Protein 5NCJ (pdb70)

Nearest PDB structures (foldseek):
  5ncj-assembly2_B  TM=1.003E+00  e=1.972E-57  Streptomyces muensis
  8h81-assembly1_A  TM=9.529E-01  e=1.192E-31  uncultured bacterium esnapd13
  8h7y-assembly1_A  TM=9.415E-01  e=2.841E-31  uncultured bacterium esnapd13
  7e01-assembly1_A-2  TM=9.425E-01  e=1.516E-30  uncultured bacterium esnapd13
  8h7t-assembly2_B  TM=9.388E-01  e=1.340E-30  uncultured bacterium esnapd13

B-factor: mean 29.8, std 13.66, range [10.94, 117.19]

Organism: Streptomyces muensis (NCBI:txid1077944)

Solvent-accessible surface area: 21055 Å² total

InterPro domains:
  IPR008775 Phytanoyl-CoA dioxygenase-like [PF05721] (11-221)

Sequence (523 aa):
MQLTADQVEEKYKSDGYVLLEGAFSPEEVHVMRQALKKDQEVQGPHRILEEDGRTVRALYASHTRQSVFDQLSRSSDRLLGPATQLLECDLYIHQFKINTTKRAFGGDSWAWHQDFIVWRDTDGLPAPRAVNVGVFLSDVTEFNGPVVFLSGSHQRGTVERKARETSRSDQHVDPDDYSSMTPAELSQMVEEKHPMVVSPKAASGSVMLFHPEIIHGSAPNISPFARDLLIITYNDVANAPKPAGEPRPEYVIGRDTTPLVSRSGPLHQLTADQVEEKYKSSDGYVLLEGAFSSPEEVHVMRQALKKDQEVQGPHRILEEDGRTVRALLYASHTRQSVFDQLSRSDRLLGPATQQLLECDLYIHQFKINTKRAFGGDSWAWHQDFIVWRDTDGLPAPRAVNVGVFLSDVTEEFNGPVVFLSGSHQRGTVERKARETSRSDQHVDPDDYSMTPAELSQMVEKHPMVSSSPKKAASGSVMLFHPEIIHGSAPNISPFARDLLIITYNDVANAPKPAGEPRPEYVIGRDTTPLVSRRSGPLH

Structure (mmCIF, N/CA/C/O backbone):
data_5NCJ
#
_entry.id   5NCJ
#
_cell.length_a   148.740
_cell.length_b   56.061
_cell.length_c   73.802
_cell.angle_alpha   90.00
_cell.angle_beta   112.46
_cell.angle_gamma   90.00
#
_symmetry.space_group_name_H-M   'C 1 2 1'
#
loop_
_entity.id
_entity.type
_entity.pdbx_description
1 polymer 'Leucine hydroxylase'
2 non-polymer 'MANGANESE (II) ION'
3 non-polymer 'SUCCINIC ACID'
4 non-polymer (2S,4R)-5-hydroxyleucine
5 water water
#
loop_
_atom_site.group_PDB
_atom_site.id
_atom_site.type_symbol
_atom_site.label_atom_id
_atom_site.label_alt_id
_atom_site.label_comp_id
_atom_site.label_asym_id
_atom_site.label_entity_id
_atom_site.label_seq_id
_atom_site.pdbx_PDB_ins_code
_atom_site.Cartn_x
_atom_site.Cartn_y
_atom_site.Cartn_z
_atom_site.occupancy
_atom_site.B_iso_or_equiv
_atom_site.auth_seq_id
_atom_site.auth_comp_id
_atom_site.auth_asym_id
_atom_site.auth_atom_id
_atom_site.pdbx_PDB_model_num
ATOM 1 N N . MET A 1 4 ? 184.102 -12.639 94.559 1.00 77.99 1 MET A N 1
ATOM 2 C CA . MET A 1 4 ? 183.353 -13.724 95.255 1.00 74.55 1 MET A CA 1
ATOM 3 C C . MET A 1 4 ? 182.100 -13.166 95.917 1.00 67.47 1 MET A C 1
ATOM 4 O O . MET A 1 4 ? 182.169 -12.577 96.992 1.00 66.40 1 MET A O 1
ATOM 18 N N . GLN A 1 5 ? 180.953 -13.364 95.268 1.00 61.09 2 GLN A N 1
ATOM 19 C CA . GLN A 1 5 ? 179.688 -12.822 95.748 1.00 54.88 2 GLN A CA 1
ATOM 20 C C . GLN A 1 5 ? 178.869 -13.821 96.556 1.00 48.92 2 GLN A C 1
ATOM 21 O O . GLN A 1 5 ? 178.099 -13.405 97.429 1.00 56.05 2 GLN A O 1
ATOM 35 N N . LEU A 1 6 ? 179.008 -15.122 96.299 1.00 34.40 3 LEU A N 1
ATOM 36 C CA . LEU A 1 6 ? 178.225 -16.108 97.038 1.00 27.67 3 LEU A CA 1
ATOM 37 C C . LEU A 1 6 ? 178.673 -16.141 98.499 1.00 28.44 3 LEU A C 1
ATOM 38 O O . LEU A 1 6 ? 179.872 -16.150 98.798 1.00 30.84 3 LEU A O 1
ATOM 54 N N . THR A 1 7 ? 177.703 -16.140 99.409 1.00 27.63 4 THR A N 1
ATOM 55 C CA . THR A 1 7 ? 177.984 -16.279 100.827 1.00 26.49 4 THR A CA 1
ATOM 56 C C . THR A 1 7 ? 178.317 -17.729 101.146 1.00 25.18 4 THR A C 1
ATOM 57 O O . THR A 1 7 ? 178.082 -18.641 100.349 1.00 24.06 4 THR A O 1
ATOM 68 N N . ALA A 1 8 ? 178.889 -17.948 102.333 1.00 25.54 5 ALA A N 1
ATOM 69 C CA . ALA A 1 8 ? 179.076 -19.318 102.792 1.00 25.36 5 ALA A CA 1
ATOM 70 C C . ALA A 1 8 ? 177.764 -20.080 102.751 1.00 24.79 5 ALA A C 1
ATOM 71 O O . ALA A 1 8 ? 177.730 -21.245 102.350 1.00 24.70 5 ALA A O 1
ATOM 78 N N . ASP A 1 9 ? 176.670 -19.439 103.166 1.00 24.68 6 ASP A N 1
ATOM 79 C CA . ASP A 1 9 ? 175.383 -20.126 103.174 1.00 26.79 6 ASP A CA 1
ATOM 80 C C . ASP A 1 9 ? 174.955 -20.508 101.766 1.00 23.58 6 ASP A C 1
ATOM 81 O O . ASP A 1 9 ? 174.425 -21.599 101.544 1.00 25.00 6 ASP A O 1
ATOM 90 N N . GLN A 1 10 ? 175.196 -19.628 100.795 1.00 23.54 7 GLN A N 1
ATOM 91 C CA . GLN A 1 10 ? 174.811 -19.927 99.423 1.00 23.72 7 GLN A CA 1
ATOM 92 C C . GLN A 1 10 ? 175.641 -21.064 98.851 1.00 21.70 7 GLN A C 1
ATOM 93 O O . GLN A 1 10 ? 175.111 -21.929 98.149 1.00 21.68 7 GLN A O 1
ATOM 107 N N . VAL A 1 11 ? 176.949 -21.085 99.141 1.00 22.26 8 VAL A N 1
ATOM 108 C CA . VAL A 1 11 ? 177.782 -22.181 98.664 1.00 21.96 8 VAL A CA 1
ATOM 109 C C . VAL A 1 11 ? 177.380 -23.494 99.336 1.00 22.76 8 VAL A C 1
ATOM 110 O O . VAL A 1 11 ? 177.322 -24.544 98.690 1.00 22.03 8 VAL A O 1
ATOM 123 N N A GLU A 1 12 ? 177.101 -23.460 100.642 0.58 23.50 9 GLU A N 1
ATOM 124 N N B GLU A 1 12 ? 177.067 -23.455 100.631 0.42 23.45 9 GLU A N 1
ATOM 125 C CA A GLU A 1 12 ? 176.626 -24.665 101.316 0.58 25.72 9 GLU A CA 1
ATOM 126 C CA B GLU A 1 12 ? 176.647 -24.675 101.312 0.42 25.27 9 GLU A CA 1
ATOM 127 C C A GLU A 1 12 ? 175.348 -25.189 100.683 0.58 25.06 9 GLU A C 1
ATOM 128 C C B GLU A 1 12 ? 175.320 -25.196 100.767 0.42 25.45 9 GLU A C 1
ATOM 129 O O A GLU A 1 12 ? 175.188 -26.400 100.494 0.58 26.50 9 GLU A O 1
ATOM 130 O O B GLU A 1 12 ? 175.112 -26.412 100.686 0.42 26.39 9 GLU A O 1
ATOM 153 N N . LYS A 1 13 ? 174.405 -24.295 100.387 1.00 25.83 10 LYS A N 1
ATOM 154 C CA . LYS A 1 13 ? 173.170 -24.724 99.738 1.00 27.38 10 LYS A CA 1
ATOM 155 C C . LYS A 1 13 ? 173.465 -25.422 98.420 1.00 24.59 10 LYS A C 1
ATOM 156 O O . LYS A 1 13 ? 172.885 -26.468 98.107 1.00 25.37 10 LYS A O 1
ATOM 176 N N . TYR A 1 14 ? 174.355 -24.850 97.612 1.00 21.57 11 TYR A N 1
ATOM 177 C CA . TYR A 1 14 ? 174.707 -25.511 96.366 1.00 22.25 11 TYR A CA 1
ATOM 178 C C . TYR A 1 14 ? 175.297 -26.892 96.633 1.00 23.23 11 TYR A C 1
ATOM 179 O O . TYR A 1 14 ? 174.930 -27.867 95.972 1.00 22.52 11 TYR A O 1
ATOM 197 N N . LYS A 1 15 ? 176.218 -26.997 97.601 1.00 24.08 12 LYS A N 1
ATOM 198 C CA . LYS A 1 15 ? 176.855 -28.291 97.860 1.00 25.02 12 LYS A CA 1
ATOM 199 C C . LYS A 1 15 ? 175.868 -29.312 98.425 1.00 24.89 12 LYS A C 1
ATOM 200 O O . LYS A 1 15 ? 175.875 -30.475 98.010 1.00 27.44 12 LYS A O 1
ATOM 219 N N . SER A 1 16 ? 174.994 -28.902 99.342 1.00 25.48 13 SER A N 1
ATOM 220 C CA . SER A 1 16 ? 174.122 -29.885 99.983 1.00 30.00 13 SER A CA 1
ATOM 221 C C . SER A 1 16 ? 172.872 -30.169 99.156 1.00 27.52 13 SER A C 1
ATOM 222 O O . SER A 1 16 ? 172.457 -31.329 99.054 1.00 26.62 13 SER A O 1
ATOM 230 N N . ASP A 1 17 ? 172.265 -29.133 98.550 1.00 24.02 14 ASP A N 1
ATOM 231 C CA . ASP A 1 17 ? 170.978 -29.255 97.872 1.00 21.37 14 ASP A CA 1
ATOM 232 C C . ASP A 1 17 ? 171.091 -29.359 96.357 1.00 19.46 14 ASP A C 1
ATOM 233 O O . ASP A 1 17 ? 170.131 -29.791 95.702 1.00 19.26 14 ASP A O 1
ATOM 242 N N . GLY A 1 18 ? 172.234 -28.969 95.792 1.00 20.50 15 GLY A N 1
ATOM 243 C CA . GLY A 1 18 ? 172.472 -29.102 94.377 1.00 20.13 15 GLY A CA 1
ATOM 244 C C . GLY A 1 18 ? 172.068 -27.923 93.534 1.00 20.27 15 GLY A C 1
ATOM 245 O O . GLY A 1 18 ? 172.213 -27.992 92.313 1.00 19.81 15 GLY A O 1
ATOM 249 N N . TYR A 1 19 ? 171.563 -26.848 94.132 1.00 18.97 16 TYR A N 1
ATOM 250 C CA . TYR A 1 19 ? 171.136 -25.675 93.384 1.00 18.63 16 TYR A CA 1
ATOM 251 C C . TYR A 1 19 ? 171.119 -24.486 94.337 1.00 19.33 16 TYR A C 1
ATOM 252 O O . TYR A 1 19 ? 171.086 -24.652 95.565 1.00 20.28 16 TYR A O 1
ATOM 270 N N . VAL A 1 20 ? 171.136 -23.282 93.764 1.00 19.10 17 VAL A N 1
ATOM 271 C CA . VAL A 1 20 ? 170.993 -22.056 94.548 1.00 19.62 17 VAL A CA 1
ATOM 272 C C . VAL A 1 20 ? 170.429 -20.959 93.650 1.00 20.24 17 VAL A C 1
ATOM 273 O O . VAL A 1 20 ? 170.803 -20.829 92.481 1.00 21.38 17 VAL A O 1
ATOM 286 N N . LEU A 1 21 ? 169.527 -20.163 94.215 1.00 19.88 18 LEU A N 1
ATOM 287 C CA . LEU A 1 21 ? 168.848 -19.080 93.523 1.00 18.75 18 LEU A CA 1
ATOM 288 C C . LEU A 1 21 ? 169.403 -17.733 93.978 1.00 20.91 18 LEU A C 1
ATOM 289 O O . LEU A 1 21 ? 169.472 -17.456 95.189 1.00 23.58 18 LEU A O 1
ATOM 305 N N . LEU A 1 22 ? 169.808 -16.909 93.002 1.00 20.41 19 LEU A N 1
ATOM 306 C CA . LEU A 1 22 ? 170.243 -15.515 93.188 1.00 21.65 19 LEU A CA 1
ATOM 307 C C . LEU A 1 22 ? 169.194 -14.581 92.573 1.00 22.83 19 LEU A C 1
ATOM 308 O O . LEU A 1 22 ? 169.166 -14.360 91.354 1.00 22.65 19 LEU A O 1
ATOM 324 N N . GLU A 1 23 ? 168.323 -14.021 93.401 1.00 24.09 20 GLU A N 1
ATOM 325 C CA . GLU A 1 23 ? 167.252 -13.187 92.867 1.00 25.91 20 GLU A CA 1
ATOM 326 C C . GLU A 1 23 ? 167.770 -11.817 92.449 1.00 28.18 20 GLU A C 1
ATOM 327 O O . GLU A 1 23 ? 168.657 -11.246 93.085 1.00 31.38 20 GLU A O 1
ATOM 339 N N . GLY A 1 24 ? 167.210 -11.306 91.360 1.00 26.93 21 GLY A N 1
ATOM 340 C CA . GLY A 1 24 ? 167.443 -9.933 90.953 1.00 26.70 21 GLY A CA 1
ATOM 341 C C . GLY A 1 24 ? 168.849 -9.631 90.498 1.00 27.21 21 GLY A C 1
ATOM 342 O O . GLY A 1 24 ? 169.310 -8.505 90.670 1.00 30.11 21 GLY A O 1
ATOM 346 N N . ALA A 1 25 ? 169.541 -10.598 89.892 1.00 25.14 22 ALA A N 1
ATOM 347 C CA . ALA A 1 25 ? 170.910 -10.335 89.446 1.00 25.88 22 ALA A CA 1
ATOM 348 C C . ALA A 1 25 ? 170.959 -9.341 88.288 1.00 25.26 22 ALA A C 1
ATOM 349 O O . ALA A 1 25 ? 171.891 -8.530 88.222 1.00 26.76 22 ALA A O 1
ATOM 356 N N . PHE A 1 26 ? 169.958 -9.359 87.400 1.00 23.15 23 PHE A N 1
ATOM 357 C CA . PHE A 1 26 ? 169.878 -8.454 86.255 1.00 23.76 23 PHE A CA 1
ATOM 358 C C . PHE A 1 26 ? 168.644 -7.568 86.366 1.00 26.68 23 PHE A C 1
ATOM 359 O O . PHE A 1 26 ? 167.588 -8.002 86.849 1.00 28.46 23 PHE A O 1
ATOM 376 N N . SER A 1 27 ? 168.804 -6.317 85.935 1.00 26.14 24 SER A N 1
ATOM 377 C CA . SER A 1 27 ? 167.770 -5.302 86.076 1.00 25.76 24 SER A CA 1
ATOM 378 C C . SER A 1 27 ? 166.642 -5.514 85.067 1.00 26.22 24 SER A C 1
ATOM 379 O O . SER A 1 27 ? 166.794 -6.257 84.096 1.00 25.07 24 SER A O 1
ATOM 387 N N . PRO A 1 28 ? 165.491 -4.875 85.284 1.00 30.36 25 PRO A N 1
ATOM 388 C CA . PRO A 1 28 ? 164.428 -4.936 84.266 1.00 29.82 25 PRO A CA 1
ATOM 389 C C . PRO A 1 28 ? 164.883 -4.471 82.896 1.00 28.28 25 PRO A C 1
ATOM 390 O O . PRO A 1 28 ? 164.483 -5.059 81.880 1.00 31.16 25 PRO A O 1
ATOM 401 N N . GLU A 1 29 ? 165.713 -3.427 82.832 1.00 27.34 26 GLU A N 1
ATOM 402 C CA . GLU A 1 29 ? 166.199 -2.942 81.544 1.00 30.22 26 GLU A CA 1
ATOM 403 C C . GLU A 1 29 ? 167.082 -3.983 80.867 1.00 29.72 26 GLU A C 1
ATOM 404 O O . GLU A 1 29 ? 166.971 -4.208 79.656 1.00 31.74 26 GLU A O 1
ATOM 416 N N . GLU A 1 30 ? 167.959 -4.629 81.631 1.00 27.07 27 GLU A N 1
ATOM 417 C CA . GLU A 1 30 ? 168.801 -5.679 81.074 1.00 26.05 27 GLU A CA 1
ATOM 418 C C . GLU A 1 30 ? 167.969 -6.856 80.580 1.00 25.83 27 GLU A C 1
ATOM 419 O O . GLU A 1 30 ? 168.267 -7.434 79.529 1.00 26.18 27 GLU A O 1
ATOM 431 N N . VAL A 1 31 ? 166.942 -7.249 81.340 1.00 24.68 28 VAL A N 1
ATOM 432 C CA . VAL A 1 31 ? 166.039 -8.309 80.887 1.00 23.04 28 VAL A CA 1
ATOM 433 C C . VAL A 1 31 ? 165.401 -7.932 79.557 1.00 23.81 28 VAL A C 1
ATOM 434 O O . VAL A 1 31 ? 165.310 -8.758 78.641 1.00 24.07 28 VAL A O 1
ATOM 447 N N . HIS A 1 32 ? 164.950 -6.683 79.429 1.00 24.32 29 HIS A N 1
ATOM 448 C CA . HIS A 1 32 ? 164.335 -6.241 78.181 1.00 25.79 29 HIS A CA 1
ATOM 449 C C . HIS A 1 32 ? 165.292 -6.409 77.009 1.00 26.75 29 HIS A C 1
ATOM 450 O O . HIS A 1 32 ? 164.899 -6.882 75.934 1.00 26.17 29 HIS A O 1
ATOM 464 N N . VAL A 1 33 ? 166.555 -5.998 77.184 1.00 26.88 30 VAL A N 1
ATOM 465 C CA . VAL A 1 33 ? 167.529 -6.148 76.103 1.00 26.21 30 VAL A CA 1
ATOM 466 C C . VAL A 1 33 ? 167.675 -7.617 75.717 1.00 25.66 30 VAL A C 1
ATOM 467 O O . VAL A 1 33 ? 167.749 -7.958 74.528 1.00 26.25 30 VAL A O 1
ATOM 480 N N . MET A 1 34 ? 167.765 -8.498 76.708 1.00 23.59 31 MET A N 1
ATOM 481 C CA . MET A 1 34 ? 167.903 -9.920 76.415 1.00 22.07 31 MET A CA 1
ATOM 482 C C . MET A 1 34 ? 166.668 -10.460 75.713 1.00 22.74 31 MET A C 1
ATOM 483 O O . MET A 1 34 ? 166.784 -11.257 74.773 1.00 23.53 31 MET A O 1
ATOM 497 N N . ARG A 1 35 ? 165.473 -10.030 76.134 1.00 23.32 32 ARG A N 1
ATOM 498 C CA . ARG A 1 35 ? 164.258 -10.514 75.478 1.00 23.51 32 ARG A CA 1
ATOM 499 C C . ARG A 1 35 ? 164.182 -10.047 74.029 1.00 25.21 32 ARG A C 1
ATOM 500 O O . ARG A 1 35 ? 163.697 -10.781 73.158 1.00 25.57 32 ARG A O 1
ATOM 521 N N . GLN A 1 36 ? 164.622 -8.823 73.750 1.00 26.41 33 GLN A N 1
ATOM 522 C CA . GLN A 1 36 ? 164.654 -8.363 72.367 1.00 28.16 33 GLN A CA 1
ATOM 523 C C . GLN A 1 36 ? 165.608 -9.214 71.543 1.00 27.73 33 GLN A C 1
ATOM 524 O O . GLN A 1 36 ? 165.308 -9.567 70.395 1.00 28.63 33 GLN A O 1
ATOM 538 N N . ALA A 1 37 ? 166.763 -9.554 72.117 1.00 26.42 34 ALA A N 1
ATOM 539 C CA . ALA A 1 37 ? 167.729 -10.388 71.413 1.00 26.14 34 ALA A CA 1
ATOM 540 C C . ALA A 1 37 ? 167.211 -11.801 71.226 1.00 25.05 34 ALA A C 1
ATOM 541 O O . ALA A 1 37 ? 167.513 -12.448 70.216 1.00 25.13 34 ALA A O 1
ATOM 548 N N . LEU A 1 38 ? 166.436 -12.292 72.185 1.00 23.91 35 LEU A N 1
A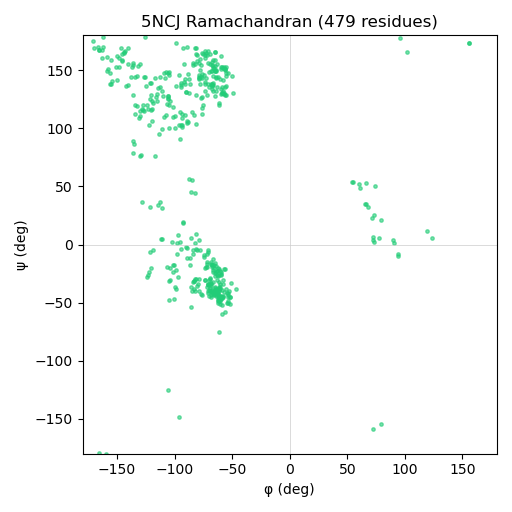TOM 549 C CA . LEU A 1 38 ? 165.817 -13.596 72.029 1.00 23.17 35 LEU A CA 1
ATOM 550 C C . LEU A 1 38 ? 164.803 -13.585 70.894 1.00 24.91 35 LEU A C 1
ATOM 551 O O . LEU A 1 38 ? 164.744 -14.528 70.093 1.00 24.59 35 LEU A O 1
ATOM 567 N N . LYS A 1 39 ? 163.985 -12.529 70.812 1.00 26.04 36 LYS A N 1
ATOM 568 C CA . LYS A 1 39 ? 162.985 -12.461 69.758 1.00 28.19 36 LYS A CA 1
ATOM 569 C C . LYS A 1 39 ? 163.654 -12.466 68.393 1.00 28.64 36 LYS A C 1
ATOM 570 O O . LYS A 1 39 ? 163.163 -13.096 67.447 1.00 29.39 36 LYS A O 1
ATOM 574 N N . LYS A 1 40 ? 164.796 -11.790 68.282 1.00 28.79 37 LYS A N 1
ATOM 575 C CA . LYS A 1 40 ? 165.526 -11.785 67.019 1.00 29.74 37 LYS A CA 1
ATOM 576 C C . LYS A 1 40 ? 166.160 -13.144 66.753 1.00 28.36 37 LYS A C 1
ATOM 577 O O . LYS A 1 40 ? 166.122 -13.645 65.619 1.00 29.05 37 LYS A O 1
ATOM 596 N N . ASP A 1 41 ? 166.737 -13.765 67.788 1.00 26.47 38 ASP A N 1
ATOM 597 C CA . ASP A 1 41 ? 167.446 -15.018 67.576 1.00 26.06 38 ASP A CA 1
ATOM 598 C C . ASP A 1 41 ? 166.489 -16.158 67.229 1.00 26.16 38 ASP A C 1
ATOM 599 O O . ASP A 1 41 ? 166.866 -17.070 66.479 1.00 25.34 38 ASP A O 1
ATOM 608 N N . GLN A 1 42 ? 165.247 -16.107 67.727 1.00 25.92 39 GLN A N 1
ATOM 609 C CA . GLN A 1 42 ? 164.273 -17.170 67.465 1.00 30.26 39 GLN A CA 1
ATOM 610 C C . GLN A 1 42 ? 163.946 -17.322 65.987 1.00 32.06 39 GLN A C 1
ATOM 611 O O . GLN A 1 42 ? 163.416 -18.367 65.584 1.00 35.28 39 GLN A O 1
ATOM 625 N N . GLU A 1 43 ? 164.204 -16.295 65.184 1.00 30.70 40 GLU A N 1
ATOM 626 C CA . GLU A 1 43 ? 163.888 -16.314 63.761 1.00 34.23 40 GLU A CA 1
ATOM 627 C C . GLU A 1 43 ? 165.012 -16.879 62.906 1.00 30.33 40 GLU A C 1
ATOM 628 O O . GLU A 1 43 ? 164.800 -17.117 61.704 1.00 32.09 40 GLU A O 1
ATOM 640 N N . VAL A 1 44 ? 166.203 -17.066 63.477 1.00 28.85 41 VAL A N 1
ATOM 641 C CA . VAL A 1 44 ? 167.354 -17.531 62.708 1.00 29.10 41 VAL A CA 1
ATOM 642 C C . VAL A 1 44 ? 167.161 -18.996 62.344 1.00 29.42 41 VAL A C 1
ATOM 643 O O . VAL A 1 44 ? 166.895 -19.838 63.214 1.00 29.61 41 VAL A O 1
ATOM 656 N N . GLN A 1 45 ? 167.312 -19.307 61.062 1.00 30.63 42 GLN A N 1
ATOM 657 C CA . GLN A 1 45 ? 167.207 -20.674 60.579 1.00 31.17 42 GLN A CA 1
ATOM 658 C C . GLN A 1 45 ? 168.491 -21.441 60.871 1.00 30.42 42 GLN A C 1
ATOM 659 O O . GLN A 1 45 ? 169.597 -20.897 60.769 1.00 30.29 42 GLN A O 1
ATOM 673 N N . GLY A 1 46 ? 168.343 -22.715 61.224 1.00 30.20 43 GLY A N 1
ATOM 674 C CA . GLY A 1 46 ? 169.476 -23.587 61.379 1.00 29.77 43 GLY A CA 1
ATOM 675 C C . GLY A 1 46 ? 169.206 -24.755 62.306 1.00 29.11 43 GLY A C 1
ATOM 676 O O . GLY A 1 46 ? 168.175 -24.829 62.978 1.00 28.80 43 GLY A O 1
ATOM 680 N N . PRO A 1 47 ? 170.168 -25.676 62.383 1.00 28.92 44 PRO A N 1
ATOM 681 C CA . PRO A 1 47 ? 169.970 -26.902 63.175 1.00 28.48 44 PRO A CA 1
ATOM 682 C C . PRO A 1 47 ? 169.990 -26.671 64.659 1.00 27.46 44 PRO A C 1
ATOM 683 O O . PRO A 1 47 ? 169.587 -27.569 65.407 1.00 26.74 44 PRO A O 1
ATOM 694 N N . HIS A 1 48 ? 170.467 -25.513 65.094 1.00 26.54 45 HIS A N 1
ATOM 695 C CA . HIS A 1 48 ? 170.472 -25.109 66.490 1.00 25.18 45 HIS A CA 1
ATOM 696 C C . HIS A 1 48 ? 169.086 -24.766 67.011 1.00 25.01 45 HIS A C 1
ATOM 697 O O . HIS A 1 48 ? 168.953 -24.494 68.210 1.00 24.09 45 HIS A O 1
ATOM 711 N N . ARG A 1 49 ? 168.073 -24.708 66.146 1.00 25.98 46 ARG A N 1
ATOM 712 C CA . ARG A 1 49 ? 166.728 -24.247 66.496 1.00 26.06 46 ARG A CA 1
ATOM 713 C C . ARG A 1 49 ? 165.813 -25.464 66.525 1.00 26.57 46 ARG A C 1
ATOM 714 O O . ARG A 1 49 ? 165.545 -26.071 65.487 1.00 28.03 46 ARG A O 1
ATOM 735 N N . ILE A 1 50 ? 165.346 -25.829 67.716 1.00 26.51 47 ILE A N 1
ATOM 736 C CA . ILE A 1 50 ? 164.536 -27.030 67.921 1.00 27.20 47 ILE A CA 1
ATOM 737 C C . ILE A 1 50 ? 163.087 -26.612 68.147 1.00 26.67 47 ILE A C 1
ATOM 738 O O . ILE A 1 50 ? 162.809 -25.766 69.011 1.00 25.91 47 ILE A O 1
ATOM 754 N N . LEU A 1 51 ? 162.173 -27.207 67.381 1.00 27.97 48 LEU A N 1
ATOM 755 C CA . LEU A 1 51 ? 160.746 -26.918 67.477 1.00 31.48 48 LEU A CA 1
ATOM 756 C C . LEU A 1 51 ? 160.077 -27.877 68.452 1.00 35.75 48 LEU A C 1
ATOM 757 O O . LEU A 1 51 ? 160.559 -28.983 68.701 1.00 31.21 48 LEU A O 1
ATOM 773 N N . GLU A 1 52 ? 158.955 -27.433 69.010 1.00 33.59 49 GLU A N 1
ATOM 774 C CA . GLU A 1 52 ? 158.106 -28.350 69.746 1.00 33.29 49 GLU A CA 1
ATOM 775 C C . GLU A 1 52 ? 157.661 -29.469 68.811 1.00 36.46 49 GLU A C 1
ATOM 776 O O . GLU A 1 52 ? 157.734 -29.358 67.582 1.00 37.40 49 GLU A O 1
ATOM 788 N N . GLU A 1 53 ? 157.196 -30.568 69.403 1.00 37.47 50 GLU A N 1
ATOM 789 C CA . GLU A 1 53 ? 156.717 -31.673 68.584 1.00 41.00 50 GLU A CA 1
ATOM 790 C C . GLU A 1 53 ? 155.540 -31.250 67.714 1.00 40.33 50 GLU A C 1
ATOM 791 O O . GLU A 1 53 ? 155.384 -31.754 66.595 1.00 42.32 50 GLU A O 1
ATOM 803 N N . ASP A 1 54 ? 154.704 -30.327 68.198 1.00 39.41 51 ASP A N 1
ATOM 804 C CA . ASP A 1 54 ? 153.570 -29.868 67.404 1.00 45.50 51 ASP A CA 1
ATOM 805 C C . ASP A 1 54 ? 153.961 -28.809 66.383 1.00 49.92 51 ASP A C 1
ATOM 806 O O . ASP A 1 54 ? 153.108 -28.391 65.591 1.00 51.89 51 ASP A O 1
ATOM 815 N N . GLY A 1 55 ? 155.220 -28.373 66.381 1.00 48.28 52 GLY A N 1
ATOM 816 C CA . GLY A 1 55 ? 155.723 -27.480 65.360 1.00 50.45 52 GLY A CA 1
ATOM 817 C C . GLY A 1 55 ? 155.214 -26.061 65.442 1.00 52.78 52 GLY A C 1
ATOM 818 O O . GLY A 1 55 ? 155.553 -25.252 64.571 1.00 46.19 52 GLY A O 1
ATOM 822 N N . ARG A 1 56 ? 154.433 -25.722 66.470 1.00 58.22 53 ARG A N 1
ATOM 823 C CA . ARG A 1 56 ? 153.825 -24.398 66.539 1.00 59.99 53 ARG A CA 1
ATOM 824 C C . ARG A 1 56 ? 154.775 -23.338 67.086 1.00 49.55 53 ARG A C 1
ATOM 825 O O . ARG A 1 56 ? 154.650 -22.166 66.717 1.00 48.23 53 ARG A O 1
ATOM 846 N N . THR A 1 57 ? 155.719 -23.707 67.954 1.00 38.36 54 THR A N 1
ATOM 847 C CA . THR A 1 57 ? 156.670 -22.744 68.476 1.00 33.03 54 THR A CA 1
ATOM 848 C C . THR A 1 57 ? 158.039 -23.392 68.626 1.00 28.78 54 THR A C 1
ATOM 849 O O . THR A 1 57 ? 158.200 -24.616 68.547 1.00 31.16 54 THR A O 1
ATOM 860 N N . VAL A 1 58 ? 159.026 -22.529 68.816 1.00 27.82 55 VAL A N 1
ATOM 861 C CA . VAL A 1 58 ? 160.358 -22.968 69.196 1.00 26.70 55 VAL A CA 1
ATOM 862 C C . VAL A 1 58 ? 160.321 -23.549 70.602 1.00 27.87 55 VAL A C 1
ATOM 863 O O . VAL A 1 58 ? 159.703 -22.984 71.514 1.00 29.38 55 VAL A O 1
ATOM 876 N N . ARG A 1 59 ? 161.015 -24.676 70.781 1.00 25.34 56 ARG A N 1
ATOM 877 C CA . ARG A 1 59 ? 161.219 -25.321 72.071 1.00 24.32 56 ARG A CA 1
ATOM 878 C C . ARG A 1 59 ? 162.586 -25.013 72.663 1.00 23.55 56 ARG A C 1
ATOM 879 O O . ARG A 1 59 ? 162.711 -24.860 73.879 1.00 22.31 56 ARG A O 1
ATOM 900 N N . ALA A 1 60 ? 163.625 -24.909 71.835 1.00 23.26 57 ALA A N 1
ATOM 901 C CA . ALA A 1 60 ? 164.960 -24.653 72.341 1.00 22.37 57 ALA A CA 1
ATOM 902 C C . ALA A 1 60 ? 165.794 -24.011 71.253 1.00 22.74 57 ALA A C 1
ATOM 903 O O . ALA A 1 60 ? 165.614 -24.294 70.063 1.00 23.66 57 ALA A O 1
ATOM 910 N N . LEU A 1 61 ? 166.701 -23.153 71.685 1.00 22.10 58 LEU A N 1
ATOM 911 C CA . LEU A 1 61 ? 167.704 -22.530 70.831 1.00 22.37 58 LEU A CA 1
ATOM 912 C C . LEU A 1 61 ? 169.081 -22.797 71.408 1.00 21.74 58 LEU A C 1
ATOM 913 O O . LEU A 1 61 ? 169.285 -22.648 72.613 1.00 21.37 58 LEU A O 1
ATOM 929 N N . TYR A 1 62 ? 170.031 -23.151 70.555 1.00 22.16 59 TYR A N 1
ATOM 930 C CA . TYR A 1 62 ? 171.414 -23.356 70.954 1.00 21.79 59 TYR A CA 1
ATOM 931 C C . TYR A 1 62 ? 172.323 -22.253 70.440 1.00 22.02 59 TYR A C 1
ATOM 932 O O . TYR A 1 62 ? 172.154 -21.748 69.316 1.00 22.72 59 TYR A O 1
ATOM 950 N N . ALA A 1 63 ? 173.305 -21.902 71.272 1.00 21.64 60 ALA A N 1
ATOM 951 C CA . ALA A 1 63 ? 174.442 -21.065 70.883 1.00 22.43 60 ALA A CA 1
ATOM 952 C C . ALA A 1 63 ? 174.027 -19.647 70.515 1.00 22.30 60 ALA A C 1
ATOM 953 O O . ALA A 1 63 ? 174.660 -19.001 69.687 1.00 22.70 60 ALA A O 1
ATOM 960 N N . SER A 1 64 ? 173.013 -19.108 71.184 1.00 22.89 61 SER A N 1
ATOM 961 C CA . SER A 1 64 ? 172.619 -17.725 70.925 1.00 22.04 61 SER A CA 1
ATOM 962 C C . SER A 1 64 ? 173.733 -16.728 71.198 1.00 22.80 61 SER A C 1
ATOM 963 O O . SER A 1 64 ? 173.686 -15.613 70.672 1.00 22.64 61 SER A O 1
ATOM 971 N N . HIS A 1 65 ? 174.697 -17.074 72.051 1.00 21.74 62 HIS A N 1
ATOM 972 C CA . HIS A 1 65 ? 175.816 -16.168 72.306 1.00 22.74 62 HIS A CA 1
ATOM 973 C C . HIS A 1 65 ? 176.732 -15.988 71.107 1.00 24.22 62 HIS A C 1
ATOM 974 O O . HIS A 1 65 ? 177.508 -15.028 71.088 1.00 24.33 62 HIS A O 1
ATOM 988 N N . THR A 1 66 ? 176.680 -16.885 70.120 1.00 23.09 63 THR A N 1
ATOM 989 C CA . THR A 1 66 ? 177.469 -16.707 68.905 1.00 24.58 63 THR A CA 1
ATOM 990 C C . THR A 1 66 ? 176.783 -15.815 67.887 1.00 26.05 63 THR A C 1
ATOM 991 O O . THR A 1 66 ? 177.386 -15.518 66.855 1.00 28.57 63 THR A O 1
ATOM 1002 N N . ARG A 1 67 ? 175.547 -15.393 68.143 1.00 24.35 64 ARG A N 1
ATOM 1003 C CA . ARG A 1 67 ? 174.771 -14.622 67.187 1.00 25.36 64 ARG A CA 1
ATOM 1004 C C . ARG A 1 67 ? 174.275 -13.285 67.719 1.00 25.05 64 ARG A C 1
ATOM 1005 O O . ARG A 1 67 ? 174.096 -12.362 66.916 1.00 27.78 64 ARG A O 1
ATOM 1026 N N . GLN A 1 68 ? 174.060 -13.145 69.029 1.00 24.28 65 GLN A N 1
ATOM 1027 C CA . GLN A 1 68 ? 173.589 -11.900 69.623 1.00 25.59 65 GLN A CA 1
ATOM 1028 C C . GLN A 1 68 ? 174.614 -11.398 70.630 1.00 26.25 65 GLN A C 1
ATOM 1029 O O . GLN A 1 68 ? 174.924 -12.089 71.608 1.00 24.04 65 GLN A O 1
ATOM 1043 N N . SER A 1 69 ? 175.078 -10.168 70.422 1.00 27.76 66 SER A N 1
ATOM 1044 C CA . SER A 1 69 ? 176.107 -9.594 71.281 1.00 27.79 66 SER A CA 1
ATOM 1045 C C . SER A 1 69 ? 175.743 -9.654 72.758 1.00 25.74 66 SER A C 1
ATOM 1046 O O . SER A 1 69 ? 176.586 -9.991 73.597 1.00 25.22 66 SER A O 1
ATOM 1054 N N . VAL A 1 70 ? 174.492 -9.340 73.106 1.00 24.24 67 VAL A N 1
ATOM 1055 C CA . VAL A 1 70 ? 174.134 -9.290 74.521 1.00 23.93 67 VAL A CA 1
ATOM 1056 C C . VAL A 1 70 ? 174.270 -10.652 75.168 1.00 24.75 67 VAL A C 1
ATOM 1057 O O . VAL A 1 70 ? 174.534 -10.741 76.368 1.00 25.03 67 VAL A O 1
ATOM 1070 N N . PHE A 1 71 ? 174.064 -11.734 74.417 1.00 23.91 68 PHE A N 1
ATOM 1071 C CA . PHE A 1 71 ? 174.212 -13.040 75.045 1.00 23.09 68 PHE A CA 1
ATOM 1072 C C . PHE A 1 71 ? 175.678 -13.426 75.182 1.00 23.72 68 PHE A C 1
ATOM 1073 O O . PHE A 1 71 ? 176.029 -14.140 76.137 1.00 23.44 68 PHE A O 1
ATOM 1090 N N . ASP A 1 72 ? 176.537 -12.954 74.267 1.00 24.49 69 ASP A N 1
ATOM 1091 C CA . ASP A 1 72 ? 177.981 -13.039 74.491 1.00 24.80 69 ASP A CA 1
ATOM 1092 C C . ASP A 1 72 ?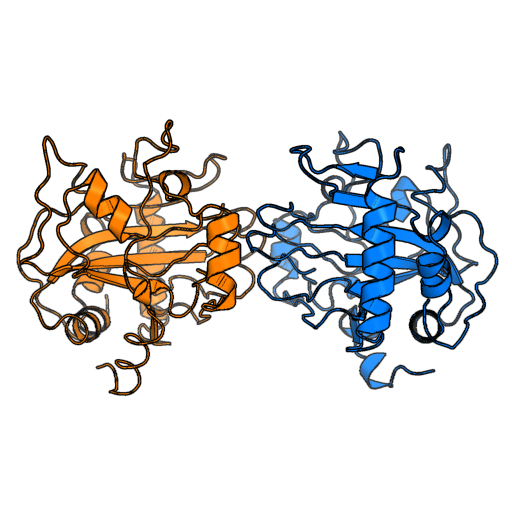 178.378 -12.262 75.749 1.00 24.83 69 ASP A C 1
ATOM 1093 O O . ASP A 1 72 ? 179.036 -12.808 76.648 1.00 25.66 69 ASP A O 1
ATOM 1102 N N . GLN A 1 73 ? 177.951 -10.998 75.855 1.00 25.62 70 GLN A N 1
ATOM 1103 C CA . GLN A 1 73 ? 178.190 -10.224 77.074 1.00 26.75 70 GLN A CA 1
ATOM 1104 C C . GLN A 1 73 ? 177.719 -10.966 78.316 1.00 26.73 70 GLN A C 1
ATOM 1105 O O . GLN A 1 73 ? 178.432 -11.041 79.324 1.00 25.59 70 GLN A O 1
ATOM 1119 N N . LEU A 1 74 ? 176.472 -11.444 78.295 1.00 24.97 71 LEU A N 1
ATOM 1120 C CA . LEU A 1 74 ? 175.931 -12.160 79.444 1.00 24.07 71 LEU A CA 1
ATOM 1121 C C . LEU A 1 74 ? 176.856 -13.287 79.874 1.00 23.60 71 LEU A C 1
ATOM 1122 O O . LEU A 1 74 ? 177.107 -13.483 81.067 1.00 23.35 71 LEU A O 1
ATOM 1138 N N . SER A 1 75 ? 177.354 -14.060 78.907 1.00 23.74 72 SER A N 1
ATOM 1139 C CA . SER A 1 75 ? 178.120 -15.253 79.223 1.00 24.58 72 SER A CA 1
ATOM 1140 C C . SER A 1 75 ? 179.449 -14.925 79.879 1.00 24.90 72 SER A C 1
ATOM 1141 O O . SER A 1 75 ? 180.034 -15.798 80.530 1.00 25.69 72 SER A O 1
ATOM 1149 N N . ARG A 1 76 ? 179.931 -13.693 79.726 1.00 24.29 73 ARG A N 1
ATOM 1150 C CA . ARG A 1 76 ? 181.173 -13.245 80.338 1.00 26.20 73 ARG A CA 1
ATOM 1151 C C . ARG A 1 76 ? 180.944 -12.357 81.555 1.00 27.50 73 ARG A C 1
ATOM 1152 O O . ARG A 1 76 ? 181.913 -11.881 82.144 1.00 29.12 73 ARG A O 1
ATOM 1173 N N A SER A 1 77 ? 179.696 -12.107 81.935 0.31 26.42 74 SER A N 1
ATOM 1174 N N B SER A 1 77 ? 179.692 -12.128 81.945 0.69 26.26 74 SER A N 1
ATOM 1175 C CA A SER A 1 77 ? 179.424 -11.195 83.036 0.31 27.20 74 SER A CA 1
ATOM 1176 C CA B SER A 1 77 ? 179.404 -11.231 83.057 0.69 27.31 74 SER A CA 1
ATOM 1177 C C A SER A 1 77 ? 179.905 -11.789 84.354 0.31 25.91 74 SER A C 1
ATOM 1178 C C B SER A 1 77 ? 179.920 -11.807 84.366 0.69 26.60 74 SER A C 1
ATOM 1179 O O A SER A 1 77 ? 179.707 -12.976 84.629 0.31 24.04 74 SER A O 1
ATOM 1180 O O B SER A 1 77 ? 179.752 -12.998 84.650 0.69 23.67 74 SER A O 1
ATOM 1195 N N . ASP A 1 78 ? 180.543 -10.952 85.177 1.00 27.68 75 ASP A N 1
ATOM 1196 C CA . ASP A 1 78 ? 180.989 -11.416 86.482 1.00 32.29 75 ASP A CA 1
ATOM 1197 C C . ASP A 1 78 ? 179.817 -11.834 87.357 1.00 29.97 75 ASP A C 1
ATOM 1198 O O . ASP A 1 78 ? 180.017 -12.574 88.320 1.00 29.43 75 ASP A O 1
ATOM 1208 N N . ARG A 1 79 ? 178.591 -11.431 87.024 1.00 28.19 76 ARG A N 1
ATOM 1209 C CA . ARG A 1 79 ? 177.444 -11.873 87.804 1.00 28.00 76 ARG A CA 1
ATOM 1210 C C . ARG A 1 79 ? 177.122 -13.340 87.569 1.00 26.15 76 ARG A C 1
ATOM 1211 O O . ARG A 1 79 ? 176.448 -13.946 88.407 1.00 26.64 76 ARG A O 1
ATOM 1232 N N . LEU A 1 80 ? 177.592 -13.921 86.463 1.00 23.90 77 LEU A N 1
ATOM 1233 C CA . LEU A 1 80 ? 177.524 -15.366 86.259 1.00 24.07 77 LEU A CA 1
ATOM 1234 C C . LEU A 1 80 ? 178.857 -16.047 86.546 1.00 25.33 77 LEU A C 1
ATOM 1235 O O . LEU A 1 80 ? 178.894 -17.050 87.262 1.00 26.06 77 LEU A O 1
ATOM 1251 N N . LEU A 1 81 ? 179.961 -15.503 86.021 1.00 24.63 78 LEU A N 1
ATOM 1252 C CA . LEU A 1 81 ? 181.248 -16.185 86.141 1.00 26.76 78 LEU A CA 1
ATOM 1253 C C . LEU A 1 81 ? 181.821 -16.104 87.546 1.00 29.36 78 LEU A C 1
ATOM 1254 O O . LEU A 1 81 ? 182.583 -16.990 87.945 1.00 31.98 78 LEU A O 1
ATOM 1270 N N . GLY A 1 82 ? 181.529 -15.036 88.281 1.00 29.08 79 GLY A N 1
ATOM 1271 C CA . GLY A 1 82 ? 181.947 -14.934 89.662 1.00 28.73 79 GLY A CA 1
ATOM 1272 C C . GLY A 1 82 ? 181.442 -16.120 90.455 1.00 28.49 79 GLY A C 1
ATOM 1273 O O . GLY A 1 82 ? 182.213 -16.876 91.054 1.00 29.56 79 GLY A O 1
ATOM 1277 N N . PRO A 1 83 ? 180.123 -16.309 90.464 1.00 27.62 80 PRO A N 1
ATOM 1278 C CA . PRO A 1 83 ? 179.572 -17.449 91.215 1.00 26.03 80 PRO A CA 1
ATOM 1279 C C . PRO A 1 83 ? 180.032 -18.793 90.677 1.00 26.05 80 PRO A C 1
ATOM 1280 O O . PRO A 1 83 ? 180.367 -19.682 91.466 1.00 26.85 80 PRO A O 1
ATOM 1291 N N . ALA A 1 84 ? 180.060 -18.973 89.350 1.00 24.76 81 ALA A N 1
ATOM 1292 C CA . ALA A 1 84 ? 180.481 -20.255 88.799 1.00 26.10 81 ALA A CA 1
ATOM 1293 C C . ALA A 1 84 ? 181.914 -20.582 89.207 1.00 28.88 81 ALA A C 1
ATOM 1294 O O . ALA A 1 84 ? 182.233 -21.737 89.527 1.00 29.31 81 ALA A O 1
ATOM 1301 N N . THR A 1 85 ? 182.789 -19.568 89.238 1.00 28.71 82 THR A N 1
ATOM 1302 C CA . THR A 1 85 ? 184.178 -19.802 89.625 1.00 28.79 82 THR A CA 1
ATOM 1303 C C . THR A 1 85 ? 184.309 -20.096 91.118 1.00 29.64 82 THR A C 1
ATOM 1304 O O . THR A 1 85 ? 185.167 -20.890 91.518 1.00 31.23 82 THR A O 1
ATOM 1315 N N . GLN A 1 86 ? 183.484 -19.473 91.959 1.00 28.94 83 GLN A N 1
ATOM 1316 C CA . GLN A 1 86 ? 183.481 -19.829 93.375 1.00 32.71 83 GLN A CA 1
ATOM 1317 C C . GLN A 1 86 ? 183.185 -21.307 93.571 1.00 33.19 83 GLN A C 1
ATOM 1318 O O . GLN A 1 86 ? 183.781 -21.957 94.437 1.00 36.13 83 GLN A O 1
ATOM 1332 N N . LEU A 1 87 ? 182.242 -21.850 92.794 1.00 30.52 84 LEU A N 1
ATOM 1333 C CA . LEU A 1 87 ? 181.782 -23.211 93.024 1.00 29.52 84 LEU A CA 1
ATOM 1334 C C . LEU A 1 87 ? 182.743 -24.243 92.458 1.00 31.60 84 LEU A C 1
ATOM 1335 O O . LEU A 1 87 ? 182.887 -25.321 93.039 1.00 35.65 84 LEU A O 1
ATOM 1351 N N . LEU A 1 88 ? 183.402 -23.945 91.337 1.00 29.17 85 LEU A N 1
ATOM 1352 C CA . LEU A 1 88 ? 184.289 -24.911 90.708 1.00 29.63 85 LEU A CA 1
ATOM 1353 C C . LEU A 1 88 ? 185.768 -24.634 90.925 1.00 34.63 85 LEU A C 1
ATOM 1354 O O . LEU A 1 88 ? 186.575 -25.553 90.751 1.00 34.40 85 LEU A O 1
ATOM 1370 N N . GLU A 1 89 ? 186.140 -23.402 91.279 1.00 35.08 86 GLU A N 1
ATOM 1371 C CA . GLU A 1 89 ? 187.523 -23.044 91.600 1.00 36.46 86 GLU A CA 1
ATOM 1372 C C . GLU A 1 89 ? 188.477 -23.417 90.467 1.00 38.05 86 GLU A C 1
ATOM 1373 O O . GLU A 1 89 ? 189.487 -24.094 90.663 1.00 43.55 86 GLU A O 1
ATOM 1385 N N . CYS A 1 90 ? 188.163 -22.947 89.266 1.00 33.27 87 CYS A N 1
ATOM 1386 C CA . CYS A 1 90 ? 189.000 -23.235 88.111 1.00 34.14 87 CYS A CA 1
ATOM 1387 C C . CYS A 1 90 ? 188.673 -22.252 86.997 1.00 36.11 87 CYS A C 1
ATOM 1388 O O . CYS A 1 90 ? 187.698 -21.499 87.072 1.00 37.71 87 CYS A O 1
ATOM 1396 N N . ASP A 1 91 ? 189.509 -22.277 85.961 1.00 36.61 88 ASP A N 1
ATOM 1397 C CA . ASP A 1 91 ? 189.205 -21.597 84.708 1.00 35.21 88 ASP A CA 1
ATOM 1398 C C . ASP A 1 91 ? 188.044 -22.305 84.035 1.00 32.35 88 ASP A C 1
ATOM 1399 O O . ASP A 1 91 ? 187.884 -23.518 84.174 1.00 31.68 88 ASP A O 1
ATOM 1408 N N . LEU A 1 92 ? 187.241 -21.541 83.290 1.00 29.78 89 LEU A N 1
ATOM 1409 C CA . LEU A 1 92 ? 185.972 -22.046 82.764 1.00 28.36 89 LEU A CA 1
ATOM 1410 C C . LEU A 1 92 ? 185.792 -21.638 81.312 1.00 29.40 89 LEU A C 1
ATOM 1411 O O . LEU A 1 92 ? 186.330 -20.625 80.859 1.00 29.90 89 LEU A O 1
ATOM 1427 N N . TYR A 1 93 ? 184.999 -22.435 80.597 1.00 28.18 90 TYR A N 1
ATOM 1428 C CA . TYR A 1 93 ? 184.585 -22.118 79.238 1.00 27.92 90 TYR A CA 1
ATOM 1429 C C . TYR A 1 93 ? 183.176 -22.667 79.068 1.00 26.53 90 TYR A C 1
ATOM 1430 O O . TYR A 1 93 ? 182.674 -23.418 79.916 1.00 25.75 90 TYR A O 1
ATOM 1448 N N . ILE A 1 94 ? 182.536 -22.275 77.967 1.00 26.35 91 ILE A N 1
ATOM 1449 C CA . ILE A 1 94 ? 181.139 -22.623 77.707 1.00 25.17 91 ILE A CA 1
ATOM 1450 C C . ILE A 1 94 ? 181.072 -24.003 77.062 1.00 25.67 91 ILE A C 1
ATOM 1451 O O . ILE A 1 94 ? 181.479 -24.185 75.914 1.00 26.83 91 ILE A O 1
ATOM 1467 N N . HIS A 1 95 ? 180.491 -24.958 77.788 1.00 24.93 92 HIS A N 1
ATOM 1468 C CA . HIS A 1 95 ? 180.228 -26.293 77.265 1.00 25.39 92 HIS A CA 1
ATOM 1469 C C . HIS A 1 95 ? 178.931 -26.322 76.470 1.00 24.70 92 HIS A C 1
ATOM 1470 O O . HIS A 1 95 ? 178.833 -27.015 75.448 1.00 25.51 92 HIS A O 1
ATOM 1484 N N . GLN A 1 96 ? 177.926 -25.593 76.938 1.00 23.38 93 GLN A N 1
ATOM 1485 C CA . GLN A 1 96 ? 176.638 -25.563 76.261 1.00 22.82 93 GLN A CA 1
ATOM 1486 C C . GLN A 1 96 ? 175.931 -24.260 76.607 1.00 22.99 93 GLN A C 1
ATOM 1487 O O . GLN A 1 96 ? 175.983 -23.805 77.753 1.00 21.66 93 GLN A O 1
ATOM 1501 N N . PHE A 1 97 ? 175.300 -23.648 75.605 1.00 22.65 94 PHE A N 1
ATOM 1502 C CA . PHE A 1 97 ? 174.475 -22.455 75.780 1.00 21.14 94 PHE A CA 1
ATOM 1503 C C . PHE A 1 97 ? 173.132 -22.745 75.136 1.00 20.84 94 PHE A C 1
ATOM 1504 O O . PHE A 1 97 ? 173.068 -22.963 73.919 1.00 21.71 94 PHE A O 1
ATOM 1521 N N . LYS A 1 98 ? 172.073 -22.774 75.934 1.00 19.76 95 LYS A N 1
ATOM 1522 C CA . LYS A 1 98 ? 170.752 -23.039 75.400 1.00 19.54 95 LYS A CA 1
ATOM 1523 C C . LYS A 1 98 ? 169.736 -22.108 76.025 1.00 20.31 95 LYS A C 1
ATOM 1524 O O . LYS A 1 98 ? 169.905 -21.639 77.154 1.00 20.81 95 LYS A O 1
ATOM 1543 N N . ILE A 1 99 ? 168.672 -21.846 75.273 1.00 18.77 96 ILE A N 1
ATOM 1544 C CA . ILE A 1 99 ? 167.485 -21.186 75.797 1.00 18.47 96 ILE A CA 1
ATOM 1545 C C . ILE A 1 99 ? 166.312 -22.111 75.541 1.00 17.98 96 ILE A C 1
ATOM 1546 O O . ILE A 1 99 ? 166.002 -22.416 74.387 1.00 18.78 96 ILE A O 1
ATOM 1562 N N . ASN A 1 100 ? 165.686 -22.583 76.623 1.00 17.29 97 ASN A N 1
ATOM 1563 C CA . ASN A 1 100 ? 164.519 -23.458 76.544 1.00 18.34 97 ASN A CA 1
ATOM 1564 C C . ASN A 1 100 ? 163.285 -22.568 76.653 1.00 18.06 97 ASN A C 1
ATOM 1565 O O . ASN A 1 100 ? 162.917 -22.099 77.744 1.00 16.11 97 ASN A O 1
ATOM 1576 N N A THR A 1 101 ? 162.628 -22.363 75.522 0.90 19.52 98 THR A N 1
ATOM 1577 N N B THR A 1 101 ? 162.683 -22.320 75.499 0.10 19.65 98 THR A N 1
ATOM 1578 C CA A THR A 1 101 ? 161.565 -21.368 75.351 0.90 20.31 98 THR A CA 1
ATOM 1579 C CA B THR A 1 101 ? 161.575 -21.391 75.339 0.10 19.92 98 THR A CA 1
ATOM 1580 C C A THR A 1 101 ? 160.216 -22.075 75.429 0.90 21.04 98 THR A C 1
ATOM 1581 C C B THR A 1 101 ? 160.287 -22.194 75.457 0.10 20.43 98 THR A C 1
ATOM 1582 O O A THR A 1 101 ? 159.653 -22.494 74.421 0.90 21.85 98 THR A O 1
ATOM 1583 O O B THR A 1 101 ? 159.845 -22.820 74.491 0.10 22.08 98 THR A O 1
ATOM 1604 N N . LYS A 1 102 ? 159.678 -22.189 76.640 1.00 18.69 99 LYS A N 1
ATOM 1605 C CA . LYS A 1 102 ? 158.468 -22.965 76.868 1.00 19.35 99 LYS A CA 1
ATOM 1606 C C . LYS A 1 102 ? 157.246 -22.057 76.732 1.00 19.94 99 LYS A C 1
ATOM 1607 O O . LYS A 1 102 ? 156.893 -21.326 77.664 1.00 19.02 99 LYS A O 1
ATOM 1627 N N . ARG A 1 103 ? 156.560 -22.159 75.602 1.00 21.49 100 ARG A N 1
ATOM 1628 C CA . ARG A 1 103 ? 155.515 -21.197 75.280 1.00 22.48 100 ARG A CA 1
ATOM 1629 C C . ARG A 1 103 ? 154.330 -21.300 76.234 1.00 21.75 100 ARG A C 1
ATOM 1630 O O . ARG A 1 103 ? 154.036 -22.357 76.808 1.00 20.59 100 ARG A O 1
ATOM 1651 N N . ALA A 1 104 ? 153.656 -20.167 76.401 1.00 23.57 101 ALA A N 1
ATOM 1652 C CA . ALA A 1 104 ? 152.332 -20.146 77.002 1.00 21.94 101 ALA A CA 1
ATOM 1653 C C . ALA A 1 104 ? 151.390 -21.036 76.213 1.00 22.40 101 ALA A C 1
ATOM 1654 O O . ALA A 1 104 ? 151.545 -21.218 75.003 1.00 24.29 101 ALA A O 1
ATOM 1661 N N . PHE A 1 105 ? 150.365 -21.557 76.896 1.00 23.32 102 PHE A N 1
ATOM 1662 C CA . PHE A 1 105 ? 149.287 -22.283 76.230 1.00 26.32 102 PHE A CA 1
ATOM 1663 C C . PHE A 1 105 ? 149.829 -23.514 75.511 1.00 28.05 102 PHE A C 1
ATOM 1664 O O . PHE A 1 105 ? 149.550 -23.749 74.327 1.00 29.51 102 PHE A O 1
ATOM 1681 N N . GLY A 1 106 ? 150.639 -24.288 76.228 1.00 28.31 103 GLY A N 1
ATOM 1682 C CA . GLY A 1 106 ? 150.955 -25.625 75.765 1.00 28.72 103 GLY A CA 1
ATOM 1683 C C . GLY A 1 106 ? 152.418 -25.979 75.567 1.00 25.60 103 GLY A C 1
ATOM 1684 O O . GLY A 1 106 ? 152.697 -27.063 75.053 1.00 24.99 103 GLY A O 1
ATOM 1688 N N . GLY A 1 107 ? 153.353 -25.102 75.929 1.00 22.18 104 GLY A N 1
ATOM 1689 C CA . GLY A 1 107 ? 154.766 -25.449 75.902 1.00 21.96 104 GLY A CA 1
ATOM 1690 C C . GLY A 1 107 ? 155.052 -26.764 76.597 1.00 23.21 104 GLY A C 1
ATOM 1691 O O . GLY A 1 107 ? 154.630 -26.967 77.733 1.00 23.22 104 GLY A O 1
ATOM 1695 N N . ASP A 1 108 ? 155.790 -27.655 75.950 1.00 22.49 105 ASP A N 1
ATOM 1696 C CA . ASP A 1 108 ? 155.874 -29.036 76.404 1.00 22.48 105 ASP A CA 1
ATOM 1697 C C . ASP A 1 108 ? 156.881 -29.209 77.541 1.00 21.05 105 ASP A C 1
ATOM 1698 O O . ASP A 1 108 ? 157.732 -28.355 77.816 1.00 21.04 105 ASP A O 1
ATOM 1707 N N . SER A 1 109 ? 156.759 -30.362 78.205 1.00 20.57 106 SER A N 1
ATOM 1708 C CA . SER A 1 109 ? 157.567 -30.723 79.358 1.00 20.09 106 SER A CA 1
ATOM 1709 C C . SER A 1 109 ? 158.999 -31.079 78.946 1.00 19.12 106 SER A C 1
ATOM 1710 O O . SER A 1 109 ? 159.307 -31.326 77.769 1.00 19.98 106 SER A O 1
ATOM 1718 N N . TRP A 1 110 ? 159.861 -31.139 79.964 1.00 17.89 107 TRP A N 1
ATOM 1719 C CA . TRP A 1 110 ? 161.219 -31.671 79.873 1.00 17.90 107 TRP A CA 1
ATOM 1720 C C . TRP A 1 110 ? 161.308 -32.852 80.828 1.00 19.08 107 TRP A C 1
ATOM 1721 O O . TRP A 1 110 ? 161.002 -32.722 82.019 1.00 18.25 107 TRP A O 1
ATOM 1742 N N . ALA A 1 111 ? 161.651 -34.013 80.288 1.00 18.43 108 ALA A N 1
ATOM 1743 C CA . ALA A 1 111 ? 161.681 -35.250 81.048 1.00 19.06 108 ALA A CA 1
ATOM 1744 C C . ALA A 1 111 ? 162.619 -35.143 82.236 1.00 17.96 108 ALA A C 1
ATOM 1745 O O . ALA A 1 111 ? 163.603 -34.399 82.213 1.00 19.52 108 ALA A O 1
ATOM 1752 N N . TRP A 1 112 ? 162.316 -35.910 83.279 1.00 17.96 109 TRP A N 1
ATOM 1753 C CA . TRP A 1 112 ? 163.215 -36.022 84.430 1.00 18.09 109 TRP A CA 1
ATOM 1754 C C . TRP A 1 112 ? 164.532 -36.658 84.008 1.00 19.10 109 TRP A C 1
ATOM 1755 O O . TRP A 1 112 ? 164.535 -37.718 83.377 1.00 19.63 109 TRP A O 1
ATOM 1776 N N . HIS A 1 113 ? 165.651 -36.059 84.409 1.00 19.33 110 HIS A N 1
ATOM 1777 C CA . HIS A 1 113 ? 166.951 -36.551 83.963 1.00 20.76 110 HIS A CA 1
ATOM 1778 C C . HIS A 1 113 ? 168.061 -35.951 84.811 1.00 19.38 110 HIS A C 1
ATOM 1779 O O . HIS A 1 113 ? 167.857 -34.984 85.555 1.00 18.19 110 HIS A O 1
ATOM 1793 N N . GLN A 1 114 ? 169.256 -36.529 84.658 1.00 19.84 111 GLN A N 1
ATOM 1794 C CA . GLN A 1 114 ? 170.526 -35.903 85.002 1.00 20.27 111 GLN A CA 1
ATOM 1795 C C . GLN A 1 114 ? 171.234 -35.466 83.724 1.00 20.39 111 GLN A C 1
ATOM 1796 O O . GLN A 1 114 ? 171.169 -36.159 82.711 1.00 21.25 111 GLN A O 1
ATOM 1810 N N . ASP A 1 115 ? 171.967 -34.344 83.793 1.00 20.38 112 ASP A N 1
ATOM 1811 C CA . ASP A 1 115 ? 172.691 -33.861 82.619 1.00 20.99 112 ASP A CA 1
ATOM 1812 C C . ASP A 1 115 ? 173.963 -34.654 82.359 1.00 22.17 112 ASP A C 1
ATOM 1813 O O . ASP A 1 115 ? 174.270 -34.970 81.207 1.00 22.94 112 ASP A O 1
ATOM 1822 N N . PHE A 1 116 ? 174.726 -34.965 83.408 1.00 22.88 113 PHE A N 1
ATOM 1823 C CA . PHE A 1 116 ? 176.097 -35.407 83.210 1.00 25.19 113 PHE A CA 1
ATOM 1824 C C . PHE A 1 116 ? 176.167 -36.686 82.385 1.00 25.39 113 PHE A C 1
ATOM 1825 O O . PHE A 1 116 ? 176.983 -36.792 81.465 1.00 26.23 113 PHE A O 1
ATOM 1842 N N . ILE A 1 117 ? 175.338 -37.682 82.711 1.00 25.41 114 ILE A N 1
ATOM 1843 C CA . ILE A 1 117 ? 175.471 -38.962 82.022 1.00 26.65 114 ILE A CA 1
ATOM 1844 C C . ILE A 1 117 ? 175.317 -38.775 80.519 1.00 27.11 114 ILE A C 1
ATOM 1845 O O . ILE A 1 117 ? 175.968 -39.467 79.732 1.00 28.69 114 ILE A O 1
ATOM 1861 N N . VAL A 1 118 ? 174.465 -37.831 80.096 1.00 26.74 115 VAL A N 1
ATOM 1862 C CA . VAL A 1 118 ? 174.285 -37.582 78.666 1.00 26.54 115 VAL A CA 1
ATOM 1863 C C . VAL A 1 118 ? 175.592 -37.126 78.044 1.00 27.32 115 VAL A C 1
ATOM 1864 O O . VAL A 1 118 ? 176.004 -37.606 76.984 1.00 28.76 115 VAL A O 1
ATOM 1877 N N . TRP A 1 119 ? 176.245 -36.159 78.678 1.00 27.06 116 TRP A N 1
ATOM 1878 C CA . TRP A 1 119 ? 177.488 -35.641 78.123 1.00 27.53 116 TRP A CA 1
ATOM 1879 C C . TRP A 1 119 ? 178.621 -36.653 78.246 1.00 29.24 116 TRP A C 1
ATOM 1880 O O . TRP A 1 119 ? 179.473 -36.733 77.360 1.00 30.94 116 TRP A O 1
ATOM 1901 N N . ARG A 1 120 ? 178.631 -37.450 79.314 1.00 29.29 117 ARG A N 1
ATOM 1902 C CA . ARG A 1 120 ? 179.637 -38.496 79.462 1.00 31.07 117 ARG A CA 1
ATOM 1903 C C . ARG A 1 120 ? 179.529 -39.524 78.340 1.00 32.63 117 ARG A C 1
ATOM 1904 O O . ARG A 1 120 ? 180.519 -39.841 77.667 1.00 35.77 117 ARG A O 1
ATOM 1925 N N . ASP A 1 121 ? 178.317 -40.040 78.110 1.00 32.19 118 ASP A N 1
ATOM 1926 C CA . ASP A 1 121 ? 178.122 -41.135 77.165 1.00 34.88 118 ASP A CA 1
ATOM 1927 C C . ASP A 1 121 ? 178.067 -40.654 75.726 1.00 35.94 118 ASP A C 1
ATOM 1928 O O . ASP A 1 121 ? 178.555 -41.351 74.832 1.00 38.85 118 ASP A O 1
ATOM 1937 N N . THR A 1 122 ? 177.484 -39.480 75.476 1.00 32.90 119 THR A N 1
ATOM 1938 C CA . THR A 1 122 ? 177.401 -38.984 74.106 1.00 33.39 119 THR A CA 1
ATOM 1939 C C . THR A 1 122 ? 178.689 -38.300 73.669 1.00 34.75 119 THR A C 1
ATOM 1940 O O . THR A 1 122 ? 179.120 -38.447 72.521 1.00 36.14 119 THR A O 1
ATOM 1951 N N . ASP A 1 123 ? 179.306 -37.537 74.560 1.00 34.75 120 ASP A N 1
ATOM 1952 C CA . ASP A 1 123 ? 180.362 -36.612 74.176 1.00 33.72 120 ASP A CA 1
ATOM 1953 C C . ASP A 1 123 ? 181.701 -36.904 74.826 1.00 34.77 120 ASP A C 1
ATOM 1954 O O . ASP A 1 123 ? 182.686 -36.244 74.494 1.00 35.61 120 ASP A O 1
ATOM 1963 N N . GLY A 1 124 ? 181.776 -37.876 75.727 1.00 35.73 121 GLY A N 1
ATOM 1964 C CA . GLY A 1 124 ? 183.038 -38.174 76.368 1.00 37.93 121 GLY A CA 1
ATOM 1965 C C . GLY A 1 124 ? 183.462 -37.143 77.392 1.00 36.79 121 GLY A C 1
ATOM 1966 O O . GLY A 1 124 ? 184.663 -37.001 77.654 1.00 38.73 121 GLY A O 1
ATOM 1970 N N . LEU A 1 125 ? 182.514 -36.412 77.971 1.00 34.06 122 LEU A N 1
ATOM 1971 C CA . LEU A 1 125 ? 182.831 -35.521 79.074 1.00 34.27 122 LEU A CA 1
ATOM 1972 C C . LEU A 1 125 ? 183.375 -36.363 80.229 1.00 35.91 122 LEU A C 1
ATOM 1973 O O . LEU A 1 125 ? 182.688 -37.295 80.679 1.00 35.60 122 LEU A O 1
ATOM 1989 N N . PRO A 1 126 ? 184.596 -36.103 80.712 1.00 34.99 123 PRO A N 1
ATOM 1990 C CA . PRO A 1 126 ? 185.190 -37.034 81.691 1.00 35.12 123 PRO A CA 1
ATOM 1991 C C . PRO A 1 126 ? 184.500 -37.038 83.047 1.00 34.04 123 PRO A C 1
ATOM 1992 O O . PRO A 1 126 ? 184.282 -38.117 83.609 1.00 35.99 123 PRO A O 1
ATOM 2003 N N . ALA A 1 127 ? 184.150 -35.875 83.587 1.00 31.80 124 ALA A N 1
ATOM 2004 C CA . ALA A 1 127 ? 183.731 -35.766 84.976 1.00 32.88 124 ALA A CA 1
ATOM 2005 C C . ALA A 1 127 ? 182.719 -34.642 85.097 1.00 30.65 124 ALA A C 1
ATOM 2006 O O . ALA A 1 127 ? 182.652 -33.769 84.226 1.00 30.69 124 ALA A O 1
ATOM 2013 N N . PRO A 1 128 ? 181.925 -34.622 86.178 1.00 30.11 125 PRO A N 1
ATOM 2014 C CA . PRO A 1 128 ? 180.920 -33.567 86.368 1.00 27.99 125 PRO A CA 1
ATOM 2015 C C . PRO A 1 128 ? 181.494 -32.275 86.952 1.00 28.48 125 PRO A C 1
ATOM 2016 O O . PRO A 1 128 ? 180.922 -31.674 87.867 1.00 29.75 125 PRO A O 1
ATOM 2027 N N . ARG A 1 129 ? 182.640 -31.854 86.418 1.00 28.55 126 ARG A N 1
ATOM 2028 C CA . ARG A 1 129 ? 183.319 -30.612 86.796 1.00 28.42 126 ARG A CA 1
ATOM 2029 C C . ARG A 1 129 ? 182.756 -29.427 86.008 1.00 25.97 126 ARG A C 1
ATOM 2030 O O . ARG A 1 129 ? 183.479 -28.702 85.313 1.00 26.51 126 ARG A O 1
ATOM 2051 N N . ALA A 1 130 ? 181.439 -29.260 86.117 1.00 24.39 127 ALA A N 1
ATOM 2052 C CA . ALA A 1 130 ? 180.699 -28.239 85.389 1.00 23.38 127 ALA A CA 1
ATOM 2053 C C . ALA A 1 130 ? 179.572 -27.718 86.280 1.00 22.05 127 ALA A C 1
ATOM 2054 O O . ALA A 1 130 ? 179.242 -28.312 87.309 1.00 22.61 127 ALA A O 1
ATOM 2061 N N . VAL A 1 131 ? 178.994 -26.588 85.890 1.00 21.89 128 VAL A N 1
ATOM 2062 C CA . VAL A 1 131 ? 177.856 -26.002 86.591 1.00 20.99 128 VAL A CA 1
ATOM 2063 C C . VAL A 1 131 ? 176.890 -25.407 85.576 1.00 19.85 128 VAL A C 1
ATOM 2064 O O . VAL A 1 131 ? 177.300 -24.760 84.604 1.00 19.65 128 VAL A O 1
ATOM 2077 N N . ASN A 1 132 ? 175.602 -25.650 85.788 1.00 18.94 129 ASN A N 1
ATOM 2078 C CA . ASN A 1 132 ? 174.556 -25.050 84.979 1.00 17.99 129 ASN A CA 1
ATOM 2079 C C . ASN A 1 132 ? 174.140 -23.732 85.606 1.00 20.11 129 ASN A C 1
ATOM 2080 O O . ASN A 1 132 ? 173.878 -23.675 86.811 1.00 19.71 129 ASN A O 1
ATOM 2091 N N . VAL A 1 133 ? 174.076 -22.686 84.791 1.00 19.16 130 VAL A N 1
ATOM 2092 C CA . VAL A 1 133 ? 173.705 -21.347 85.233 1.00 19.33 130 VAL A CA 1
ATOM 2093 C C . VAL A 1 133 ? 172.455 -20.919 84.474 1.00 19.69 130 VAL A C 1
ATOM 2094 O O . VAL A 1 133 ? 172.509 -20.578 83.281 1.00 19.66 130 VAL A O 1
ATOM 2107 N N . GLY A 1 134 ? 171.325 -20.909 85.173 1.00 18.80 131 GLY A N 1
ATOM 2108 C CA . GLY A 1 134 ? 170.082 -20.479 84.580 1.00 18.98 131 GLY A CA 1
ATOM 2109 C C . GLY A 1 134 ? 169.857 -18.992 84.784 1.00 20.65 131 GLY A C 1
ATOM 2110 O O . GLY A 1 134 ? 170.188 -18.429 85.821 1.00 22.70 131 GLY A O 1
ATOM 2114 N N . VAL A 1 135 ? 169.300 -18.364 83.768 1.00 18.04 132 VAL A N 1
ATOM 2115 C CA . VAL A 1 135 ? 168.931 -16.959 83.821 1.00 17.64 132 VAL A CA 1
ATOM 2116 C C . VAL A 1 135 ? 167.474 -16.883 83.400 1.00 18.84 132 VAL A C 1
ATOM 2117 O O . VAL A 1 135 ? 167.127 -17.289 82.285 1.00 18.21 132 VAL A O 1
ATOM 2130 N N . PHE A 1 136 ? 166.624 -16.371 84.285 1.00 17.68 133 PHE A N 1
ATOM 2131 C CA . PHE A 1 136 ? 165.189 -16.278 84.028 1.00 17.35 133 PHE A CA 1
ATOM 2132 C C . PHE A 1 136 ? 164.924 -15.114 83.080 1.00 19.24 133 PHE A C 1
ATOM 2133 O O . PHE A 1 136 ? 165.125 -13.943 83.437 1.00 19.05 133 PHE A O 1
ATOM 2150 N N . LEU A 1 137 ? 164.487 -15.412 81.861 1.00 19.06 134 LEU A N 1
ATOM 2151 C CA . LEU A 1 137 ? 164.075 -14.348 80.963 1.00 19.75 134 LEU A CA 1
ATOM 2152 C C . LEU A 1 137 ? 162.577 -14.097 81.032 1.00 21.23 134 LEU A C 1
ATOM 2153 O O . LEU A 1 137 ? 162.085 -13.146 80.410 1.00 23.82 134 LEU A O 1
ATOM 2169 N N . SER A 1 138 ? 161.869 -14.902 81.811 1.00 20.38 135 SER A N 1
ATOM 2170 C CA . SER A 1 138 ? 160.479 -14.710 82.179 1.00 21.72 135 SER A CA 1
ATOM 2171 C C . SER A 1 138 ? 160.395 -14.846 83.689 1.00 21.50 135 SER A C 1
ATOM 2172 O O . SER A 1 138 ? 161.237 -15.506 84.300 1.00 21.05 135 SER A O 1
ATOM 2180 N N . ASP A 1 139 ? 159.377 -14.230 84.294 1.00 20.41 136 ASP A N 1
ATOM 2181 C CA . ASP A 1 139 ? 159.039 -14.564 85.671 1.00 19.56 136 ASP A CA 1
ATOM 2182 C C . ASP A 1 139 ? 158.718 -16.049 85.752 1.00 19.96 136 ASP A C 1
ATOM 2183 O O . ASP A 1 139 ? 157.964 -16.576 84.929 1.00 22.39 136 ASP A O 1
ATOM 2192 N N . VAL A 1 140 ? 159.323 -16.735 86.711 1.00 17.31 137 VAL A N 1
ATOM 2193 C CA . VAL A 1 140 ? 159.112 -18.171 86.898 1.00 16.63 137 VAL A CA 1
ATOM 2194 C C . VAL A 1 140 ? 158.221 -18.349 88.116 1.00 16.36 137 VAL A C 1
ATOM 2195 O O . VAL A 1 140 ? 158.556 -17.893 89.221 1.00 16.94 137 VAL A O 1
ATOM 2208 N N . THR A 1 141 ? 157.065 -18.974 87.908 1.00 16.15 138 THR A N 1
ATOM 2209 C CA . THR A 1 141 ? 156.056 -19.178 88.947 1.00 16.28 138 THR A CA 1
ATOM 2210 C C . THR A 1 141 ? 155.717 -20.656 89.026 1.00 15.12 138 THR A C 1
ATOM 2211 O O . THR A 1 141 ? 156.255 -21.477 88.272 1.00 16.02 138 THR A O 1
ATOM 2222 N N . GLU A 1 142 ? 154.814 -21.022 89.952 1.00 14.37 139 GLU A N 1
ATOM 2223 C CA . GLU A 1 142 ? 154.338 -22.405 89.991 1.00 14.42 139 GLU A CA 1
ATOM 2224 C C . GLU A 1 142 ? 153.513 -22.796 88.766 1.00 14.24 139 GLU A C 1
ATOM 2225 O O . GLU A 1 142 ? 153.204 -23.988 88.582 1.00 16.75 139 GLU A O 1
ATOM 2237 N N . PHE A 1 143 ? 153.109 -21.834 87.949 1.00 14.08 140 PHE A N 1
ATOM 2238 C CA . PHE A 1 143 ? 152.111 -22.056 86.921 1.00 15.11 140 PHE A CA 1
ATOM 2239 C C . PHE A 1 143 ? 152.678 -22.229 85.525 1.00 16.24 140 PHE A C 1
ATOM 2240 O O . PHE A 1 143 ? 151.946 -22.711 84.673 1.00 17.62 140 PHE A O 1
ATOM 2257 N N . ASN A 1 144 ? 153.928 -21.821 85.258 1.00 14.62 141 ASN A N 1
ATOM 2258 C CA . ASN A 1 144 ? 154.434 -21.801 83.886 1.00 15.40 141 ASN A CA 1
ATOM 2259 C C . ASN A 1 144 ? 155.577 -22.789 83.657 1.00 16.29 141 ASN A C 1
ATOM 2260 O O . ASN A 1 144 ? 156.443 -22.566 82.812 1.00 18.04 141 ASN A O 1
ATOM 2271 N N . GLY A 1 145 ? 155.523 -23.931 84.338 1.00 16.33 142 GLY A N 1
ATOM 2272 C CA . GLY A 1 145 ? 156.402 -25.031 84.040 1.00 16.58 142 GLY A CA 1
ATOM 2273 C C . GLY A 1 145 ? 157.822 -24.801 84.501 1.00 17.10 142 GLY A C 1
ATOM 2274 O O . GLY A 1 145 ? 158.774 -24.972 83.742 1.00 16.44 142 GLY A O 1
ATOM 2278 N N . PRO A 1 146 ? 157.999 -24.410 85.759 1.00 15.62 143 PRO A N 1
ATOM 2279 C CA . PRO A 1 146 ? 159.351 -24.197 86.276 1.00 14.84 143 PRO A CA 1
ATOM 2280 C C . PRO A 1 146 ? 160.184 -25.469 86.288 1.00 15.30 143 PRO A C 1
ATOM 2281 O O . PRO A 1 146 ? 159.667 -26.578 86.431 1.00 15.80 143 PRO A O 1
ATOM 2292 N N . VAL A 1 147 ? 161.508 -25.299 86.235 1.00 15.59 144 VAL A N 1
ATOM 2293 C CA . VAL A 1 147 ? 162.375 -26.425 86.570 1.00 14.60 144 VAL A CA 1
ATOM 2294 C C . VAL A 1 147 ? 162.057 -26.878 87.982 1.00 15.53 144 VAL A C 1
ATOM 2295 O O . VAL A 1 147 ? 161.995 -26.066 88.917 1.00 17.40 144 VAL A O 1
ATOM 2308 N N . VAL A 1 148 ? 161.882 -28.184 88.144 1.00 13.97 145 VAL A N 1
ATOM 2309 C CA . VAL A 1 148 ? 161.728 -28.826 89.440 1.00 13.91 145 VAL A CA 1
ATOM 2310 C C . VAL A 1 148 ? 162.972 -29.669 89.688 1.00 15.60 145 VAL A C 1
ATOM 2311 O O . VAL A 1 148 ? 163.389 -30.427 88.803 1.00 17.02 145 VAL A O 1
ATOM 2324 N N . PHE A 1 149 ? 163.556 -29.544 90.877 1.00 15.70 146 PHE A N 1
ATOM 2325 C CA . PHE A 1 149 ? 164.696 -30.347 91.292 1.00 16.63 146 PHE A CA 1
ATOM 2326 C C . PHE A 1 149 ? 164.255 -31.362 92.332 1.00 16.10 146 PHE A C 1
ATOM 2327 O O . PHE A 1 149 ? 163.337 -31.100 93.117 1.00 15.76 146 PHE A O 1
ATOM 2344 N N . LEU A 1 150 ? 164.905 -32.530 92.356 1.00 14.96 147 LEU A N 1
ATOM 2345 C CA . LEU A 1 150 ? 164.838 -33.389 93.539 1.00 15.47 147 LEU A CA 1
ATOM 2346 C C . LEU A 1 150 ? 165.982 -32.957 94.438 1.00 17.89 147 LEU A C 1
ATOM 2347 O O . LEU A 1 150 ? 167.156 -33.183 94.128 1.00 17.99 147 LEU A O 1
ATOM 2363 N N . SER A 1 151 ? 165.643 -32.258 95.519 1.00 18.20 148 SER A N 1
ATOM 2364 C CA . SER A 1 151 ? 166.660 -31.561 96.296 1.00 19.37 148 SER A CA 1
ATOM 2365 C C . SER A 1 151 ? 167.695 -32.542 96.838 1.00 19.39 148 SER A C 1
ATOM 2366 O O . SER A 1 151 ? 167.353 -33.546 97.467 1.00 20.41 148 SER A O 1
ATOM 2374 N N . GLY A 1 152 ? 168.973 -32.226 96.617 1.00 19.50 149 GLY A N 1
ATOM 2375 C CA . GLY A 1 152 ? 170.067 -33.041 97.119 1.00 20.75 149 GLY A CA 1
ATOM 2376 C C . GLY A 1 152 ? 170.331 -34.305 96.338 1.00 21.03 149 GLY A C 1
ATOM 2377 O O . GLY A 1 152 ? 171.181 -35.104 96.754 1.00 21.91 149 GLY A O 1
ATOM 2381 N N . SER A 1 153 ? 169.635 -34.513 95.212 1.00 19.56 150 SER A N 1
ATOM 2382 C CA . SER A 1 153 ? 169.730 -35.787 94.507 1.00 19.82 150 SER A CA 1
ATOM 2383 C C . SER A 1 153 ? 171.044 -35.948 93.756 1.00 21.93 150 SER A C 1
ATOM 2384 O O . SER A 1 153 ? 171.310 -37.042 93.253 1.00 24.06 150 SER A O 1
ATOM 2392 N N . HIS A 1 154 ? 171.856 -34.892 93.670 1.00 21.17 151 HIS A N 1
ATOM 2393 C CA . HIS A 1 154 ? 173.168 -35.003 93.043 1.00 22.92 151 HIS A CA 1
ATOM 2394 C C . HIS A 1 154 ? 174.150 -35.760 93.918 1.00 24.45 151 HIS A C 1
ATOM 2395 O O . HIS A 1 154 ? 175.160 -36.258 93.408 1.00 25.58 151 HIS A O 1
ATOM 2409 N N . GLN A 1 155 ? 173.890 -35.856 95.224 1.00 24.63 152 GLN A N 1
ATOM 2410 C CA . GLN A 1 155 ? 174.840 -36.532 96.111 1.00 29.42 152 GLN A CA 1
ATOM 2411 C C . GLN A 1 155 ? 174.991 -38.006 95.760 1.00 36.25 152 GLN A C 1
ATOM 2412 O O . GLN A 1 155 ? 176.042 -38.598 96.024 1.00 42.89 152 GLN A O 1
ATOM 2426 N N . ARG A 1 156 ? 173.966 -38.610 95.158 1.00 38.82 153 ARG A N 1
ATOM 2427 C CA . ARG A 1 156 ? 174.066 -40.002 94.738 1.00 43.71 153 ARG A CA 1
ATOM 2428 C C . ARG A 1 156 ? 175.093 -40.199 93.633 1.00 40.18 153 ARG A C 1
ATOM 2429 O O . ARG A 1 156 ? 175.536 -41.328 93.407 1.00 39.13 153 ARG A O 1
ATOM 2433 N N . GLY A 1 157 ? 175.495 -39.134 92.946 1.00 34.91 154 GLY A N 1
ATOM 2434 C CA . GLY A 1 157 ? 176.289 -39.311 91.749 1.00 31.05 154 GLY A CA 1
ATOM 2435 C C . GLY A 1 157 ? 175.413 -39.696 90.567 1.00 31.06 154 GLY A C 1
ATOM 2436 O O . GLY A 1 157 ? 174.220 -39.400 90.528 1.00 31.17 154 GLY A O 1
ATOM 2440 N N . THR A 1 158 ? 176.014 -40.378 89.601 1.00 33.84 155 THR A N 1
ATOM 2441 C CA . THR A 1 158 ? 175.328 -40.698 88.357 1.00 34.16 155 THR A CA 1
ATOM 2442 C C . THR A 1 158 ? 174.566 -42.012 88.495 1.00 32.60 155 THR A C 1
ATOM 2443 O O . THR A 1 158 ? 175.112 -43.012 88.976 1.00 31.72 155 THR A O 1
ATOM 2454 N N . VAL A 1 159 ? 173.292 -41.989 88.111 1.00 31.38 156 VAL A N 1
ATOM 2455 C CA . VAL A 1 159 ? 172.450 -43.180 88.121 1.00 33.23 156 VAL A CA 1
ATOM 2456 C C . VAL A 1 159 ? 172.519 -43.802 86.734 1.00 34.40 156 VAL A C 1
ATOM 2457 O O . VAL A 1 159 ? 171.959 -43.264 85.775 1.00 33.44 156 VAL A O 1
ATOM 2470 N N . GLU A 1 160 ? 173.194 -44.941 86.635 1.00 35.26 157 GLU A N 1
ATOM 2471 C CA . GLU A 1 160 ? 173.512 -45.519 85.338 1.00 36.36 157 GLU A CA 1
ATOM 2472 C C . GLU A 1 160 ? 172.250 -45.925 84.589 1.00 38.20 157 GLU A C 1
ATOM 2473 O O . GLU A 1 160 ? 171.265 -46.387 85.183 1.00 38.35 157 GLU A O 1
ATOM 2485 N N . ARG A 1 161 ? 172.291 -45.734 83.271 1.00 41.84 158 ARG A N 1
ATOM 2486 C CA . ARG A 1 161 ? 171.248 -46.181 82.358 1.00 46.22 158 ARG A CA 1
ATOM 2487 C C . ARG A 1 161 ? 171.829 -46.178 80.954 1.00 50.73 158 ARG A C 1
ATOM 2488 O O . ARG A 1 161 ? 172.840 -45.520 80.686 1.00 46.99 158 ARG A O 1
ATOM 2509 N N . LYS A 1 162 ? 171.184 -46.928 80.066 1.00 56.69 159 LYS A N 1
ATOM 2510 C CA . LYS A 1 162 ? 171.520 -46.930 78.650 1.00 58.24 159 LYS A CA 1
ATOM 2511 C C . LYS A 1 162 ? 170.596 -45.983 77.890 1.00 58.36 159 LYS A C 1
ATOM 2512 O O . LYS A 1 162 ? 169.420 -45.824 78.230 1.00 54.76 159 LYS A O 1
ATOM 2516 N N . ALA A 1 163 ? 171.147 -45.351 76.854 1.00 57.04 160 ALA A N 1
ATOM 2517 C CA . ALA A 1 163 ? 170.355 -44.475 76.001 1.00 53.74 160 ALA A CA 1
ATOM 2518 C C . ALA A 1 163 ? 169.220 -45.252 75.348 1.00 57.03 160 ALA A C 1
ATOM 2519 O O . ALA A 1 163 ? 169.387 -46.412 74.956 1.00 59.63 160 ALA A O 1
ATOM 2526 N N . ARG A 1 164 ? 168.062 -44.605 75.224 1.00 58.18 161 ARG A N 1
ATOM 2527 C CA . ARG A 1 164 ? 166.938 -45.223 74.532 1.00 55.97 161 ARG A CA 1
ATOM 2528 C C . ARG A 1 164 ? 167.366 -45.644 73.132 1.00 59.30 161 ARG A C 1
ATOM 2529 O O . ARG A 1 164 ? 168.228 -45.017 72.509 1.00 53.26 161 ARG A O 1
ATOM 2533 N N . GLU A 1 165 ? 166.773 -46.739 72.649 1.00 66.69 162 GLU A N 1
ATOM 2534 C CA . GLU A 1 165 ? 167.152 -47.287 71.348 1.00 70.17 162 GLU A CA 1
ATOM 2535 C C . GLU A 1 165 ? 167.075 -46.224 70.258 1.00 71.74 162 GLU A C 1
ATOM 2536 O O . GLU A 1 165 ? 168.009 -46.058 69.465 1.00 74.13 162 GLU A O 1
ATOM 2540 N N . THR A 1 166 ? 165.965 -45.494 70.207 1.00 68.83 163 THR A N 1
ATOM 2541 C CA . THR A 1 166 ? 165.760 -44.437 69.231 1.00 67.14 163 THR A CA 1
ATOM 2542 C C . THR A 1 166 ? 165.726 -43.081 69.929 1.00 58.17 163 THR A C 1
ATOM 2543 O O . THR A 1 166 ? 165.220 -42.949 71.046 1.00 59.61 163 THR A O 1
ATOM 2554 N N . SER A 1 167 ? 166.272 -42.074 69.255 1.00 47.47 164 SER A N 1
ATOM 2555 C CA . SER A 1 167 ? 166.345 -40.724 69.794 1.00 38.44 164 SER A CA 1
ATOM 2556 C C . SER A 1 167 ? 165.089 -39.942 69.435 1.00 35.98 164 SER A C 1
ATOM 2557 O O . SER A 1 167 ? 164.513 -40.123 68.359 1.00 40.93 164 SER A O 1
ATOM 2565 N N . ARG A 1 168 ? 164.679 -39.046 70.340 1.00 35.73 165 ARG A N 1
ATOM 2566 C CA . ARG A 1 168 ? 163.532 -38.188 70.050 1.00 39.18 165 ARG A CA 1
ATOM 2567 C C . ARG A 1 168 ? 163.865 -37.139 68.995 1.00 41.41 165 ARG A C 1
ATOM 2568 O O . ARG A 1 168 ? 162.991 -36.758 68.208 1.00 42.91 165 ARG A O 1
ATOM 2589 N N . SER A 1 169 ? 165.108 -36.651 68.976 1.00 39.27 166 SER A N 1
ATOM 2590 C CA . SER A 1 169 ? 165.517 -35.572 68.086 1.00 37.40 166 SER A CA 1
ATOM 2591 C C . SER A 1 169 ? 166.888 -35.878 67.506 1.00 36.18 166 SER A C 1
ATOM 2592 O O . SER A 1 169 ? 167.740 -36.449 68.191 1.00 38.22 166 SER A O 1
ATOM 2600 N N . ASP A 1 170 ? 167.102 -35.494 66.245 1.00 35.05 167 ASP A N 1
ATOM 2601 C CA . ASP A 1 170 ? 168.422 -35.574 65.642 1.00 36.89 167 ASP A CA 1
ATOM 2602 C C . ASP A 1 170 ? 169.166 -34.246 65.686 1.00 38.46 167 ASP A C 1
ATOM 2603 O O . ASP A 1 170 ? 170.231 -34.129 65.076 1.00 41.30 167 ASP A O 1
ATOM 2612 N N . GLN A 1 171 ? 168.632 -33.242 66.385 1.00 33.96 168 GLN A N 1
ATOM 2613 C CA . GLN A 1 171 ? 169.314 -31.957 66.521 1.00 31.07 168 GLN A CA 1
ATOM 2614 C C . GLN A 1 171 ? 170.008 -31.797 67.863 1.00 30.32 168 GLN A C 1
ATOM 2615 O O . GLN A 1 171 ? 170.944 -30.999 67.967 1.00 32.35 168 GLN A O 1
ATOM 2629 N N . HIS A 1 172 ? 169.556 -32.520 68.884 1.00 28.57 169 HIS A N 1
ATOM 2630 C CA . HIS A 1 172 ? 170.182 -32.531 70.199 1.00 28.90 169 HIS A CA 1
ATOM 2631 C C . HIS A 1 172 ? 169.728 -33.807 70.896 1.00 29.58 169 HIS A C 1
ATOM 2632 O O . HIS A 1 172 ? 168.989 -34.609 70.326 1.00 29.09 169 HIS A O 1
ATOM 2646 N N . VAL A 1 173 ? 170.192 -34.011 72.124 1.00 28.22 170 VAL A N 1
ATOM 2647 C CA . VAL A 1 173 ? 169.745 -35.141 72.932 1.00 27.10 170 VAL A CA 1
ATOM 2648 C C . VAL A 1 173 ? 168.636 -34.607 73.830 1.00 25.13 170 VAL A C 1
ATOM 2649 O O . VAL A 1 173 ? 168.891 -33.920 74.822 1.00 25.75 170 VAL A O 1
ATOM 2662 N N . ASP A 1 174 ? 167.393 -34.902 73.471 1.00 24.85 171 ASP A N 1
ATOM 2663 C CA . ASP A 1 174 ? 166.293 -34.588 74.367 1.00 24.47 171 ASP A CA 1
ATOM 2664 C C . ASP A 1 174 ? 166.416 -35.464 75.610 1.00 24.64 171 ASP A C 1
ATOM 2665 O O . ASP A 1 174 ? 166.727 -36.650 75.491 1.00 27.14 171 ASP A O 1
ATOM 2674 N N . PRO A 1 175 ? 166.196 -34.910 76.805 1.00 22.73 172 PRO A N 1
ATOM 2675 C CA . PRO A 1 175 ? 166.329 -35.711 78.029 1.00 24.70 172 PRO A CA 1
ATOM 2676 C C . PRO A 1 175 ? 165.445 -36.952 78.055 1.00 24.77 172 PRO A C 1
ATOM 2677 O O . PRO A 1 175 ? 165.748 -37.875 78.826 1.00 23.84 172 PRO A O 1
ATOM 2688 N N . ASP A 1 176 ? 164.368 -37.001 77.257 1.00 25.62 173 ASP A N 1
ATOM 2689 C CA . ASP A 1 176 ? 163.613 -38.243 77.088 1.00 31.78 173 ASP A CA 1
ATOM 2690 C C . ASP A 1 176 ? 164.537 -39.426 76.835 1.00 30.99 173 ASP A C 1
ATOM 2691 O O . ASP A 1 176 ? 164.280 -40.544 77.306 1.00 33.15 173 ASP A O 1
ATOM 2700 N N . ASP A 1 177 ? 165.604 -39.206 76.058 1.00 29.49 174 ASP A N 1
ATOM 2701 C CA . ASP A 1 177 ? 166.483 -40.298 75.660 1.00 28.46 174 ASP A CA 1
ATOM 2702 C C . ASP A 1 177 ? 167.182 -40.943 76.853 1.00 28.51 174 ASP A C 1
ATOM 2703 O O . ASP A 1 177 ? 167.613 -42.101 76.750 1.00 29.88 174 ASP A O 1
ATOM 2712 N N . TYR A 1 178 ? 167.314 -40.212 77.963 1.00 26.91 175 TYR A N 1
ATOM 2713 C CA . TYR A 1 178 ? 168.025 -40.648 79.169 1.00 29.11 175 TYR A CA 1
ATOM 2714 C C . TYR A 1 178 ? 167.170 -40.410 80.397 1.00 29.02 175 TYR A C 1
ATOM 2715 O O . TYR A 1 178 ? 167.668 -40.020 81.460 1.00 31.22 175 TYR A O 1
ATOM 2733 N N A SER A 1 179 ? 165.870 -40.632 80.280 0.75 24.97 176 SER A N 1
ATOM 2734 N N B SER A 1 179 ? 165.864 -40.632 80.277 0.25 24.69 176 SER A N 1
ATOM 2735 C CA A SER A 1 179 ? 164.963 -40.244 81.345 0.75 27.45 176 SER A CA 1
ATOM 2736 C CA B SER A 1 179 ? 164.937 -40.256 81.336 0.25 25.27 176 SER A CA 1
ATOM 2737 C C A SER A 1 179 ? 165.041 -41.186 82.541 0.75 25.32 176 SER A C 1
ATOM 2738 C C B SER A 1 179 ? 165.047 -41.184 82.541 0.25 24.46 176 SER A C 1
ATOM 2739 O O A SER A 1 179 ? 165.243 -42.398 82.408 0.75 25.76 176 SER A O 1
ATOM 2740 O O B SER A 1 179 ? 165.297 -42.386 82.414 0.25 25.83 176 SER A O 1
ATOM 2755 N N . MET A 1 180 ? 164.838 -40.605 83.724 1.00 22.95 177 MET A N 1
ATOM 2756 C CA . MET A 1 180 ? 164.736 -41.396 84.938 1.00 22.71 177 MET A CA 1
ATOM 2757 C C . MET A 1 180 ? 163.509 -42.286 84.849 1.00 22.55 177 MET A 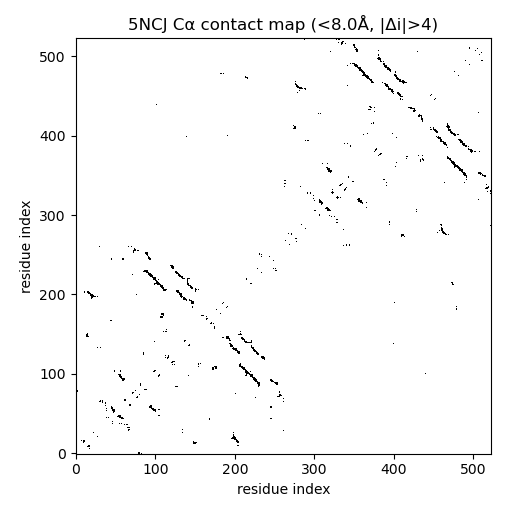C 1
ATOM 2758 O O . MET A 1 180 ? 162.485 -41.904 84.275 1.00 24.16 177 MET A O 1
ATOM 2773 N N . THR A 1 181 ? 163.610 -43.490 85.449 1.00 23.03 178 THR A N 1
ATOM 2774 C CA . THR A 1 181 ? 162.434 -44.341 85.451 1.00 23.77 178 THR A CA 1
ATOM 2775 C C . THR A 1 181 ? 161.494 -43.946 86.582 1.00 23.79 178 THR A C 1
ATOM 2776 O O . THR A 1 181 ? 161.932 -43.404 87.598 1.00 23.44 178 THR A O 1
ATOM 2787 N N . PRO A 1 182 ? 160.205 -44.242 86.443 1.00 25.09 179 PRO A N 1
ATOM 2788 C CA . PRO A 1 182 ? 159.287 -44.017 87.571 1.00 23.67 179 PRO A CA 1
ATOM 2789 C C . PRO A 1 182 ? 159.757 -44.669 88.870 1.00 24.09 179 PRO A C 1
ATOM 2790 O O . PRO A 1 182 ? 159.646 -44.056 89.941 1.00 23.65 179 PRO A O 1
ATOM 2801 N N . ALA A 1 183 ? 160.307 -45.881 88.812 1.00 24.42 180 ALA A N 1
ATOM 2802 C CA . ALA A 1 183 ? 160.785 -46.519 90.034 1.00 24.24 180 ALA A CA 1
ATOM 2803 C C . ALA A 1 183 ? 161.913 -45.729 90.683 1.00 23.76 180 ALA A C 1
ATOM 2804 O O . ALA A 1 183 ? 161.939 -45.554 91.909 1.00 24.36 180 ALA A O 1
ATOM 2811 N N . GLU A 1 184 ? 162.890 -45.289 89.886 1.00 23.77 181 GLU A N 1
ATOM 2812 C CA . GLU A 1 184 ? 163.980 -44.482 90.433 1.00 23.86 181 GLU A CA 1
ATOM 2813 C C . GLU A 1 184 ? 163.446 -43.211 91.079 1.00 24.14 181 GLU A C 1
ATOM 2814 O O . GLU A 1 184 ? 163.881 -42.817 92.169 1.00 26.30 181 GLU A O 1
ATOM 2826 N N . LEU A 1 185 ? 162.530 -42.530 90.390 1.00 20.27 182 LEU A N 1
ATOM 2827 C CA . LEU A 1 185 ? 162.018 -41.260 90.885 1.00 20.21 182 LEU A CA 1
ATOM 2828 C C . LEU A 1 185 ? 161.202 -41.460 92.149 1.00 21.07 182 LEU A C 1
ATOM 2829 O O . LEU A 1 185 ? 161.282 -40.651 93.082 1.00 22.09 182 LEU A O 1
ATOM 2845 N N . SER A 1 186 ? 160.400 -42.518 92.187 1.00 20.51 183 SER A N 1
ATOM 2846 C CA . SER A 1 186 ? 159.608 -42.819 93.381 1.00 22.83 183 SER A CA 1
ATOM 2847 C C . SER A 1 186 ? 160.496 -43.110 94.585 1.00 24.71 183 SER A C 1
ATOM 2848 O O . SER A 1 186 ? 160.234 -42.629 95.692 1.00 25.92 183 SER A O 1
ATOM 2856 N N . GLN A 1 187 ? 161.542 -43.908 94.396 1.00 25.82 184 GLN A N 1
ATOM 2857 C CA . GLN A 1 187 ? 162.449 -44.192 95.506 1.00 29.42 184 GLN A CA 1
ATOM 2858 C C . GLN A 1 187 ? 163.133 -42.923 95.990 1.00 31.07 184 GLN A C 1
ATOM 2859 O O . GLN A 1 187 ? 163.250 -42.680 97.197 1.00 35.88 184 GLN A O 1
ATOM 2873 N N . MET A 1 188 ? 163.571 -42.093 95.053 1.00 26.81 185 MET A N 1
ATOM 2874 C CA . MET A 1 188 ? 164.434 -40.960 95.350 1.00 27.21 185 MET A CA 1
ATOM 2875 C C . MET A 1 188 ? 163.690 -39.822 96.037 1.00 23.90 185 MET A C 1
ATOM 2876 O O . MET A 1 188 ? 164.287 -39.077 96.823 1.00 23.21 185 MET A O 1
ATOM 2890 N N . VAL A 1 189 ? 162.393 -39.657 95.756 1.00 22.87 186 VAL A N 1
ATOM 2891 C CA . VAL A 1 189 ? 161.726 -38.426 96.135 1.00 20.55 186 VAL A CA 1
ATOM 2892 C C . VAL A 1 189 ? 161.499 -38.331 97.638 1.00 19.10 186 VAL A C 1
ATOM 2893 O O . VAL A 1 189 ? 161.272 -37.228 98.142 1.00 18.22 186 VAL A O 1
ATOM 2906 N N . GLU A 1 190 ? 161.536 -39.446 98.371 1.00 20.68 187 GLU A N 1
ATOM 2907 C CA A GLU A 1 190 ? 161.320 -39.380 99.813 0.43 22.57 187 GLU A CA 1
ATOM 2908 C CA B GLU A 1 190 ? 161.323 -39.382 99.813 0.57 22.49 187 GLU A CA 1
ATOM 2909 C C . GLU A 1 190 ? 162.434 -38.593 100.495 1.00 22.77 187 GLU A C 1
ATOM 2910 O O . GLU A 1 190 ? 162.166 -37.713 101.322 1.00 23.89 187 GLU A O 1
ATO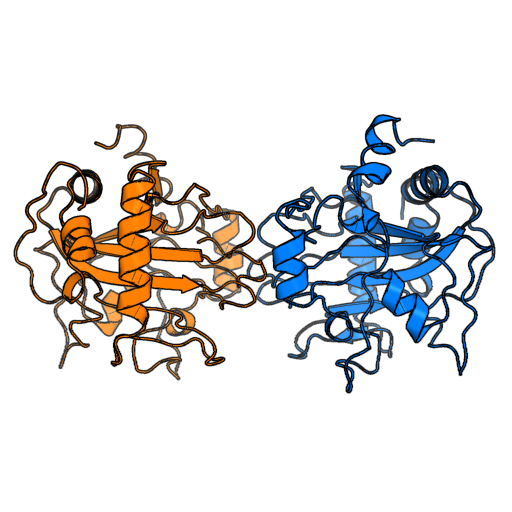M 2933 N N . LYS A 1 191 ? 163.689 -38.903 100.168 1.00 24.02 188 LYS A N 1
ATOM 2934 C CA . LYS A 1 191 ? 164.827 -38.196 100.744 1.00 28.85 188 LYS A CA 1
ATOM 2935 C C . LYS A 1 191 ? 165.196 -36.937 99.976 1.00 24.95 188 LYS A C 1
ATOM 2936 O O . LYS A 1 191 ? 165.942 -36.099 100.500 1.00 23.89 188 LYS A O 1
ATOM 2955 N N . HIS A 1 192 ? 164.734 -36.813 98.737 1.00 21.72 189 HIS A N 1
ATOM 2956 C CA . HIS A 1 192 ? 165.122 -35.722 97.845 1.00 20.24 189 HIS A CA 1
ATOM 2957 C C . HIS A 1 192 ? 163.855 -35.090 97.289 1.00 18.60 189 HIS A C 1
ATOM 2958 O O . HIS A 1 192 ? 163.473 -35.335 96.135 1.00 18.15 189 HIS A O 1
ATOM 2972 N N . PRO A 1 193 ? 163.177 -34.275 98.083 1.00 18.73 190 PRO A N 1
ATOM 2973 C CA . PRO A 1 193 ? 161.856 -33.791 97.687 1.00 17.99 190 PRO A CA 1
ATOM 2974 C C . PRO A 1 193 ? 161.904 -32.796 96.544 1.00 16.55 190 PRO A C 1
ATOM 2975 O O . PRO A 1 193 ? 162.894 -32.105 96.294 1.00 17.27 190 PRO A O 1
ATOM 2986 N N . MET A 1 194 ? 160.778 -32.722 95.856 1.00 15.07 191 MET A N 1
ATOM 2987 C CA . MET A 1 194 ? 160.603 -31.774 94.776 1.00 15.23 191 MET A CA 1
ATOM 2988 C C . MET A 1 194 ? 160.630 -30.339 95.287 1.00 15.58 191 MET A C 1
ATOM 2989 O O . MET A 1 194 ? 159.940 -29.992 96.252 1.00 17.51 191 MET A O 1
ATOM 3003 N N A VAL A 1 195 ? 161.426 -29.502 94.629 0.73 14.66 192 VAL A N 1
ATOM 3004 N N B VAL A 1 195 ? 161.421 -29.503 94.621 0.27 14.73 192 VAL A N 1
ATOM 3005 C CA A VAL A 1 195 ? 161.506 -28.078 94.932 0.73 13.75 192 VAL A CA 1
ATOM 3006 C CA B VAL A 1 195 ? 161.534 -28.085 94.944 0.27 14.79 192 VAL A CA 1
ATOM 3007 C C A VAL A 1 195 ? 161.672 -27.342 93.615 0.73 15.66 192 VAL A C 1
ATOM 3008 C C B VAL A 1 195 ? 161.716 -27.324 93.640 0.27 15.75 192 VAL A C 1
ATOM 3009 O O A VAL A 1 195 ? 162.288 -27.853 92.675 0.73 16.53 192 VAL A O 1
ATOM 3010 O O B VAL A 1 195 ? 162.409 -27.792 92.732 0.27 16.64 192 VAL A O 1
ATOM 3035 N N . SER A 1 196 ? 161.100 -26.151 93.541 1.00 15.52 193 SER A N 1
ATOM 3036 C CA . SER A 1 196 ? 161.189 -25.337 92.333 1.00 16.81 193 SER A CA 1
ATOM 3037 C C . SER A 1 196 ? 161.503 -23.893 92.681 1.00 16.56 193 SER A C 1
ATOM 3038 O O . SER A 1 196 ? 160.655 -23.196 93.270 1.00 16.76 193 SER A O 1
ATOM 3047 N N . PRO A 1 197 ? 162.680 -23.387 92.312 1.00 16.53 194 PRO A N 1
ATOM 3048 C CA . PRO A 1 197 ? 162.937 -21.955 92.439 1.00 16.94 194 PRO A CA 1
ATOM 3049 C C . PRO A 1 197 ? 161.923 -21.154 91.631 1.00 15.91 194 PRO A C 1
ATOM 3050 O O . PRO A 1 197 ? 161.633 -21.459 90.469 1.00 16.36 194 PRO A O 1
ATOM 3061 N N . LYS A 1 198 ? 161.414 -20.105 92.249 1.00 15.92 195 LYS A N 1
ATOM 3062 C CA . LYS A 1 198 ? 160.426 -19.229 91.643 1.00 16.09 195 LYS A CA 1
ATOM 3063 C C . LYS A 1 198 ? 160.842 -17.802 91.951 1.00 17.94 195 LYS A C 1
ATOM 3064 O O . LYS A 1 198 ? 161.114 -17.460 93.109 1.00 19.27 195 LYS A O 1
ATOM 3083 N N . ALA A 1 199 ? 160.916 -16.979 90.912 1.00 16.91 196 ALA A N 1
ATOM 3084 C CA . ALA A 1 199 ? 161.418 -15.617 91.088 1.00 18.35 196 ALA A CA 1
ATOM 3085 C C . ALA A 1 199 ? 161.166 -14.826 89.812 1.00 18.61 196 ALA A C 1
ATOM 3086 O O . ALA A 1 199 ? 160.811 -15.371 88.773 1.00 18.75 196 ALA A O 1
ATOM 3093 N N . ALA A 1 200 ? 161.362 -13.520 89.912 1.00 18.74 197 ALA A N 1
ATOM 3094 C CA . ALA A 1 200 ? 161.115 -12.647 88.771 1.00 20.28 197 ALA A CA 1
ATOM 3095 C C . ALA A 1 200 ? 162.203 -12.802 87.711 1.00 20.96 197 ALA A C 1
ATOM 3096 O O . ALA A 1 200 ? 163.315 -13.278 87.969 1.00 20.89 197 ALA A O 1
ATOM 3103 N N . SER A 1 201 ? 161.871 -12.380 86.496 1.00 21.34 198 SER A N 1
ATOM 3104 C CA . SER A 1 201 ? 162.871 -12.354 85.443 1.00 22.10 198 SER A CA 1
ATOM 3105 C C . SER A 1 201 ? 164.094 -11.561 85.905 1.00 21.97 198 SER A C 1
ATOM 3106 O O . SER A 1 201 ? 164.000 -10.608 86.688 1.00 21.87 198 SER A O 1
ATOM 3114 N N . GLY A 1 202 ? 165.257 -11.977 85.417 1.00 21.48 199 GLY A N 1
ATOM 3115 C CA . GLY A 1 202 ? 166.530 -11.418 85.835 1.00 22.12 199 GLY A CA 1
ATOM 3116 C C . GLY A 1 202 ? 167.200 -12.186 86.951 1.00 22.32 199 GLY A C 1
ATOM 3117 O O . GLY A 1 202 ? 168.368 -11.919 87.260 1.00 21.61 199 GLY A O 1
ATOM 3121 N N . SER A 1 203 ? 166.497 -13.127 87.558 1.00 21.27 200 SER A N 1
ATOM 3122 C CA . SER A 1 203 ? 167.073 -13.978 88.582 1.00 20.94 200 SER A CA 1
ATOM 3123 C C . SER A 1 203 ? 167.953 -15.049 87.946 1.00 20.04 200 SER A C 1
ATOM 3124 O O . SER A 1 203 ? 167.811 -15.390 86.768 1.00 18.76 200 SER A O 1
ATOM 3132 N N . VAL A 1 204 ? 168.918 -15.518 88.724 1.00 20.26 201 VAL A N 1
ATOM 3133 C CA . VAL A 1 204 ? 169.915 -16.496 88.308 1.00 18.46 201 VAL A CA 1
ATOM 3134 C C . VAL A 1 204 ? 169.801 -17.724 89.201 1.00 19.15 201 VAL A C 1
ATOM 3135 O O . VAL A 1 204 ? 169.647 -17.593 90.422 1.00 20.95 201 VAL A O 1
ATOM 3148 N N . MET A 1 205 ? 169.913 -18.909 88.593 1.00 19.95 202 MET A N 1
ATOM 3149 C CA . MET A 1 205 ? 169.769 -20.198 89.265 1.00 22.47 202 MET A CA 1
ATOM 3150 C C . MET A 1 205 ? 170.964 -21.070 88.891 1.00 22.88 202 MET A C 1
ATOM 3151 O O . MET A 1 205 ? 171.090 -21.463 87.731 1.00 26.18 202 MET A O 1
ATOM 3165 N N . LEU A 1 206 ? 171.823 -21.418 89.853 1.00 19.66 203 LEU A N 1
ATOM 3166 C CA . LEU A 1 206 ? 172.926 -22.335 89.578 1.00 18.53 203 LEU A CA 1
ATOM 3167 C C . LEU A 1 206 ? 172.547 -23.747 90.024 1.00 18.90 203 LEU A C 1
ATOM 3168 O O . LEU A 1 206 ? 171.925 -23.919 91.076 1.00 20.10 203 LEU A O 1
ATOM 3184 N N . PHE A 1 207 ? 172.844 -24.756 89.195 1.00 16.85 204 PHE A N 1
ATOM 3185 C CA . PHE A 1 207 ? 172.518 -26.118 89.591 1.00 16.42 204 PHE A CA 1
ATOM 3186 C C . PHE A 1 207 ? 173.508 -27.133 89.028 1.00 18.05 204 PHE A C 1
ATOM 3187 O O . PHE A 1 207 ? 174.147 -26.923 87.996 1.00 18.62 204 PHE A O 1
ATOM 3204 N N . HIS A 1 208 ? 173.632 -28.232 89.758 1.00 18.94 205 HIS A N 1
ATOM 3205 C CA . HIS A 1 208 ? 174.654 -29.251 89.580 1.00 19.33 205 HIS A CA 1
ATOM 3206 C C . HIS A 1 208 ? 174.318 -30.184 88.415 1.00 20.18 205 HIS A C 1
ATOM 3207 O O . HIS A 1 208 ? 173.162 -30.541 88.200 1.00 18.37 205 HIS A O 1
ATOM 3221 N N . PRO A 1 209 ? 175.321 -30.634 87.662 1.00 21.28 206 PRO A N 1
ATOM 3222 C CA . PRO A 1 209 ? 175.021 -31.465 86.490 1.00 22.14 206 PRO A CA 1
ATOM 3223 C C . PRO A 1 209 ? 174.536 -32.864 86.823 1.00 22.13 206 PRO A C 1
ATOM 3224 O O . PRO A 1 209 ? 174.162 -33.591 85.897 1.00 23.27 206 PRO A O 1
ATOM 3235 N N . GLU A 1 210 ? 174.536 -33.274 88.090 1.00 20.90 207 GLU A N 1
ATOM 3236 C CA . GLU A 1 210 ? 174.002 -34.572 88.476 1.00 21.64 207 GLU A CA 1
ATOM 3237 C C . GLU A 1 210 ? 172.726 -34.484 89.299 1.00 19.35 207 GLU A C 1
ATOM 3238 O O . GLU A 1 210 ? 172.228 -35.521 89.754 1.00 20.61 207 GLU A O 1
ATOM 3250 N N . ILE A 1 211 ? 172.167 -33.293 89.500 1.00 17.39 208 ILE A N 1
ATOM 3251 C CA . ILE A 1 211 ? 170.875 -33.211 90.165 1.00 17.04 208 ILE A CA 1
ATOM 3252 C C . ILE A 1 211 ? 169.785 -33.685 89.215 1.00 17.67 208 ILE A C 1
ATOM 3253 O O . ILE A 1 211 ? 169.800 -33.392 88.021 1.00 17.81 208 ILE A O 1
ATOM 3269 N N . ILE A 1 212 ? 168.828 -34.419 89.739 1.00 16.76 209 ILE A N 1
ATOM 3270 C CA . ILE A 1 212 ? 167.678 -34.836 88.948 1.00 15.56 209 ILE A CA 1
ATOM 3271 C C . ILE A 1 212 ? 166.735 -33.652 88.818 1.00 16.66 209 ILE A C 1
ATOM 3272 O O . ILE A 1 212 ? 166.376 -33.014 89.812 1.00 18.16 209 ILE A O 1
ATOM 3288 N N . HIS A 1 213 ? 166.388 -33.314 87.575 1.00 15.31 210 HIS A N 1
ATOM 3289 C CA . HIS A 1 213 ? 165.531 -32.173 87.310 1.00 16.38 210 HIS A CA 1
ATOM 3290 C C . HIS A 1 213 ? 164.654 -32.489 86.118 1.00 16.97 210 HIS A C 1
ATOM 3291 O O . HIS A 1 213 ? 164.959 -33.366 85.313 1.00 16.96 210 HIS A O 1
ATOM 3305 N N . GLY A 1 214 ? 163.552 -31.753 86.030 1.00 16.74 211 GLY A N 1
ATOM 3306 C CA . GLY A 1 214 ? 162.547 -31.914 84.993 1.00 16.60 211 GLY A CA 1
ATOM 3307 C C . GLY A 1 214 ? 161.570 -30.765 85.082 1.00 16.17 211 GLY A C 1
ATOM 3308 O O . GLY A 1 214 ? 161.650 -29.933 85.990 1.00 15.60 211 GLY A O 1
ATOM 3312 N N . SER A 1 215 ? 160.641 -30.709 84.131 1.00 16.69 212 SER A N 1
ATOM 3313 C CA . SER A 1 215 ? 159.661 -29.629 84.204 1.00 16.85 212 SER A CA 1
ATOM 3314 C C . SER A 1 215 ? 158.399 -29.994 83.430 1.00 16.26 212 SER A C 1
ATOM 3315 O O . SER A 1 215 ? 158.431 -30.784 82.485 1.00 16.08 212 SER A O 1
ATOM 3323 N N . ALA A 1 216 ? 157.279 -29.450 83.865 1.00 16.33 213 ALA A N 1
ATOM 3324 C CA . ALA A 1 216 ? 155.960 -29.828 83.367 1.00 18.14 213 ALA A CA 1
ATOM 3325 C C . ALA A 1 216 ? 155.519 -28.945 82.211 1.00 19.25 213 ALA A C 1
ATOM 3326 O O . ALA A 1 216 ? 156.101 -27.901 81.943 1.00 17.71 213 ALA A O 1
ATOM 3333 N N . PRO A 1 217 ? 154.443 -29.315 81.516 1.00 19.73 214 PRO A N 1
ATOM 3334 C CA . PRO A 1 217 ? 153.928 -28.442 80.457 1.00 20.67 214 PRO A CA 1
ATOM 3335 C C . PRO A 1 217 ? 153.410 -27.145 81.038 1.00 20.62 214 PRO A C 1
ATOM 3336 O O . PRO A 1 217 ? 152.978 -27.081 82.188 1.00 21.83 214 PRO A O 1
ATOM 3347 N N . ASN A 1 218 ? 153.476 -26.111 80.229 1.00 19.03 215 ASN A N 1
ATOM 3348 C CA . ASN A 1 218 ? 153.048 -24.770 80.602 1.00 19.28 215 ASN A CA 1
ATOM 3349 C C . ASN A 1 218 ? 151.648 -24.540 80.028 1.00 19.87 215 ASN A C 1
ATOM 3350 O O . ASN A 1 218 ? 151.498 -24.257 78.837 1.00 20.72 215 ASN A O 1
ATOM 3361 N N . ILE A 1 219 ? 150.621 -24.682 80.877 1.00 19.42 216 ILE A N 1
ATOM 3362 C CA . ILE A 1 219 ? 149.225 -24.426 80.505 1.00 22.33 216 ILE A CA 1
ATOM 3363 C C . ILE A 1 219 ? 148.821 -22.980 80.733 1.00 21.39 216 ILE A C 1
ATOM 3364 O O . ILE A 1 219 ? 147.693 -22.596 80.411 1.00 22.54 216 ILE A O 1
ATOM 3380 N N . SER A 1 220 ? 149.709 -22.165 81.272 1.00 20.65 217 SER A N 1
ATOM 3381 C CA . SER A 1 220 ? 149.374 -20.818 81.671 1.00 22.09 217 SER A CA 1
ATOM 3382 C C . SER A 1 220 ? 149.388 -19.865 80.484 1.00 22.58 217 SER A C 1
ATOM 3383 O O . SER A 1 220 ? 149.860 -20.190 79.389 1.00 21.86 217 SER A O 1
ATOM 3391 N N . PRO A 1 221 ? 148.888 -18.647 80.682 1.00 22.86 218 PRO A N 1
ATOM 3392 C CA . PRO A 1 221 ? 148.983 -17.622 79.640 1.00 23.53 218 PRO A CA 1
ATOM 3393 C C . PRO A 1 221 ? 150.322 -16.909 79.579 1.00 23.58 218 PRO A C 1
ATOM 3394 O O . PRO A 1 221 ? 150.441 -15.947 78.813 1.00 25.69 218 PRO A O 1
ATOM 3405 N N . PHE A 1 222 ? 151.324 -17.382 80.326 1.00 22.64 219 PHE A N 1
ATOM 3406 C CA . PHE A 1 222 ? 152.626 -16.730 80.431 1.00 22.42 219 PHE A CA 1
ATOM 3407 C C . PHE A 1 222 ? 153.720 -17.678 79.969 1.00 22.05 219 PHE A C 1
ATOM 3408 O O . PHE A 1 222 ? 153.788 -18.824 80.428 1.00 24.09 219 PHE A O 1
ATOM 3425 N N . ALA A 1 223 ? 154.569 -17.196 79.065 1.00 21.04 220 ALA A N 1
ATOM 3426 C CA . ALA A 1 223 ? 155.703 -17.978 78.603 1.00 21.74 220 ALA A CA 1
ATOM 3427 C C . ALA A 1 223 ? 156.731 -18.142 79.714 1.00 21.57 220 ALA A C 1
ATOM 3428 O O . ALA A 1 223 ? 156.736 -17.410 80.713 1.00 21.84 220 ALA A O 1
ATOM 3435 N N . ARG A 1 224 ? 157.632 -19.102 79.510 1.00 19.93 221 ARG A N 1
ATOM 3436 C CA . ARG A 1 224 ? 158.712 -19.379 80.460 1.00 18.65 221 ARG A CA 1
ATOM 3437 C C . ARG A 1 224 ? 159.986 -19.573 79.642 1.00 19.74 221 ARG A C 1
ATOM 3438 O O . ARG A 1 224 ? 160.325 -20.689 79.232 1.00 19.59 221 ARG A O 1
ATOM 3459 N N . ASP A 1 225 ? 160.699 -18.477 79.394 1.00 19.42 222 ASP A N 1
ATOM 3460 C CA . ASP A 1 225 ? 161.939 -18.547 78.626 1.00 18.30 222 ASP A CA 1
ATOM 3461 C C . ASP A 1 225 ? 163.108 -18.643 79.599 1.00 19.37 222 ASP A C 1
ATOM 3462 O O . ASP A 1 225 ? 163.351 -17.715 80.381 1.00 20.28 222 ASP A O 1
ATOM 3471 N N . LEU A 1 226 ? 163.800 -19.783 79.586 1.00 17.96 223 LEU A N 1
ATOM 3472 C CA . LEU A 1 226 ? 164.840 -20.093 80.559 1.00 18.29 223 LEU A CA 1
ATOM 3473 C C . LEU A 1 226 ? 166.151 -20.288 79.809 1.00 18.69 223 LEU A C 1
ATOM 3474 O O . LEU A 1 226 ? 166.293 -21.221 79.016 1.00 18.86 223 LEU A O 1
ATOM 3490 N N . LEU A 1 227 ? 167.106 -19.428 80.085 1.00 17.25 224 LEU A N 1
ATOM 3491 C CA . LEU A 1 227 ? 168.420 -19.530 79.491 1.00 17.09 224 LEU A CA 1
ATOM 3492 C C . LEU A 1 227 ? 169.320 -20.299 80.444 1.00 19.11 224 LEU A C 1
ATOM 3493 O O . LEU A 1 227 ? 169.271 -20.074 81.656 1.00 19.06 224 LEU A O 1
ATOM 3509 N N . ILE A 1 228 ? 170.104 -21.237 79.907 1.00 18.02 225 ILE A N 1
ATOM 3510 C CA . ILE A 1 228 ? 171.009 -22.054 80.714 1.00 17.47 225 ILE A CA 1
ATOM 3511 C C . ILE A 1 228 ? 172.373 -22.073 80.038 1.00 18.64 225 ILE A C 1
ATOM 3512 O O . ILE A 1 228 ? 172.504 -22.521 78.891 1.00 18.54 225 ILE A O 1
ATOM 3528 N N . ILE A 1 229 ? 173.390 -21.584 80.739 1.00 18.88 226 ILE A N 1
ATOM 3529 C CA . ILE A 1 229 ? 174.771 -21.683 80.298 1.00 19.80 226 ILE A CA 1
ATOM 3530 C C . ILE A 1 229 ? 175.436 -22.735 81.156 1.00 21.40 226 ILE A C 1
ATOM 3531 O O . ILE A 1 229 ? 175.401 -22.634 82.387 1.00 20.91 226 ILE A O 1
ATOM 3547 N N . THR A 1 230 ? 176.043 -23.727 80.519 1.00 20.33 227 THR A N 1
ATOM 3548 C CA . THR A 1 230 ? 176.798 -24.755 81.225 1.00 19.78 227 THR A CA 1
ATOM 3549 C C . THR A 1 230 ? 178.277 -24.412 81.098 1.00 20.63 227 THR A C 1
ATOM 3550 O O . THR A 1 230 ? 178.851 -24.467 79.995 1.00 21.45 227 THR A O 1
ATOM 3561 N N . TYR A 1 231 ? 178.886 -24.003 82.209 1.00 21.51 228 TYR A N 1
ATOM 3562 C CA . TYR A 1 231 ? 180.312 -23.719 82.232 1.00 23.57 228 TYR A CA 1
ATOM 3563 C C . TYR A 1 231 ? 181.057 -24.975 82.652 1.00 24.34 228 TYR A C 1
ATOM 3564 O O . TYR A 1 231 ? 180.643 -25.681 83.571 1.00 23.26 228 TYR A O 1
ATOM 3582 N N . ASN A 1 232 ? 182.183 -25.221 82.005 1.00 24.58 229 ASN A N 1
ATOM 3583 C CA . ASN A 1 232 ? 182.970 -26.420 82.246 1.00 27.56 229 ASN A CA 1
ATOM 3584 C C . ASN A 1 232 ? 184.410 -26.046 82.570 1.00 28.61 229 ASN A C 1
ATOM 3585 O O . ASN A 1 232 ? 184.957 -25.078 82.028 1.00 28.28 229 ASN A O 1
ATOM 3596 N N . ASP A 1 233 ? 185.011 -26.814 83.473 1.00 27.67 230 ASP A N 1
ATOM 3597 C CA . ASP A 1 233 ? 186.438 -26.709 83.740 1.00 29.34 230 ASP A CA 1
ATOM 3598 C C . ASP A 1 233 ? 187.225 -26.893 82.443 1.00 30.96 230 ASP A C 1
ATOM 3599 O O . ASP A 1 233 ? 187.021 -27.867 81.714 1.00 33.40 230 ASP A O 1
ATOM 3608 N N . VAL A 1 234 ? 188.132 -25.956 82.151 1.00 32.01 231 VAL A N 1
ATOM 3609 C CA . VAL A 1 234 ? 188.939 -26.068 80.934 1.00 35.34 231 VAL A CA 1
ATOM 3610 C C . VAL A 1 234 ? 189.758 -27.353 80.930 1.00 38.42 231 VAL A C 1
ATOM 3611 O O . VAL A 1 234 ? 190.119 -27.860 79.863 1.00 40.43 231 VAL A O 1
ATOM 3624 N N . ALA A 1 235 ? 190.082 -27.890 82.110 1.00 40.71 232 ALA A N 1
ATOM 3625 C CA . ALA A 1 235 ? 190.825 -29.143 82.200 1.00 41.68 232 ALA A CA 1
ATOM 3626 C C . ALA A 1 235 ? 189.938 -30.367 82.017 1.00 37.86 232 ALA A C 1
ATOM 3627 O O . ALA A 1 235 ? 190.452 -31.493 81.963 1.00 40.68 232 ALA A O 1
ATOM 3634 N N . ASN A 1 236 ? 188.632 -30.165 81.906 1.00 33.93 233 ASN A N 1
ATOM 3635 C CA . ASN A 1 236 ? 187.656 -31.237 81.802 1.00 32.35 233 ASN A CA 1
ATOM 3636 C C . ASN A 1 236 ? 187.013 -31.281 80.420 1.00 32.77 233 ASN A C 1
ATOM 3637 O O . ASN A 1 236 ? 185.852 -31.667 80.289 1.00 31.86 233 ASN A O 1
ATOM 3648 N N . ALA A 1 237 ? 187.754 -30.890 79.390 1.00 37.12 234 ALA A N 1
ATOM 3649 C CA . ALA A 1 237 ? 187.200 -30.840 78.045 1.00 39.90 234 ALA A CA 1
ATOM 3650 C C . ALA A 1 237 ? 186.781 -32.237 77.586 1.00 36.87 234 ALA A C 1
ATOM 3651 O O . ALA A 1 237 ? 187.450 -33.227 77.918 1.00 37.86 234 ALA A O 1
ATOM 3658 N N . PRO A 1 238 ? 185.690 -32.359 76.826 1.00 33.55 235 PRO A N 1
ATOM 3659 C CA . PRO A 1 238 ? 185.287 -33.675 76.318 1.00 34.90 235 PRO A CA 1
ATOM 3660 C C . PRO A 1 238 ? 186.381 -34.356 75.513 1.00 36.36 235 PRO A C 1
ATOM 3661 O O . PRO A 1 238 ? 187.220 -33.716 74.867 1.00 36.74 235 PRO A O 1
ATOM 3672 N N . LYS A 1 239 ? 186.345 -35.688 75.556 1.00 39.57 236 LYS A N 1
ATOM 3673 C CA . LYS A 1 239 ? 187.270 -36.550 74.828 1.00 46.07 236 LYS A CA 1
ATOM 3674 C C . LYS A 1 239 ? 186.412 -37.564 74.086 1.00 49.11 236 LYS A C 1
ATOM 3675 O O . LYS A 1 239 ? 186.306 -38.726 74.498 1.00 52.80 236 LYS A O 1
ATOM 3694 N N . PRO A 1 240 ? 185.771 -37.151 72.993 1.00 48.19 237 PRO A N 1
ATOM 3695 C CA . PRO A 1 240 ? 184.804 -38.027 72.319 1.00 45.81 237 PRO A CA 1
ATOM 3696 C C . PRO A 1 240 ? 185.467 -39.236 71.679 1.00 49.97 237 PRO A C 1
ATOM 3697 O O . PRO A 1 240 ? 186.656 -39.233 71.355 1.00 45.98 237 PRO A O 1
ATOM 3708 N N . ALA A 1 241 ? 184.654 -40.275 71.477 1.00 60.72 238 ALA A N 1
ATOM 3709 C CA . ALA A 1 241 ? 185.094 -41.508 70.834 1.00 71.91 238 ALA A CA 1
ATOM 3710 C C . ALA A 1 241 ? 184.994 -41.431 69.313 1.00 73.07 238 ALA A C 1
ATOM 3711 O O . ALA A 1 241 ? 185.973 -41.708 68.611 1.00 73.95 238 ALA A O 1
ATOM 3718 N N . GLY A 1 242 ? 183.824 -41.084 68.797 1.00 69.76 239 GLY A N 1
ATOM 3719 C CA . GLY A 1 242 ? 183.601 -40.908 67.375 1.00 67.24 239 GLY A CA 1
ATOM 3720 C C . GLY A 1 242 ? 183.711 -39.457 66.957 1.00 62.72 239 GLY A C 1
ATOM 3721 O O . GLY A 1 242 ? 184.473 -38.675 67.539 1.00 60.18 239 GLY A O 1
ATOM 3725 N N . GLU A 1 243 ? 182.945 -39.087 65.935 1.00 61.99 240 GLU A N 1
ATOM 3726 C CA . GLU A 1 243 ? 182.923 -37.697 65.502 1.00 59.89 240 GLU A CA 1
ATOM 3727 C C . GLU A 1 243 ? 182.223 -36.844 66.557 1.00 49.84 240 GLU A C 1
ATOM 3728 O O . GLU A 1 243 ? 181.174 -37.240 67.072 1.00 48.03 240 GLU A O 1
ATOM 3740 N N . PRO A 1 244 ? 182.769 -35.682 66.904 1.00 43.68 241 PRO A N 1
ATOM 3741 C CA . PRO A 1 244 ? 182.093 -34.835 67.894 1.00 38.07 241 PRO A CA 1
ATOM 3742 C C . PRO A 1 244 ? 180.787 -34.285 67.353 1.00 35.13 241 PRO A C 1
ATOM 3743 O O . PRO A 1 244 ? 180.631 -34.051 66.152 1.00 35.99 241 PRO A O 1
ATOM 3754 N N . ARG A 1 245 ? 179.841 -34.079 68.264 1.00 34.52 242 ARG A N 1
ATOM 3755 C CA . ARG A 1 245 ? 178.608 -33.403 67.931 1.00 33.76 242 ARG A CA 1
ATOM 3756 C C . ARG A 1 245 ? 178.912 -31.960 67.535 1.00 34.47 242 ARG A C 1
ATOM 3757 O O . ARG A 1 245 ? 180.022 -31.464 67.751 1.00 34.74 242 ARG A O 1
ATOM 3778 N N . PRO A 1 246 ? 177.949 -31.271 66.926 1.00 33.94 243 PRO A N 1
ATOM 3779 C CA . PRO A 1 246 ? 178.200 -29.902 66.463 1.00 32.77 243 PRO A CA 1
ATOM 3780 C C . PRO A 1 246 ? 178.592 -28.973 67.599 1.00 30.70 243 PRO A C 1
ATOM 3781 O O . PRO A 1 246 ? 178.183 -29.142 68.747 1.00 28.34 243 PRO A O 1
ATOM 3792 N N . GLU A 1 247 ? 179.382 -27.960 67.245 1.00 34.30 244 GLU A N 1
ATOM 3793 C CA . GLU A 1 247 ? 179.804 -26.964 68.221 1.00 33.67 244 GLU A CA 1
ATOM 3794 C C . GLU A 1 247 ? 178.619 -26.207 68.809 1.00 29.81 244 GLU A C 1
ATOM 3795 O O . GLU A 1 247 ? 178.702 -25.706 69.938 1.00 29.31 244 GLU A O 1
ATOM 3807 N N . TYR A 1 248 ? 177.501 -26.106 68.081 1.00 30.28 245 TYR A N 1
ATOM 3808 C CA . TYR A 1 248 ? 176.368 -25.382 68.654 1.00 31.06 245 TYR A CA 1
ATOM 3809 C C . TYR A 1 248 ? 175.806 -26.076 69.892 1.00 27.54 245 TYR A C 1
ATOM 3810 O O . TYR A 1 248 ? 175.199 -25.410 70.736 1.00 27.21 245 TYR A O 1
ATOM 3828 N N . VAL A 1 249 ? 175.989 -27.385 70.030 1.00 26.37 246 VAL A N 1
ATOM 3829 C CA . VAL A 1 249 ? 175.466 -28.079 71.203 1.00 26.31 246 VAL A CA 1
ATOM 3830 C C . VAL A 1 249 ? 176.589 -28.406 72.191 1.00 27.11 246 VAL A C 1
ATOM 3831 O O . VAL A 1 249 ? 176.358 -28.380 73.403 1.00 24.77 246 VAL A O 1
ATOM 3844 N N . ILE A 1 250 ? 177.814 -28.634 71.721 1.00 27.80 247 ILE A N 1
ATOM 3845 C CA . ILE A 1 250 ? 178.934 -28.991 72.607 1.00 27.11 247 ILE A CA 1
ATOM 3846 C C . ILE A 1 250 ? 180.126 -28.090 72.287 1.00 28.10 247 ILE A C 1
ATOM 3847 O O . ILE A 1 250 ? 180.740 -28.205 71.216 1.00 28.18 247 ILE A O 1
ATOM 3863 N N . GLY A 1 251 ? 180.451 -27.193 73.219 1.00 29.06 248 GLY A N 1
ATOM 3864 C CA . GLY A 1 251 ? 181.498 -26.220 72.977 1.00 28.19 248 GLY A CA 1
ATOM 3865 C C . GLY A 1 251 ? 182.859 -26.870 72.813 1.00 29.97 248 GLY A C 1
ATOM 3866 O O . GLY A 1 251 ? 183.156 -27.918 73.398 1.00 33.42 248 GLY A O 1
ATOM 3870 N N . ARG A 1 252 ? 183.691 -26.225 71.996 1.00 30.34 249 ARG A N 1
ATOM 3871 C CA . ARG A 1 252 ? 185.034 -26.693 71.681 1.00 32.34 249 ARG A CA 1
ATOM 3872 C C . ARG A 1 252 ? 186.132 -25.698 72.017 1.00 36.60 249 ARG A C 1
ATOM 3873 O O . ARG A 1 252 ? 187.288 -26.113 72.169 1.00 39.28 249 ARG A O 1
ATOM 3894 N N . ASP A 1 253 ? 185.825 -24.408 72.096 1.00 39.21 250 ASP A N 1
ATOM 3895 C CA . ASP A 1 253 ? 186.828 -23.388 72.394 1.00 39.99 250 ASP A CA 1
ATOM 3896 C C . ASP A 1 253 ? 187.048 -23.344 73.900 1.00 39.68 250 ASP A C 1
ATOM 3897 O O . ASP A 1 253 ? 186.236 -22.786 74.638 1.00 37.01 250 ASP A O 1
ATOM 3906 N N . THR A 1 254 ? 188.160 -23.916 74.367 1.00 41.88 251 THR A N 1
ATOM 3907 C CA . THR A 1 254 ? 188.429 -24.002 75.796 1.00 42.56 251 THR A CA 1
ATOM 3908 C C . THR A 1 254 ? 189.256 -22.830 76.317 1.00 42.25 251 THR A C 1
ATOM 3909 O O . THR A 1 254 ? 189.836 -22.935 77.400 1.00 41.04 251 THR A O 1
ATOM 3920 N N . THR A 1 255 ? 189.326 -21.726 75.582 1.00 38.07 252 THR A N 1
ATOM 3921 C CA . THR A 1 255 ? 189.995 -20.545 76.104 1.00 38.51 252 THR A CA 1
ATOM 3922 C C . THR A 1 255 ? 189.310 -20.118 77.403 1.00 35.07 252 THR A C 1
ATOM 3923 O O . THR A 1 255 ? 188.077 -20.032 77.445 1.00 34.42 252 THR A O 1
ATOM 3934 N N . PRO A 1 256 ? 190.053 -19.879 78.481 1.00 35.94 253 PRO A N 1
ATOM 3935 C CA . PRO A 1 256 ? 189.404 -19.421 79.719 1.00 34.69 253 PRO A CA 1
ATOM 3936 C C . PRO A 1 256 ? 188.669 -18.103 79.516 1.00 33.99 253 PRO A C 1
ATOM 3937 O O . PRO A 1 256 ? 189.204 -17.153 78.935 1.00 36.04 253 PRO A O 1
ATOM 3948 N N . LEU A 1 257 ? 187.440 -18.045 80.021 1.00 32.17 254 LEU A N 1
ATOM 3949 C CA . LEU A 1 257 ? 186.653 -16.820 79.977 1.00 32.49 254 LEU A CA 1
ATOM 3950 C C . LEU A 1 257 ? 187.105 -15.850 81.056 1.00 33.63 254 LEU A C 1
ATOM 3951 O O . LEU A 1 257 ? 187.331 -16.246 82.205 1.00 36.62 254 LEU A O 1
ATOM 3967 N N . VAL A 1 258 ? 187.186 -14.575 80.694 1.00 33.05 255 VAL A N 1
ATOM 3968 C CA . VAL A 1 258 ? 187.554 -13.510 81.618 1.00 35.29 255 VAL A CA 1
ATOM 3969 C C . VAL A 1 258 ? 186.296 -12.720 81.942 1.00 35.25 255 VAL A C 1
ATOM 3970 O O . VAL A 1 258 ? 185.681 -12.124 81.051 1.00 35.83 255 VAL A O 1
ATOM 3983 N N . SER A 1 259 ? 185.938 -12.671 83.218 1.00 34.51 256 SER A N 1
ATOM 3984 C CA . SER A 1 259 ? 184.713 -11.987 83.596 1.00 35.34 256 SER A CA 1
ATOM 3985 C C . SER A 1 259 ? 184.836 -10.487 83.358 1.00 36.40 256 SER A C 1
ATOM 3986 O O . SER A 1 259 ? 185.928 -9.910 83.365 1.00 37.49 256 SER A O 1
ATOM 3994 N N . ARG A 1 260 ? 183.680 -9.864 83.149 1.00 34.98 257 ARG A N 1
ATOM 3995 C CA . ARG A 1 260 ? 183.555 -8.447 82.866 1.00 37.63 257 ARG A CA 1
ATOM 3996 C C . ARG A 1 260 ? 182.431 -7.884 83.720 1.00 38.66 257 ARG A C 1
ATOM 3997 O O . ARG A 1 260 ? 181.430 -8.562 83.968 1.00 36.08 257 ARG A O 1
ATOM 4018 N N . SER A 1 261 ? 182.606 -6.654 84.180 1.00 43.62 258 SER A N 1
ATOM 4019 C CA . SER A 1 261 ? 181.580 -5.976 84.952 1.00 45.28 258 SER A CA 1
ATOM 4020 C C . SER A 1 261 ? 180.795 -5.043 84.040 1.00 49.21 258 SER A C 1
ATOM 4021 O O . SER A 1 261 ? 181.123 -4.858 82.865 1.00 57.41 258 SER A O 1
ATOM 4029 N N . GLY A 1 262 ? 179.732 -4.465 84.589 1.00 49.74 259 GLY A N 1
ATOM 4030 C CA . GLY A 1 262 ? 178.966 -3.468 83.878 1.00 52.04 259 GLY A CA 1
ATOM 4031 C C . GLY A 1 262 ? 177.684 -4.029 83.305 1.00 48.38 259 GLY A C 1
ATOM 4032 O O . GLY A 1 262 ? 177.496 -5.245 83.212 1.00 43.42 259 GLY A O 1
ATOM 4036 N N . PRO A 1 263 ? 176.782 -3.145 82.895 1.00 49.01 260 PRO A N 1
ATOM 4037 C CA . PRO A 1 263 ? 175.458 -3.584 82.458 1.00 47.89 260 PRO A CA 1
ATOM 4038 C C . PRO A 1 263 ? 175.451 -4.147 81.046 1.00 48.47 260 PRO A C 1
ATOM 4039 O O . PRO A 1 263 ? 176.282 -3.820 80.195 1.00 45.69 260 PRO A O 1
ATOM 4050 N N . LEU A 1 264 ? 174.454 -4.985 80.801 1.00 38.97 261 LEU A N 1
ATOM 4051 C CA . LEU A 1 264 ? 174.239 -5.526 79.472 1.00 36.83 261 LEU A CA 1
ATOM 4052 C C . LEU A 1 264 ? 173.549 -4.492 78.588 1.00 38.03 261 LEU A C 1
ATOM 4053 O O . LEU A 1 264 ? 172.724 -3.701 79.056 1.00 40.24 261 LEU A O 1
ATOM 4069 N N . HIS A 1 265 ? 173.896 -4.505 77.301 1.00 35.85 262 HIS A N 1
ATOM 4070 C CA . HIS A 1 265 ? 173.311 -3.574 76.328 1.00 36.72 262 HIS A CA 1
ATOM 4071 C C . HIS A 1 265 ? 173.171 -4.207 74.943 1.00 35.30 262 HIS A C 1
ATOM 4072 O O . HIS A 1 265 ? 173.737 -5.269 74.682 1.00 36.68 262 HIS A O 1
ATOM 4086 N N . GLN B 1 5 ? 130.574 -25.010 110.203 1.00 58.57 2 GLN B N 1
ATOM 4087 C CA . GLN B 1 5 ? 130.060 -23.734 109.723 1.00 46.50 2 GLN B CA 1
ATOM 4088 C C . GLN B 1 5 ? 131.179 -22.855 109.153 1.00 31.81 2 GLN B C 1
ATOM 4089 O O . GLN B 1 5 ? 132.252 -22.713 109.766 1.00 31.25 2 GLN B O 1
ATOM 4102 N N . LEU B 1 6 ? 130.906 -22.245 108.006 1.00 24.66 3 LEU B N 1
ATOM 4103 C CA . LEU B 1 6 ? 131.784 -21.213 107.472 1.00 19.81 3 LEU B CA 1
ATOM 4104 C C . LEU B 1 6 ? 131.673 -19.950 108.309 1.00 18.04 3 LEU B C 1
ATOM 4105 O O . LEU B 1 6 ? 130.585 -19.562 108.755 1.00 19.53 3 LEU B O 1
ATOM 4121 N N . THR B 1 7 ? 132.820 -19.338 108.565 1.00 14.97 4 THR B N 1
ATOM 4122 C CA . THR B 1 7 ? 132.832 -18.038 109.210 1.00 15.24 4 THR B CA 1
ATOM 4123 C C . THR B 1 7 ? 132.318 -16.989 108.238 1.00 14.18 4 THR B C 1
ATOM 4124 O O . THR B 1 7 ? 132.250 -17.215 107.032 1.00 15.12 4 THR B O 1
ATOM 4135 N N . ALA B 1 8 ? 132.008 -15.805 108.776 1.00 14.51 5 ALA B N 1
ATOM 4136 C CA . ALA B 1 8 ? 131.583 -14.692 107.927 1.00 14.90 5 ALA B CA 1
ATOM 4137 C C . ALA B 1 8 ? 132.684 -14.321 106.940 1.00 15.59 5 ALA B C 1
ATOM 4138 O O . ALA B 1 8 ? 132.401 -13.985 105.783 1.00 15.58 5 ALA B O 1
ATOM 4145 N N . ASP B 1 9 ? 133.943 -14.404 107.373 1.00 15.30 6 ASP B N 1
ATOM 4146 C CA . ASP B 1 9 ? 135.060 -14.136 106.466 1.00 14.22 6 ASP B CA 1
ATOM 4147 C C . ASP B 1 9 ? 135.111 -15.162 105.341 1.00 15.24 6 ASP B C 1
ATOM 4148 O O . ASP B 1 9 ? 135.377 -14.801 104.186 1.00 16.78 6 ASP B O 1
ATOM 4157 N N . GLN B 1 10 ? 134.856 -16.444 105.646 1.00 13.87 7 GLN B N 1
ATOM 4158 C CA . GLN B 1 10 ? 134.886 -17.470 104.610 1.00 13.50 7 GLN B CA 1
ATOM 4159 C C . GLN B 1 10 ? 133.752 -17.281 103.611 1.00 15.27 7 GLN B C 1
ATOM 4160 O O . GLN B 1 10 ? 133.933 -17.505 102.408 1.00 16.22 7 GLN B O 1
ATOM 4174 N N . VAL B 1 11 ? 132.570 -16.899 104.078 1.00 15.96 8 VAL B N 1
ATOM 4175 C CA . VAL B 1 11 ? 131.476 -16.622 103.148 1.00 17.60 8 VAL B CA 1
ATOM 4176 C C . VAL B 1 11 ?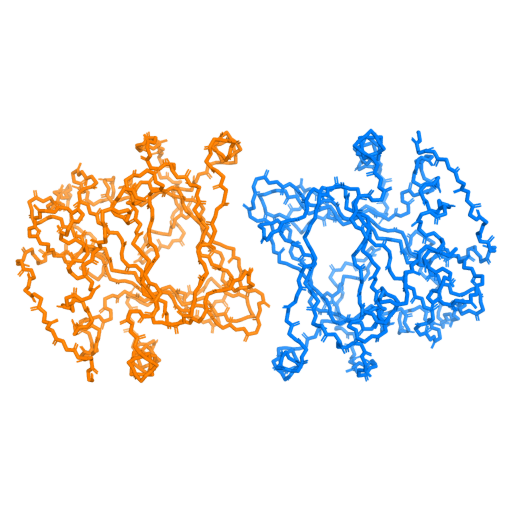 131.854 -15.484 102.206 1.00 17.12 8 VAL B C 1
ATOM 4177 O O . VAL B 1 11 ? 131.657 -15.565 100.983 1.00 18.75 8 VAL B O 1
ATOM 4190 N N A GLU B 1 12 ? 132.410 -14.405 102.752 0.52 17.12 9 GLU B N 1
ATOM 4191 N N B GLU B 1 12 ? 132.424 -14.410 102.751 0.48 17.09 9 GLU B N 1
ATOM 4192 C CA A GLU B 1 12 ? 132.795 -13.299 101.882 0.52 20.16 9 GLU B CA 1
ATOM 4193 C CA B GLU B 1 12 ? 132.795 -13.282 101.899 0.48 19.91 9 GLU B CA 1
ATOM 4194 C C A GLU B 1 12 ? 133.871 -13.735 100.898 0.52 18.81 9 GLU B C 1
ATOM 4195 C C B GLU B 1 12 ? 133.948 -13.640 100.961 0.48 18.76 9 GLU B C 1
ATOM 4196 O O A GLU B 1 12 ? 133.865 -13.305 99.733 0.52 18.94 9 GLU B O 1
ATOM 4197 O O B GLU B 1 12 ? 134.061 -13.053 99.877 0.48 20.10 9 GLU B O 1
ATOM 4220 N N . LYS B 1 13 ? 134.789 -14.609 101.339 1.00 18.45 10 LYS B N 1
ATOM 4221 C CA . LYS B 1 13 ? 135.854 -15.084 100.447 1.00 18.47 10 LYS B CA 1
ATOM 4222 C C . LYS B 1 13 ? 135.253 -15.834 99.264 1.00 17.86 10 LYS B C 1
ATOM 4223 O O . LYS B 1 13 ? 135.625 -15.598 98.104 1.00 17.40 10 LYS B O 1
ATOM 4243 N N . TYR B 1 14 ? 134.297 -16.715 99.533 1.00 17.70 11 TYR B N 1
ATOM 4244 C CA . TYR B 1 14 ? 133.613 -17.403 98.446 1.00 18.34 11 TYR B CA 1
ATOM 4245 C C . TYR B 1 14 ? 132.944 -16.405 97.503 1.00 18.16 11 TYR B C 1
ATOM 4246 O O . TYR B 1 14 ? 133.067 -16.514 96.273 1.00 17.48 11 TYR B O 1
ATOM 4264 N N . LYS B 1 15 ? 132.258 -15.403 98.062 1.00 18.65 12 LYS B N 1
ATOM 4265 C CA . LYS B 1 15 ? 131.566 -14.415 97.242 1.00 21.11 12 LYS B CA 1
ATOM 4266 C C . LYS B 1 15 ? 132.520 -13.631 96.358 1.00 20.14 12 LYS B C 1
ATOM 4267 O O . LYS B 1 15 ? 132.244 -13.431 95.167 1.00 21.31 12 LYS B O 1
ATOM 4286 N N A SER B 1 16 ? 133.646 -13.163 96.919 0.62 19.46 13 SER B N 1
ATOM 4287 N N B SER B 1 16 ? 133.646 -13.177 96.915 0.38 19.52 13 SER B N 1
ATOM 4288 C CA A SER B 1 16 ? 134.519 -12.273 96.164 0.62 20.86 13 SER B CA 1
ATOM 4289 C CA B SER B 1 16 ? 134.522 -12.278 96.178 0.38 21.04 13 SER B CA 1
ATOM 4290 C C A SER B 1 16 ? 135.475 -13.041 95.266 0.62 19.46 13 SER B C 1
ATOM 4291 C C B SER B 1 16 ? 135.486 -13.034 95.275 0.38 19.37 13 SER B C 1
ATOM 4292 O O A SER B 1 16 ? 135.704 -12.631 94.124 0.62 19.94 13 SER B O 1
ATOM 4293 O O B SER B 1 16 ? 135.726 -12.612 94.139 0.38 19.94 13 SER B O 1
ATOM 4308 N N . ASP B 1 17 ? 136.038 -14.148 95.755 1.00 17.96 14 ASP B N 1
ATOM 4309 C CA . ASP B 1 17 ? 137.105 -14.834 95.055 1.00 16.51 14 ASP B CA 1
ATOM 4310 C C . ASP B 1 17 ? 136.610 -16.060 94.313 1.00 15.59 14 ASP B C 1
ATOM 4311 O O . ASP B 1 17 ? 137.290 -16.512 93.385 1.00 16.70 14 ASP B O 1
ATOM 4321 N N . GLY B 1 18 ? 135.443 -16.585 94.688 1.00 15.73 15 GLY B N 1
ATOM 4322 C CA . GLY B 1 18 ? 134.844 -17.702 94.000 1.00 15.12 15 GLY B CA 1
ATOM 4323 C C . GLY B 1 18 ? 135.232 -19.077 94.507 1.00 15.24 15 GLY B C 1
ATOM 4324 O O . GLY B 1 18 ? 134.783 -20.074 93.926 1.00 15.94 15 GLY B O 1
ATOM 4328 N N . TYR B 1 19 ? 136.016 -19.172 95.579 1.00 14.31 16 TYR B N 1
ATOM 4329 C CA . TYR B 1 19 ? 136.406 -20.449 96.164 1.00 13.84 16 TYR B CA 1
ATOM 4330 C C . TYR B 1 19 ? 136.730 -20.212 97.633 1.00 13.78 16 TYR B C 1
ATOM 4331 O O . TYR B 1 19 ? 136.997 -19.081 98.049 1.00 14.87 16 TYR B O 1
ATOM 4349 N N . VAL B 1 20 ? 136.678 -21.283 98.420 1.00 13.60 17 VAL B N 1
ATOM 4350 C CA . VAL B 1 20 ? 137.149 -21.242 99.798 1.00 15.08 17 VAL B CA 1
ATOM 4351 C C . VAL B 1 20 ? 137.653 -22.619 100.178 1.00 14.26 17 VAL B C 1
ATOM 4352 O O . VAL B 1 20 ? 137.087 -23.633 99.776 1.00 15.56 17 VAL B O 1
ATOM 4365 N N . LEU B 1 21 ? 138.747 -22.632 100.937 1.00 12.63 18 LEU B N 1
ATOM 4366 C CA . LEU B 1 21 ? 139.438 -23.843 101.352 1.00 14.05 18 LEU B CA 1
ATOM 4367 C C . LEU B 1 21 ? 139.254 -24.068 102.843 1.00 15.07 18 LEU B C 1
ATOM 4368 O O . LEU B 1 21 ? 139.544 -23.171 103.655 1.00 17.09 18 LEU B O 1
ATOM 4384 N N . LEU B 1 22 ? 138.794 -25.282 103.190 1.00 15.03 19 LEU B N 1
ATOM 4385 C CA . LEU B 1 22 ? 138.605 -25.757 104.572 1.00 15.67 19 LEU B CA 1
ATOM 4386 C C . LEU B 1 22 ? 139.597 -26.894 104.826 1.00 14.61 19 LEU B C 1
ATOM 4387 O O . LEU B 1 22 ? 139.324 -28.053 104.507 1.00 15.37 19 LEU B O 1
ATOM 4403 N N . GLU B 1 23 ? 140.750 -26.580 105.403 1.00 14.28 20 GLU B N 1
AT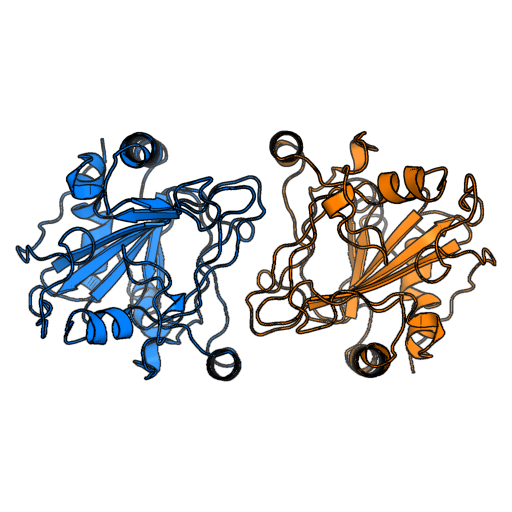OM 4404 C CA . GLU B 1 23 ? 141.767 -27.597 105.607 1.00 13.81 20 GLU B CA 1
ATOM 4405 C C . GLU B 1 23 ? 141.381 -28.561 106.727 1.00 14.67 20 GLU B C 1
ATOM 4406 O O . GLU B 1 23 ? 140.818 -28.161 107.749 1.00 15.95 20 GLU B O 1
ATOM 4418 N N . GLY B 1 24 ? 141.725 -29.835 106.551 1.00 15.28 21 GLY B N 1
ATOM 4419 C CA . GLY B 1 24 ? 141.579 -30.770 107.655 1.00 16.64 21 GLY B CA 1
ATOM 4420 C C . GLY B 1 24 ? 140.159 -31.136 108.015 1.00 17.43 21 GLY B C 1
ATOM 4421 O O . GLY B 1 24 ? 139.908 -31.578 109.146 1.00 18.81 21 GLY B O 1
ATOM 4425 N N . ALA B 1 25 ? 139.219 -30.994 107.089 1.00 14.96 22 ALA B N 1
ATOM 4426 C CA . ALA B 1 25 ? 137.822 -31.281 107.395 1.00 15.40 22 ALA B CA 1
ATOM 4427 C C . ALA B 1 25 ? 137.597 -32.753 107.739 1.00 15.49 22 ALA B C 1
ATOM 4428 O O . ALA B 1 25 ? 136.792 -33.063 108.626 1.00 16.24 22 ALA B O 1
ATOM 4435 N N . PHE B 1 26 ? 138.291 -33.663 107.050 1.00 14.76 23 PHE B N 1
ATOM 4436 C CA . PHE B 1 26 ? 138.257 -35.094 107.293 1.00 14.57 23 PHE B CA 1
ATOM 4437 C C . PHE B 1 26 ? 139.616 -35.555 107.787 1.00 15.38 23 PHE B C 1
ATOM 4438 O O . PHE B 1 26 ? 140.655 -35.087 107.308 1.00 16.05 23 PHE B O 1
ATOM 4455 N N A SER B 1 27 ? 139.597 -36.465 108.744 0.38 15.56 24 SER B N 1
ATOM 4456 N N B SER B 1 27 ? 139.587 -36.483 108.746 0.62 15.51 24 SER B N 1
ATOM 4457 C CA A SER B 1 27 ? 140.772 -36.935 109.457 0.38 15.99 24 SER B CA 1
ATOM 4458 C CA B SER B 1 27 ? 140.741 -36.968 109.492 0.62 16.81 24 SER B CA 1
ATOM 4459 C C A SER B 1 27 ? 141.454 -38.053 108.683 0.38 16.27 24 SER B C 1
ATOM 4460 C C B SER B 1 27 ? 141.438 -38.080 108.708 0.62 16.25 24 SER B C 1
ATOM 4461 O O A SER B 1 27 ? 140.852 -38.656 107.792 0.38 16.86 24 SER B O 1
ATOM 4462 O O B SER B 1 27 ? 140.827 -38.698 107.833 0.62 17.13 24 SER B O 1
ATOM 4477 N N . PRO B 1 28 ? 142.728 -38.335 108.980 1.00 17.57 25 PRO B N 1
ATOM 4478 C CA . PRO B 1 28 ? 143.452 -39.318 108.156 1.00 16.82 25 PRO B CA 1
ATOM 4479 C C . PRO B 1 28 ? 142.778 -40.676 108.082 1.00 16.48 25 PRO B C 1
ATOM 4480 O O . PRO B 1 28 ? 142.868 -41.302 107.020 1.00 16.83 25 PRO B O 1
ATOM 4491 N N . GLU B 1 29 ? 142.144 -41.165 109.153 1.00 16.53 26 GLU B N 1
ATOM 4492 C CA . GLU B 1 29 ? 141.519 -42.480 109.057 1.00 17.70 26 GLU B CA 1
ATOM 4493 C C . GLU B 1 29 ? 140.310 -42.441 108.130 1.00 16.67 26 GLU B C 1
ATOM 4494 O O . GLU B 1 29 ? 140.007 -43.439 107.465 1.00 16.38 26 GLU B O 1
ATOM 4506 N N . GLU B 1 30 ? 139.646 -41.287 108.034 1.00 15.42 27 GLU B N 1
ATOM 4507 C CA . GLU B 1 30 ? 138.540 -41.115 107.097 1.00 14.57 27 GLU B CA 1
ATOM 4508 C C . GLU B 1 30 ? 139.060 -41.092 105.664 1.00 14.17 27 GLU B C 1
ATOM 4509 O O . GLU B 1 30 ? 138.454 -41.689 104.758 1.00 14.13 27 GLU B O 1
ATOM 4521 N N . VAL B 1 31 ? 140.211 -40.449 105.460 1.00 13.99 28 VAL B N 1
ATOM 4522 C CA . VAL B 1 31 ? 140.851 -40.469 104.149 1.00 13.63 28 VAL B CA 1
ATOM 4523 C C . VAL B 1 31 ? 141.229 -41.898 103.766 1.00 14.12 28 VAL B C 1
ATOM 4524 O O . VAL B 1 31 ? 141.047 -42.309 102.618 1.00 13.96 28 VAL B O 1
ATOM 4537 N N . HIS B 1 32 ? 141.764 -42.679 104.718 1.00 13.22 29 HIS B N 1
ATOM 4538 C CA . HIS B 1 32 ? 142.071 -44.082 104.461 1.00 12.55 29 HIS B CA 1
ATOM 4539 C C . HIS B 1 32 ? 140.853 -44.835 103.938 1.00 13.21 29 HIS B C 1
ATOM 4540 O O . HIS B 1 32 ? 140.926 -45.551 102.937 1.00 13.64 29 HIS B O 1
ATOM 4554 N N . VAL B 1 33 ? 139.723 -44.717 104.627 1.00 13.79 30 VAL B N 1
ATOM 4555 C CA . VAL B 1 33 ? 138.503 -45.410 104.210 1.00 15.19 30 VAL B CA 1
ATOM 4556 C C . VAL B 1 33 ? 138.080 -44.974 102.808 1.00 15.18 30 VAL B C 1
ATOM 4557 O O . VAL B 1 33 ? 137.762 -45.800 101.957 1.00 15.25 30 VAL B O 1
ATOM 4570 N N . MET B 1 34 ? 138.066 -43.666 102.550 1.00 13.85 31 MET B N 1
ATOM 4571 C CA . MET B 1 34 ? 137.666 -43.180 101.229 1.00 13.45 31 MET B CA 1
ATOM 4572 C C . MET B 1 34 ? 138.631 -43.612 100.140 1.00 13.89 31 MET B C 1
ATOM 4573 O O . MET B 1 34 ? 138.200 -43.979 99.047 1.00 13.65 31 MET B O 1
ATOM 4587 N N . ARG B 1 35 ? 139.940 -43.580 100.408 1.00 14.18 32 ARG B N 1
ATOM 4588 C CA . ARG B 1 35 ? 140.881 -43.999 99.372 1.00 14.59 32 ARG B CA 1
ATOM 4589 C C . ARG B 1 35 ? 140.734 -45.473 99.043 1.00 15.37 32 ARG B C 1
ATOM 4590 O O . ARG B 1 35 ? 140.850 -45.864 97.874 1.00 15.30 32 ARG B O 1
ATOM 4611 N N . GLN B 1 36 ? 140.460 -46.308 100.039 1.00 14.82 33 GLN B N 1
ATOM 4612 C CA . GLN B 1 36 ? 140.261 -47.724 99.762 1.00 15.15 33 GLN B CA 1
ATOM 4613 C C . GLN B 1 36 ? 139.022 -47.923 98.916 1.00 15.41 33 GLN B C 1
ATOM 4614 O O . GLN B 1 36 ? 139.007 -48.754 98.003 1.00 16.53 33 GLN B O 1
ATOM 4628 N N . ALA B 1 37 ? 137.981 -47.149 99.198 1.00 15.07 34 ALA B N 1
ATOM 4629 C CA . ALA B 1 37 ? 136.760 -47.262 98.425 1.00 16.01 34 ALA B CA 1
ATOM 4630 C C . ALA B 1 37 ? 136.954 -46.750 97.000 1.00 16.42 34 ALA B C 1
ATOM 4631 O O . ALA B 1 37 ? 136.355 -47.300 96.073 1.00 16.27 34 ALA B O 1
ATOM 4638 N N . LEU B 1 38 ? 137.794 -45.727 96.815 1.00 16.16 35 LEU B N 1
ATOM 4639 C CA . LEU B 1 38 ? 138.148 -45.281 95.467 1.00 16.80 35 LEU B CA 1
ATOM 4640 C C . LEU B 1 38 ? 138.858 -46.389 94.693 1.00 17.70 35 LEU B C 1
ATOM 4641 O O . LEU B 1 38 ? 138.536 -46.659 93.529 1.00 17.24 35 LEU B O 1
ATOM 4657 N N . LYS B 1 39 ? 139.852 -47.027 95.315 1.00 16.95 36 LYS B N 1
ATOM 4658 C CA . LYS B 1 39 ? 140.578 -48.088 94.629 1.00 18.09 36 LYS B CA 1
ATOM 4659 C C . LYS B 1 39 ? 139.648 -49.231 94.249 1.00 18.97 36 LYS B C 1
ATOM 4660 O O . LYS B 1 39 ? 139.796 -49.838 93.178 1.00 20.44 36 LYS B O 1
ATOM 4679 N N . LYS B 1 40 ? 138.675 -49.536 95.106 1.00 17.77 37 LYS B N 1
ATOM 4680 C CA . LYS B 1 40 ? 137.708 -50.587 94.800 1.00 18.11 37 LYS B CA 1
ATOM 4681 C C . LYS B 1 40 ? 136.803 -50.162 93.651 1.00 18.86 37 LYS B C 1
ATOM 4682 O O . LYS B 1 40 ? 136.570 -50.928 92.705 1.00 19.52 37 LYS B O 1
ATOM 4701 N N . ASP B 1 41 ? 136.311 -48.918 93.706 1.00 18.68 38 ASP B N 1
ATOM 4702 C CA . ASP B 1 41 ? 135.368 -48.430 92.711 1.00 18.86 38 ASP B CA 1
ATOM 4703 C C . ASP B 1 41 ? 136.007 -48.306 91.331 1.00 19.97 38 ASP B C 1
ATOM 4704 O O . ASP B 1 41 ? 135.315 -48.489 90.329 1.00 20.75 38 ASP B O 1
ATOM 4713 N N . GLN B 1 42 ? 137.305 -47.999 91.258 1.00 19.92 39 GLN B N 1
ATOM 4714 C CA . GLN B 1 42 ? 137.974 -47.852 89.969 1.00 24.04 39 GLN B CA 1
ATOM 4715 C C . GLN B 1 42 ? 137.950 -49.130 89.150 1.00 24.30 39 GLN B C 1
ATOM 4716 O O . GLN B 1 42 ? 138.143 -49.061 87.932 1.00 27.79 39 GLN B O 1
ATOM 4730 N N . GLU B 1 43 ? 137.747 -50.288 89.781 1.00 22.83 40 GLU B N 1
ATOM 4731 C CA . GLU B 1 43 ? 137.755 -51.574 89.090 1.00 25.71 40 GLU B CA 1
ATOM 4732 C C . GLU B 1 43 ? 136.403 -51.942 88.502 1.00 26.15 40 GLU B C 1
ATOM 4733 O O . GLU B 1 43 ? 136.317 -52.905 87.728 1.00 28.02 40 GLU B O 1
ATOM 4745 N N . VAL B 1 44 ? 135.355 -51.216 88.859 1.00 23.47 41 VAL B N 1
ATOM 4746 C CA . VAL B 1 44 ? 134.015 -51.476 88.356 1.00 23.40 41 VAL B CA 1
ATOM 4747 C C . VAL B 1 44 ? 133.924 -50.973 86.917 1.00 24.36 41 VAL B C 1
ATOM 4748 O O . VAL B 1 44 ? 134.117 -49.782 86.653 1.00 26.21 41 VAL B O 1
ATOM 4761 N N . GLN B 1 45 ? 133.633 -51.870 85.985 1.00 25.97 42 GLN B N 1
ATOM 4762 C CA . GLN B 1 45 ? 133.516 -51.472 84.589 1.00 27.94 42 GLN B CA 1
ATOM 4763 C C . GLN B 1 45 ? 132.180 -50.785 84.324 1.00 26.06 42 GLN B C 1
ATOM 4764 O O . GLN B 1 45 ? 131.167 -51.090 84.962 1.00 28.14 42 GLN B O 1
ATOM 4778 N N . GLY B 1 46 ? 132.181 -49.862 83.352 1.00 24.94 43 GLY B N 1
ATOM 4779 C CA . GLY B 1 46 ? 130.965 -49.213 82.926 1.00 25.16 43 GLY B CA 1
ATOM 4780 C C . GLY B 1 46 ? 131.213 -47.860 82.297 1.00 23.49 43 GLY B C 1
ATOM 4781 O O . GLY B 1 46 ? 132.335 -47.345 82.307 1.00 22.44 43 GLY B O 1
ATOM 4785 N N . PRO B 1 47 ? 130.155 -47.251 81.750 1.00 23.37 44 PRO B N 1
ATOM 4786 C CA . PRO B 1 47 ? 130.321 -45.975 81.037 1.00 24.75 44 PRO B CA 1
ATOM 4787 C C . PRO B 1 47 ? 130.684 -44.823 81.947 1.00 23.37 44 PRO B C 1
ATOM 4788 O O . PRO B 1 47 ? 131.123 -43.775 81.454 1.00 23.43 44 PRO B O 1
ATOM 4799 N N . HIS B 1 48 ? 130.519 -44.987 83.251 1.00 22.45 45 HIS B N 1
ATOM 4800 C CA . HIS B 1 48 ? 130.876 -43.994 84.251 1.00 21.65 45 HIS B CA 1
ATOM 4801 C C . HIS B 1 48 ? 132.372 -43.957 84.533 1.00 20.34 45 HIS B C 1
ATOM 4802 O O . HIS B 1 48 ? 132.820 -43.110 85.311 1.00 18.68 45 HIS B O 1
ATOM 4816 N N . ARG B 1 49 ? 133.146 -44.854 83.933 1.00 19.34 46 ARG B N 1
ATOM 4817 C CA . ARG B 1 49 ? 134.590 -44.958 84.151 1.00 18.62 46 ARG B CA 1
ATOM 4818 C C . ARG B 1 49 ? 135.310 -44.471 82.891 1.00 17.93 46 ARG B C 1
ATOM 4819 O O . ARG B 1 49 ? 135.269 -45.134 81.846 1.00 19.93 46 ARG B O 1
ATOM 4840 N N . ILE B 1 50 ? 135.958 -43.315 82.989 1.00 17.39 47 ILE B N 1
ATOM 4841 C CA . ILE B 1 50 ? 136.624 -42.683 81.857 1.00 18.55 47 ILE B CA 1
ATOM 4842 C C . ILE B 1 50 ? 138.129 -42.889 81.989 1.00 17.15 47 ILE B C 1
ATOM 4843 O O . ILE B 1 50 ? 138.718 -42.489 82.989 1.00 16.37 47 ILE B O 1
ATOM 4859 N N . LEU B 1 51 ? 138.755 -43.481 80.970 1.00 17.87 48 LEU B N 1
ATOM 4860 C CA . LEU B 1 51 ? 140.203 -43.658 80.943 1.00 18.81 48 LEU B CA 1
ATOM 4861 C C . LEU B 1 51 ? 140.908 -42.409 80.424 1.00 18.09 48 LEU B C 1
ATOM 4862 O O . LEU B 1 51 ? 140.345 -41.622 79.652 1.00 18.26 48 LEU B O 1
ATOM 4878 N N . GLU B 1 52 ? 142.166 -42.247 80.836 1.00 18.27 49 GLU B N 1
ATOM 4879 C CA . GLU B 1 52 ? 143.038 -41.311 80.133 1.00 18.64 49 GLU B CA 1
ATOM 4880 C C . GLU B 1 52 ? 143.083 -41.673 78.655 1.00 18.90 49 GLU B C 1
ATOM 4881 O O . GLU B 1 52 ? 142.927 -42.840 78.275 1.00 19.54 49 GLU B O 1
ATOM 4893 N N . GLU B 1 53 ? 143.341 -40.670 77.807 1.00 19.18 50 GLU B N 1
ATOM 4894 C CA . GLU B 1 53 ? 143.504 -40.976 76.391 1.00 20.71 50 GLU B CA 1
ATOM 4895 C C . GLU B 1 53 ? 144.615 -41.982 76.173 1.00 21.71 50 GLU B C 1
ATOM 4896 O O . GLU B 1 53 ? 144.530 -42.770 75.226 1.00 21.91 50 GLU B O 1
ATOM 4908 N N . ASP B 1 54 ? 145.650 -41.993 77.022 1.00 20.67 51 ASP B N 1
ATOM 4909 C CA . ASP B 1 54 ? 146.742 -42.931 76.783 1.00 23.18 51 ASP B CA 1
ATOM 4910 C C . ASP B 1 54 ? 146.427 -44.320 77.317 1.00 21.78 51 ASP B C 1
ATOM 4911 O O . ASP B 1 54 ? 147.236 -45.233 77.134 1.00 21.68 51 ASP B O 1
ATOM 4920 N N . GLY B 1 55 ? 145.240 -44.517 77.886 1.00 20.62 52 GLY B N 1
ATOM 4921 C CA . GLY B 1 55 ? 144.802 -45.843 78.263 1.00 22.00 52 GLY B CA 1
ATOM 4922 C C . GLY B 1 55 ? 145.465 -46.460 79.479 1.00 21.15 52 GLY B C 1
ATOM 4923 O O . GLY B 1 55 ? 145.123 -47.595 79.818 1.00 22.33 52 GLY B O 1
ATOM 4927 N N . ARG B 1 56 ? 146.383 -45.761 80.168 1.00 19.75 53 ARG B N 1
ATOM 4928 C CA . ARG B 1 56 ? 147.149 -46.435 81.216 1.00 19.81 53 ARG B CA 1
ATOM 4929 C C . ARG B 1 56 ? 146.418 -46.479 82.543 1.00 19.37 53 ARG B C 1
ATOM 4930 O O . ARG B 1 56 ? 146.631 -47.407 83.337 1.00 20.87 53 ARG B O 1
ATOM 4951 N N . THR B 1 57 ? 145.613 -45.461 82.819 1.00 17.96 54 THR B N 1
ATOM 4952 C CA . THR B 1 57 ? 144.921 -45.321 84.091 1.00 17.75 54 THR B CA 1
ATOM 4953 C C . THR B 1 57 ? 143.561 -44.674 83.868 1.00 18.09 54 THR B C 1
ATOM 4954 O O . THR B 1 57 ? 143.299 -44.063 82.833 1.00 17.41 54 THR B O 1
ATOM 4965 N N . VAL B 1 58 ? 142.716 -44.793 84.890 1.00 16.93 55 VAL B N 1
ATOM 4966 C CA . VAL B 1 58 ? 141.458 -44.064 84.945 1.00 16.39 55 VAL B CA 1
ATOM 4967 C C . VAL B 1 58 ? 141.738 -42.578 85.114 1.00 15.85 55 VAL B C 1
ATOM 4968 O O . VAL B 1 58 ? 142.596 -42.175 85.920 1.00 15.46 55 VAL B O 1
ATOM 4981 N N . ARG B 1 59 ? 140.982 -41.767 84.376 1.00 15.47 56 ARG B N 1
ATOM 4982 C CA . ARG B 1 59 ? 140.999 -40.307 84.457 1.00 14.97 56 ARG B CA 1
ATOM 4983 C C . ARG B 1 59 ? 139.861 -39.751 85.300 1.00 16.16 56 ARG B C 1
ATOM 4984 O O . ARG B 1 59 ? 140.048 -38.769 86.030 1.00 15.55 56 ARG B O 1
ATOM 5005 N N . ALA B 1 60 ? 138.675 -40.345 85.211 1.00 17.15 57 ALA B N 1
ATOM 5006 C CA . ALA B 1 60 ? 137.530 -39.829 85.942 1.00 17.49 57 ALA B CA 1
ATOM 5007 C C . ALA B 1 60 ? 136.554 -40.965 86.211 1.00 16.45 57 ALA B C 1
ATOM 5008 O O . ALA B 1 60 ? 136.410 -41.885 85.405 1.00 17.25 57 ALA B O 1
ATOM 5015 N N A LEU B 1 61 ? 135.804 -40.798 87.293 0.39 15.56 58 LEU B N 1
ATOM 5016 N N B LEU B 1 61 ? 135.958 -40.953 87.408 0.61 15.48 58 LEU B N 1
ATOM 5017 C CA A LEU B 1 61 ? 134.901 -41.811 87.808 0.39 16.46 58 LEU B CA 1
ATOM 5018 C CA B LEU B 1 61 ? 134.865 -41.846 87.787 0.61 17.25 58 LEU B CA 1
ATOM 5019 C C A LEU B 1 61 ? 133.638 -41.104 88.280 0.39 15.08 58 LEU B C 1
ATOM 5020 C C B LEU B 1 61 ? 133.651 -41.010 88.142 0.61 16.23 58 LEU B C 1
ATOM 5021 O O A LEU B 1 61 ? 133.718 -40.230 89.148 0.39 15.21 58 LEU B O 1
ATOM 5022 O O B LEU B 1 61 ? 133.768 -40.011 88.854 0.61 15.09 58 LEU B O 1
ATOM 5053 N N . TYR B 1 62 ? 132.489 -41.461 87.712 1.00 16.51 59 TYR B N 1
ATOM 5054 C CA . TYR B 1 62 ? 131.219 -40.838 88.060 1.00 17.23 59 TYR B CA 1
ATOM 5055 C C . TYR B 1 62 ? 130.377 -41.720 88.972 1.00 17.27 59 TYR B C 1
ATOM 5056 O O . TYR B 1 62 ? 130.335 -42.949 88.832 1.00 18.50 59 TYR B O 1
ATOM 5075 N N . ALA B 1 63 ? 129.703 -41.054 89.909 1.00 18.43 60 ALA B N 1
ATOM 5076 C CA . ALA B 1 63 ? 128.627 -41.628 90.717 1.00 17.49 60 ALA B CA 1
ATOM 5077 C C . ALA B 1 63 ? 129.115 -42.727 91.671 1.00 16.92 60 ALA B C 1
ATOM 5078 O O . ALA B 1 63 ? 128.399 -43.698 91.932 1.00 17.68 60 ALA B O 1
ATOM 5085 N N . SER B 1 64 ? 130.327 -42.576 92.211 1.00 16.31 61 SER B N 1
ATOM 5086 C CA . SER B 1 64 ? 130.834 -43.562 93.170 1.00 17.83 61 SER B CA 1
ATOM 5087 C C . SER B 1 64 ? 129.946 -43.673 94.409 1.00 17.94 61 SER B C 1
ATOM 5088 O O . SER B 1 64 ? 129.959 -44.713 95.086 1.00 18.40 61 SER B O 1
ATOM 5096 N N . HIS B 1 65 ? 129.165 -42.641 94.713 1.00 18.23 62 HIS B N 1
ATOM 5097 C CA . HIS B 1 65 ? 128.257 -42.697 95.858 1.00 19.59 62 HIS B CA 1
ATOM 5098 C C . HIS B 1 65 ? 127.114 -43.687 95.661 1.00 20.92 62 HIS B C 1
ATOM 5099 O O . HIS B 1 65 ? 126.474 -44.060 96.652 1.00 21.09 62 HIS B O 1
ATOM 5113 N N . THR B 1 66 ? 126.849 -44.127 94.428 1.00 20.85 63 THR B N 1
ATOM 5114 C CA . THR B 1 66 ? 125.832 -45.149 94.197 1.00 20.43 63 THR B CA 1
ATOM 5115 C C . THR B 1 66 ? 126.371 -46.558 94.393 1.00 20.34 63 THR B C 1
ATOM 5116 O O . THR B 1 66 ? 125.581 -47.512 94.377 1.00 22.57 63 THR B O 1
ATOM 5127 N N . ARG B 1 67 ? 127.682 -46.717 94.570 1.00 19.32 64 ARG B N 1
ATOM 5128 C CA . ARG B 1 67 ? 128.290 -48.038 94.657 1.00 21.18 64 ARG B CA 1
ATOM 5129 C C . ARG B 1 67 ? 129.082 -48.274 95.939 1.00 21.68 64 ARG B C 1
ATOM 5130 O O . ARG B 1 67 ? 129.202 -49.434 96.347 1.00 23.40 64 ARG B O 1
ATOM 5151 N N . GLN B 1 68 ? 129.614 -47.240 96.589 1.00 19.45 65 GLN B N 1
ATOM 5152 C CA . GLN B 1 68 ? 130.406 -47.416 97.800 1.00 17.96 65 GLN B CA 1
ATOM 5153 C C . GLN B 1 68 ? 129.775 -46.647 98.948 1.00 17.56 65 GLN B C 1
ATOM 5154 O O . GLN B 1 68 ? 129.583 -45.429 98.851 1.00 18.91 65 GLN B O 1
ATOM 5168 N N . SER B 1 69 ? 129.501 -47.357 100.045 1.00 19.88 66 SER B N 1
ATOM 5169 C CA . SER B 1 69 ? 128.823 -46.762 101.190 1.00 19.20 66 SER B CA 1
ATOM 5170 C C . SER B 1 69 ? 129.483 -45.476 101.660 1.00 17.86 66 SER B C 1
ATOM 5171 O O . SER B 1 69 ? 128.802 -44.484 101.932 1.00 18.53 66 SER B O 1
ATOM 5179 N N . VAL B 1 70 ? 130.811 -45.457 101.763 1.00 16.82 67 VAL B N 1
ATOM 5180 C CA . VAL B 1 70 ? 131.452 -44.284 102.347 1.00 16.26 67 VAL B CA 1
ATOM 5181 C C . VAL B 1 70 ? 131.244 -43.048 101.486 1.00 15.75 67 VAL B C 1
ATOM 5182 O O . VAL B 1 70 ? 131.224 -41.934 101.997 1.00 16.87 67 VAL B O 1
ATOM 5195 N N . PHE B 1 71 ? 131.058 -43.215 100.172 1.00 16.03 68 PHE B N 1
ATOM 5196 C CA . PHE B 1 71 ? 130.869 -42.030 99.351 1.00 15.61 68 PHE B CA 1
ATOM 5197 C C . PHE B 1 71 ? 129.434 -41.541 99.419 1.00 15.89 68 PHE B C 1
ATOM 5198 O O . PHE B 1 71 ? 129.205 -40.325 99.335 1.00 16.24 68 PHE B O 1
ATOM 5215 N N . ASP B 1 72 ? 128.485 -42.449 99.635 1.00 17.12 69 ASP B N 1
ATOM 5216 C CA . ASP B 1 72 ? 127.137 -42.028 99.998 1.00 17.81 69 ASP B CA 1
ATOM 5217 C C . ASP B 1 72 ? 127.163 -41.284 101.329 1.00 17.27 69 ASP B C 1
ATOM 5218 O O . ASP B 1 72 ? 126.634 -40.178 101.444 1.00 18.75 69 ASP B O 1
ATOM 5227 N N . GLN B 1 73 ? 127.824 -41.858 102.336 1.00 17.03 70 GLN B N 1
ATOM 5228 C CA . GLN B 1 73 ? 127.968 -41.160 103.617 1.00 17.46 70 GLN B CA 1
ATOM 5229 C C . GLN B 1 73 ? 128.564 -39.766 103.435 1.00 16.38 70 GLN B C 1
ATOM 5230 O O . GLN B 1 73 ? 128.085 -38.782 104.017 1.00 18.47 70 GLN B O 1
ATOM 5244 N N . LEU B 1 74 ? 129.679 -39.684 102.704 1.00 15.37 71 LEU B N 1
ATOM 5245 C CA . LEU B 1 74 ? 130.350 -38.408 102.483 1.00 15.21 71 LEU B CA 1
ATOM 5246 C C . LEU B 1 74 ? 129.383 -37.377 101.924 1.00 16.22 71 LEU B C 1
ATOM 5247 O O . LEU B 1 74 ? 129.365 -36.216 102.362 1.00 17.02 71 LEU B O 1
ATOM 5263 N N . SER B 1 75 ? 128.579 -37.784 100.941 1.00 16.30 72 SER B N 1
ATOM 5264 C CA . SER B 1 75 ? 127.704 -36.845 100.265 1.00 17.30 72 SER B CA 1
ATOM 5265 C C . SER B 1 75 ? 126.630 -36.293 101.193 1.00 18.61 72 SER B C 1
ATOM 5266 O O . SER B 1 75 ? 126.082 -35.237 100.897 1.00 20.16 72 SER B O 1
ATOM 5274 N N . ARG B 1 76 ? 126.338 -36.967 102.307 1.00 18.21 73 ARG B N 1
ATOM 5275 C CA . ARG B 1 76 ? 125.347 -36.513 103.270 1.00 20.20 73 ARG B CA 1
ATOM 5276 C C . ARG B 1 76 ? 125.977 -35.885 104.504 1.00 20.90 73 ARG B C 1
ATOM 5277 O O . ARG B 1 76 ? 125.254 -35.502 105.425 1.00 23.22 73 ARG B O 1
ATOM 5298 N N . SER B 1 77 ? 127.292 -35.778 104.555 1.00 18.72 74 SER B N 1
ATOM 5299 C CA . SER B 1 77 ? 127.959 -35.290 105.749 1.00 19.08 74 SER B CA 1
ATOM 5300 C C . SER B 1 77 ? 127.644 -33.818 105.981 1.00 18.22 74 SER B C 1
ATOM 5301 O O . SER B 1 77 ? 127.655 -33.012 105.046 1.00 19.02 74 SER B O 1
ATOM 5309 N N . ASP B 1 78 ? 127.392 -33.455 107.239 1.00 18.44 75 ASP B N 1
ATOM 5310 C CA . ASP B 1 78 ? 127.206 -32.036 107.532 1.00 18.56 75 ASP B CA 1
ATOM 5311 C C . ASP B 1 78 ? 128.470 -31.209 107.300 1.00 17.42 75 ASP B C 1
ATOM 5312 O O . ASP B 1 78 ? 128.375 -29.983 107.181 1.00 20.13 75 ASP B O 1
ATOM 5321 N N . ARG B 1 79 ? 129.643 -31.837 107.193 1.00 16.73 76 ARG B N 1
ATOM 5322 C CA . ARG B 1 79 ? 130.862 -31.105 106.866 1.00 17.26 76 ARG B CA 1
ATOM 5323 C C . ARG B 1 79 ? 130.881 -30.647 105.410 1.00 17.83 76 ARG B C 1
ATOM 5324 O O . ARG B 1 79 ? 131.657 -29.737 105.070 1.00 19.32 76 ARG B O 1
ATOM 5345 N N . LEU B 1 80 ? 130.036 -31.225 104.554 1.00 17.37 77 LEU B N 1
ATOM 5346 C CA . LEU B 1 80 ? 129.846 -30.728 103.192 1.00 17.35 77 LEU B CA 1
ATOM 5347 C C . LEU B 1 80 ? 128.535 -29.974 103.022 1.00 18.04 77 LEU B C 1
ATOM 5348 O O . LEU B 1 80 ? 128.529 -28.861 102.478 1.00 18.04 77 LEU B O 1
ATOM 5364 N N . LEU B 1 81 ? 127.426 -30.544 103.509 1.00 17.85 78 LEU B N 1
ATOM 5365 C CA . LEU B 1 81 ? 126.128 -29.912 103.318 1.00 18.03 78 LEU B CA 1
ATOM 5366 C C . LEU B 1 81 ? 125.972 -28.637 104.144 1.00 18.57 78 LEU B C 1
ATOM 5367 O O . LEU B 1 81 ? 125.244 -27.728 103.741 1.00 19.87 78 LEU B O 1
ATOM 5383 N N . GLY B 1 82 ? 126.620 -28.558 105.310 1.00 19.08 79 GLY B N 1
ATOM 5384 C CA . GLY B 1 82 ? 126.552 -27.376 106.131 1.00 19.92 79 GLY B CA 1
ATOM 5385 C C . GLY B 1 82 ? 127.063 -26.177 105.365 1.00 19.11 79 GLY B C 1
ATOM 5386 O O . GLY B 1 82 ? 126.334 -25.203 105.133 1.00 20.25 79 GLY B O 1
ATOM 5390 N N . PRO B 1 83 ? 128.325 -26.240 104.923 1.00 18.58 80 PRO B N 1
ATOM 5391 C CA . PRO B 1 83 ? 128.855 -25.107 104.146 1.00 19.71 80 PRO B CA 1
ATOM 5392 C C . PRO B 1 83 ? 128.098 -24.868 102.854 1.00 20.39 80 PRO B C 1
ATOM 5393 O O . PRO B 1 83 ? 127.839 -23.719 102.494 1.00 20.99 80 PRO B O 1
ATOM 5404 N N . ALA B 1 84 ? 127.705 -25.920 102.142 1.00 19.45 81 ALA B N 1
ATOM 5405 C CA . ALA B 1 84 ? 126.995 -25.712 100.895 1.00 18.08 81 ALA B CA 1
ATOM 5406 C C . ALA B 1 84 ? 125.654 -25.025 101.130 1.00 19.26 81 ALA B C 1
ATOM 5407 O O . ALA B 1 84 ? 125.250 -24.150 100.359 1.00 21.17 81 ALA B O 1
ATOM 5414 N N . THR B 1 85 ? 124.951 -25.410 102.197 1.00 19.24 82 THR B N 1
ATOM 5415 C CA . THR B 1 85 ? 123.673 -24.795 102.524 1.00 20.44 82 THR B CA 1
ATOM 5416 C C . THR B 1 85 ? 123.856 -23.348 102.972 1.00 21.25 82 THR B C 1
ATOM 5417 O O . THR B 1 85 ? 123.009 -22.492 102.684 1.00 23.40 82 THR B O 1
ATOM 5428 N N . GLN B 1 86 ? 124.943 -23.066 103.682 1.00 21.28 83 GLN B N 1
ATOM 5429 C CA A GLN B 1 86 ? 125.252 -21.695 104.087 0.60 21.87 83 GLN B CA 1
ATOM 5430 C CA B GLN B 1 86 ? 125.189 -21.690 104.077 0.40 21.58 83 GLN B CA 1
ATOM 5431 C C . GLN B 1 86 ? 125.398 -20.795 102.864 1.00 22.40 83 GLN B C 1
ATOM 5432 O O . GLN B 1 86 ? 125.016 -19.615 102.895 1.00 25.64 83 GLN B O 1
ATOM 5459 N N . LEU B 1 87 ? 125.980 -21.332 101.785 1.00 20.48 84 LEU B N 1
ATOM 5460 C CA . LEU B 1 87 ? 126.261 -20.529 100.605 1.00 19.45 84 LEU B CA 1
ATOM 5461 C C . LEU B 1 87 ? 125.056 -20.391 99.675 1.00 22.88 84 LEU B C 1
ATOM 5462 O O . LEU B 1 87 ? 124.936 -19.371 98.992 1.00 27.16 84 LEU B O 1
ATOM 5478 N N . LEU B 1 88 ? 124.179 -21.397 99.603 1.00 23.17 85 LEU B N 1
ATOM 5479 C CA . LEU B 1 88 ? 123.035 -21.346 98.707 1.00 22.83 85 LEU B CA 1
ATOM 5480 C C . LEU B 1 88 ? 121.695 -21.120 99.402 1.00 24.84 85 LEU B C 1
ATOM 5481 O O . LEU B 1 88 ? 120.744 -20.701 98.734 1.00 26.84 85 LEU B O 1
ATOM 5497 N N . GLU B 1 89 ? 121.601 -21.381 100.709 1.00 25.58 86 GLU B N 1
ATOM 5498 C CA . GLU B 1 89 ? 120.401 -21.125 101.518 1.00 27.66 86 GLU B CA 1
ATOM 5499 C C . GLU B 1 89 ? 119.158 -21.780 100.917 1.00 27.69 86 GLU B C 1
ATOM 5500 O O . GLU B 1 89 ? 118.115 -21.154 100.727 1.00 29.93 86 GLU B O 1
ATOM 5512 N N . CYS B 1 90 ? 119.256 -23.083 100.676 1.00 26.59 87 CYS B N 1
ATOM 5513 C CA . CYS B 1 90 ? 118.174 -23.828 100.057 1.00 27.04 87 CYS B CA 1
ATOM 5514 C C . CYS B 1 90 ? 118.407 -25.311 100.295 1.00 27.90 87 CYS B C 1
ATOM 5515 O O . CYS B 1 90 ? 119.487 -25.733 100.720 1.00 27.81 87 CYS B O 1
ATOM 5523 N N . ASP B 1 91 ? 117.374 -26.096 100.010 1.00 27.39 88 ASP B N 1
ATOM 5524 C CA . ASP B 1 91 ? 117.517 -27.544 99.951 1.00 26.81 88 ASP B CA 1
ATOM 5525 C C . ASP B 1 91 ? 118.332 -27.929 98.724 1.00 24.30 88 ASP B C 1
ATOM 5526 O O . ASP B 1 91 ? 118.255 -27.273 97.678 1.00 24.46 88 ASP B O 1
ATOM 5535 N N . LEU B 1 92 ? 119.088 -29.023 98.850 1.00 23.29 89 LEU B N 1
ATOM 5536 C CA . LEU B 1 92 ? 120.078 -29.417 97.857 1.00 22.32 89 LEU B CA 1
ATOM 5537 C C . LEU B 1 92 ? 119.959 -30.888 97.493 1.00 22.52 89 LEU B C 1
ATOM 5538 O O . LEU B 1 92 ? 119.515 -31.715 98.297 1.00 23.63 89 LEU B O 1
ATOM 5554 N N . TYR B 1 93 ? 120.406 -31.206 96.273 1.00 21.85 90 TYR B N 1
ATOM 5555 C CA . TYR B 1 93 ? 120.563 -32.580 95.812 1.00 20.96 90 TYR B CA 1
ATOM 5556 C C . TYR B 1 93 ? 121.848 -32.654 94.987 1.00 19.68 90 TYR B C 1
ATOM 5557 O O . TYR B 1 93 ? 122.458 -31.629 94.659 1.00 20.07 90 TYR B O 1
ATOM 5575 N N . ILE B 1 94 ? 122.265 -33.883 94.680 1.00 19.14 91 ILE B N 1
ATOM 5576 C CA . ILE B 1 94 ? 123.487 -34.133 93.914 1.00 17.84 91 ILE B CA 1
ATOM 5577 C C . ILE B 1 94 ? 123.204 -34.012 92.418 1.00 18.58 91 ILE B C 1
ATOM 5578 O O . ILE B 1 94 ? 122.525 -34.850 91.813 1.00 20.02 91 ILE B O 1
ATOM 5594 N N . HIS B 1 95 ? 123.774 -32.965 91.811 1.00 19.12 92 HIS B N 1
ATOM 5595 C CA . HIS B 1 95 ? 123.782 -32.811 90.361 1.00 18.82 92 HIS B CA 1
ATOM 5596 C C . HIS B 1 95 ? 124.847 -33.684 89.707 1.00 18.20 92 HIS B C 1
ATOM 5597 O O . HIS B 1 95 ? 124.617 -34.248 88.630 1.00 18.98 92 HIS B O 1
ATOM 5611 N N . GLN B 1 96 ? 126.019 -33.781 90.324 1.00 17.48 93 GLN B N 1
ATOM 5612 C CA . GLN B 1 96 ? 127.122 -34.542 89.757 1.00 18.60 93 GLN B CA 1
ATOM 5613 C C . GLN B 1 96 ? 128.042 -34.962 90.888 1.00 17.53 93 GLN B C 1
ATOM 5614 O O . GLN B 1 96 ? 128.309 -34.176 91.800 1.00 17.01 93 GLN B O 1
ATOM 5628 N N . PHE B 1 97 ? 128.504 -36.204 90.817 1.00 16.34 94 PHE B N 1
ATOM 5629 C CA . PHE B 1 97 ? 129.495 -36.749 91.739 1.00 15.16 94 PHE B CA 1
ATOM 5630 C C . PHE B 1 97 ? 130.597 -37.354 90.886 1.00 15.33 94 PHE B C 1
ATOM 5631 O O . PHE B 1 97 ? 130.345 -38.294 90.118 1.00 16.82 94 PHE B O 1
ATOM 5648 N N . LYS B 1 98 ? 131.804 -36.811 90.990 1.00 15.14 95 LYS B N 1
ATOM 5649 C CA . LYS B 1 98 ? 132.906 -37.320 90.200 1.00 14.70 95 LYS B CA 1
ATOM 5650 C C . LYS B 1 98 ? 134.179 -37.343 91.020 1.00 14.30 95 LYS B C 1
ATOM 5651 O O . LYS B 1 98 ? 134.349 -36.584 91.987 1.00 14.95 95 LYS B O 1
ATOM 5670 N N . ILE B 1 99 ? 135.087 -38.219 90.613 1.00 13.82 96 ILE B N 1
ATOM 5671 C CA . ILE B 1 99 ? 136.430 -38.249 91.154 1.00 13.55 96 ILE B CA 1
ATOM 5672 C C . ILE B 1 99 ? 137.375 -38.177 89.963 1.00 13.36 96 ILE B C 1
ATOM 5673 O O . ILE B 1 99 ? 137.368 -39.062 89.106 1.00 14.73 96 ILE B O 1
ATOM 5689 N N . ASN B 1 100 ? 138.141 -37.091 89.877 1.00 13.39 97 ASN B N 1
ATOM 5690 C CA . ASN B 1 100 ? 139.134 -36.902 88.815 1.00 13.24 97 ASN B CA 1
ATOM 5691 C C . ASN B 1 100 ? 140.479 -37.393 89.333 1.00 13.66 97 ASN B C 1
ATOM 5692 O O . ASN B 1 100 ? 141.123 -36.740 90.155 1.00 14.08 97 ASN B O 1
ATOM 5703 N N . THR B 1 101 ? 140.832 -38.609 88.907 1.00 14.01 98 THR B N 1
ATOM 5704 C CA . THR B 1 101 ? 141.965 -39.381 89.405 1.00 13.69 98 THR B CA 1
ATOM 5705 C C . THR B 1 101 ? 143.166 -39.150 88.500 1.00 14.87 98 THR B C 1
ATOM 5706 O O . THR B 1 101 ? 143.348 -39.837 87.496 1.00 16.83 98 THR B O 1
ATOM 5717 N N . LYS B 1 102 ? 143.984 -38.155 88.830 1.00 13.62 99 LYS B N 1
ATOM 5718 C CA . LYS B 1 102 ? 145.106 -37.755 87.982 1.00 14.41 99 LYS B CA 1
ATOM 5719 C C . LYS B 1 102 ? 146.379 -38.467 88.436 1.00 14.09 99 LYS B C 1
ATOM 5720 O O . LYS B 1 102 ? 146.997 -38.091 89.439 1.00 14.52 99 LYS B O 1
ATOM 5739 N N . ARG B 1 103 ? 146.779 -39.496 87.689 1.00 12.53 100 ARG B N 1
ATOM 5740 C CA . ARG B 1 103 ? 147.849 -40.382 88.128 1.00 12.80 100 ARG B CA 1
ATOM 5741 C C . ARG B 1 103 ? 149.190 -39.678 88.191 1.00 13.06 100 ARG B C 1
ATOM 5742 O O . ARG B 1 103 ? 149.452 -38.706 87.474 1.00 13.96 100 ARG B O 1
ATOM 5763 N N . ALA B 1 104 ? 150.038 -40.198 89.061 1.00 14.12 101 ALA B N 1
ATOM 5764 C CA . ALA B 1 104 ? 151.462 -39.938 89.019 1.00 16.17 101 ALA B CA 1
ATOM 5765 C C . ALA B 1 104 ? 152.007 -40.320 87.655 1.00 16.10 101 ALA B C 1
ATOM 5766 O O . ALA B 1 104 ? 151.512 -41.245 87.004 1.00 16.80 101 ALA B O 1
ATOM 5773 N N . PHE B 1 105 ? 153.057 -39.632 87.239 1.00 14.98 102 PHE B N 1
ATOM 5774 C CA . PHE B 1 105 ? 153.780 -39.996 86.023 1.00 16.07 102 PHE B CA 1
ATOM 5775 C C . PHE B 1 105 ? 152.857 -39.936 84.809 1.00 17.06 102 PHE B C 1
ATOM 5776 O O . PHE B 1 105 ? 152.740 -40.884 84.028 1.00 18.95 102 PHE B O 1
ATOM 5793 N N . GLY B 1 106 ? 152.193 -38.800 84.675 1.00 16.83 103 GLY B N 1
ATOM 5794 C CA . GLY B 1 106 ? 151.607 -38.404 83.409 1.00 17.37 103 GLY B CA 1
ATOM 5795 C C . GLY B 1 106 ? 150.107 -38.204 83.371 1.00 16.73 103 GLY B C 1
ATOM 5796 O O . GLY B 1 106 ? 149.572 -38.046 82.275 1.00 17.36 103 GLY B O 1
ATOM 5800 N N . GLY B 1 107 ? 149.413 -38.168 84.507 1.00 15.92 104 GLY B N 1
ATOM 5801 C CA . GLY B 1 107 ? 147.983 -37.914 84.459 1.00 14.79 104 GLY B CA 1
ATOM 5802 C C . GLY B 1 107 ? 147.709 -36.603 83.745 1.00 14.97 104 GLY B C 1
ATOM 5803 O O . GLY B 1 107 ? 148.387 -35.600 83.968 1.00 14.94 104 GLY B O 1
ATOM 5807 N N . ASP B 1 108 ? 146.719 -36.617 82.856 1.00 14.44 105 ASP B N 1
ATOM 5808 C CA . ASP B 1 108 ? 146.579 -35.553 81.868 1.00 16.03 105 ASP B CA 1
ATOM 5809 C C . ASP B 1 108 ? 145.910 -34.313 82.467 1.00 15.32 105 ASP B C 1
ATOM 5810 O O . ASP B 1 108 ? 145.298 -34.352 83.536 1.00 14.24 105 ASP B O 1
ATOM 5819 N N . SER B 1 109 ? 146.060 -33.201 81.759 1.00 15.90 106 SER B N 1
ATOM 5820 C CA . SER B 1 109 ? 145.499 -31.924 82.146 1.00 15.47 106 SER B CA 1
ATOM 5821 C C . SER B 1 109 ? 143.979 -31.890 81.984 1.00 14.95 106 SER B C 1
ATOM 5822 O O . SER B 1 109 ? 143.366 -32.734 81.304 1.00 16.86 106 SER B O 1
ATOM 5830 N N . TRP B 1 110 ? 143.376 -30.884 82.648 1.00 14.77 107 TRP B N 1
ATOM 5831 C CA . TRP B 1 110 ? 141.979 -30.502 82.453 1.00 14.91 107 TRP B CA 1
ATOM 5832 C C . TRP B 1 110 ? 141.950 -29.090 81.873 1.00 15.02 107 TRP B C 1
ATOM 5833 O O . TRP B 1 110 ? 142.511 -28.158 82.474 1.00 15.97 107 TRP B O 1
ATOM 5854 N N . ALA B 1 111 ? 141.308 -28.934 80.709 1.00 15.62 108 ALA B N 1
ATOM 5855 C CA . ALA B 1 111 ? 141.261 -27.664 79.993 1.00 17.13 108 ALA B CA 1
ATOM 5856 C C . ALA B 1 111 ? 140.646 -26.558 80.837 1.00 17.14 108 ALA B C 1
ATOM 5857 O O . ALA B 1 111 ? 139.825 -26.802 81.715 1.00 17.35 108 ALA B O 1
ATOM 5864 N N . TRP B 1 112 ? 141.055 -25.329 80.541 1.00 17.26 109 TRP B N 1
ATOM 5865 C CA . TRP B 1 112 ? 140.478 -24.156 81.181 1.00 16.85 109 TRP B CA 1
ATOM 5866 C C . TRP B 1 112 ? 139.025 -24.022 80.750 1.00 17.16 109 TRP B C 1
ATOM 5867 O O . TRP B 1 112 ? 138.728 -24.025 79.556 1.00 19.04 109 TRP B O 1
ATOM 5888 N N . HIS B 1 113 ? 138.137 -23.808 81.717 1.00 16.97 110 HIS B N 1
ATOM 5889 C CA . HIS B 1 113 ? 136.704 -23.774 81.432 1.00 17.86 110 HIS B CA 1
ATOM 5890 C C . HIS B 1 113 ? 135.930 -23.203 82.615 1.00 17.89 110 HIS B C 1
ATOM 5891 O O . HIS B 1 113 ? 136.468 -22.997 83.709 1.00 18.34 110 HIS B O 1
ATOM 5905 N N . GLN B 1 114 ? 134.644 -22.935 82.360 1.00 19.02 111 GLN B N 1
ATOM 5906 C CA . GLN B 1 114 ? 133.609 -22.781 83.375 1.00 20.36 111 GLN B CA 1
ATOM 5907 C C . GLN B 1 114 ? 132.674 -23.981 83.323 1.00 20.31 111 GLN B C 1
ATOM 5908 O O . GLN B 1 114 ? 132.432 -24.540 82.255 1.00 22.17 111 GLN B O 1
ATOM 5922 N N . ASP B 1 115 ? 132.133 -24.376 84.482 1.00 17.93 112 ASP B N 1
ATOM 5923 C CA . ASP B 1 115 ? 131.197 -25.499 84.506 1.00 16.86 112 ASP B CA 1
ATOM 5924 C C . ASP B 1 115 ? 129.807 -25.133 84.001 1.00 18.42 112 ASP B C 1
ATOM 5925 O O . ASP B 1 115 ? 129.197 -25.914 83.266 1.00 20.43 112 ASP B O 1
ATOM 5934 N N . PHE B 1 116 ? 129.273 -23.975 84.406 1.00 18.94 113 PHE B N 1
ATOM 5935 C CA . PHE B 1 116 ? 127.843 -23.738 84.260 1.00 20.03 113 PHE B CA 1
ATOM 5936 C C . PHE B 1 116 ? 127.411 -23.803 82.806 1.00 21.95 113 PHE B C 1
ATOM 5937 O O . PHE B 1 116 ? 126.386 -24.403 82.491 1.00 23.38 113 PHE B O 1
ATOM 5954 N N . ILE B 1 117 ? 128.165 -23.182 81.903 1.00 22.29 114 ILE B N 1
ATOM 5955 C CA . ILE B 1 117 ? 127.714 -23.148 80.513 1.00 22.83 114 ILE B CA 1
ATOM 5956 C C . ILE B 1 117 ? 127.573 -24.555 79.952 1.00 23.55 114 ILE B C 1
ATOM 5957 O O . ILE B 1 117 ? 126.703 -24.805 79.107 1.00 25.57 114 ILE B O 1
ATOM 5973 N N . VAL B 1 118 ? 128.436 -25.480 80.378 1.00 22.65 115 VAL B N 1
ATOM 5974 C CA . VAL B 1 118 ? 128.326 -26.856 79.904 1.00 22.20 115 VAL B CA 1
ATOM 5975 C C . VAL B 1 118 ? 126.973 -27.426 80.289 1.00 22.24 115 VAL B C 1
ATOM 5976 O O . VAL B 1 118 ? 126.256 -28.000 79.463 1.00 24.42 115 VAL B O 1
ATOM 5989 N N . TRP B 1 119 ? 126.603 -27.261 81.556 1.00 21.97 116 TRP B N 1
ATOM 5990 C CA . TRP B 1 119 ? 125.351 -27.811 82.059 1.00 23.45 116 TRP B CA 1
ATOM 5991 C C . TRP B 1 119 ? 124.147 -27.049 81.532 1.00 24.39 116 TRP B C 1
ATOM 5992 O O . TRP B 1 119 ? 123.094 -27.640 81.271 1.00 24.99 116 TRP B O 1
ATOM 6013 N N . ARG B 1 120 ? 124.272 -25.734 81.389 1.00 24.55 117 ARG B N 1
ATOM 6014 C CA . ARG B 1 120 ? 123.185 -24.957 80.806 1.00 25.44 117 ARG B CA 1
ATOM 6015 C C . ARG B 1 120 ? 122.855 -25.449 79.403 1.00 26.63 117 ARG B C 1
ATOM 6016 O O . ARG B 1 120 ? 121.694 -25.743 79.084 1.00 28.05 117 ARG B O 1
ATOM 6037 N N . ASP B 1 121 ? 123.870 -25.552 78.546 1.00 27.40 118 ASP B N 1
ATOM 6038 C CA . ASP B 1 121 ? 123.633 -25.822 77.132 1.00 30.56 118 ASP B CA 1
ATOM 6039 C C . ASP B 1 121 ? 123.444 -27.303 76.838 1.00 30.76 118 ASP B C 1
ATOM 6040 O O . ASP B 1 121 ? 122.716 -27.654 75.902 1.00 33.21 118 ASP B O 1
ATOM 6049 N N . THR B 1 122 ? 124.088 -28.182 77.602 1.00 27.92 119 THR B N 1
ATOM 6050 C CA . THR B 1 122 ? 123.945 -29.608 77.343 1.00 29.91 119 THR B CA 1
ATOM 6051 C C . THR B 1 122 ? 122.733 -30.215 78.029 1.00 30.75 119 THR B C 1
ATOM 6052 O O . THR B 1 122 ? 122.108 -31.130 77.484 1.00 32.38 119 THR B O 1
ATOM 6063 N N . ASP B 1 123 ? 122.416 -29.749 79.230 1.00 29.25 120 ASP B N 1
ATOM 6064 C CA . ASP B 1 123 ? 121.476 -30.431 80.098 1.00 27.38 120 ASP B CA 1
ATOM 6065 C C . ASP B 1 123 ? 120.275 -29.585 80.486 1.00 28.74 120 ASP B C 1
ATOM 6066 O O . ASP B 1 123 ? 119.342 -30.115 81.098 1.00 29.90 120 ASP B O 1
ATOM 6075 N N . GLY B 1 124 ? 120.251 -28.307 80.124 1.00 29.76 121 GLY B N 1
ATOM 6076 C CA . GLY B 1 124 ? 119.131 -27.464 80.481 1.00 31.46 121 GLY B CA 1
ATOM 6077 C C . GLY B 1 124 ? 119.160 -26.958 81.905 1.00 28.57 121 GLY B C 1
ATOM 6078 O O . GLY B 1 124 ? 118.112 -26.579 82.434 1.00 29.33 121 GLY B O 1
ATOM 6082 N N . LEU B 1 125 ? 120.318 -26.942 82.547 1.00 25.75 122 LEU B N 1
ATOM 6083 C CA . LEU B 1 125 ? 120.413 -26.365 83.879 1.00 24.45 122 LEU B CA 1
ATOM 6084 C C . LEU B 1 125 ? 120.043 -24.882 83.812 1.00 27.54 122 LEU B C 1
ATOM 6085 O O . LEU B 1 125 ? 120.690 -24.127 83.069 1.00 29.22 122 LEU B O 1
ATOM 6101 N N . PRO B 1 126 ? 119.002 -24.424 84.522 1.00 28.76 123 PRO B N 1
ATOM 6102 C CA . PRO B 1 126 ? 118.523 -23.052 84.265 1.00 30.61 123 PRO B CA 1
ATOM 6103 C C . PRO B 1 126 ? 119.474 -21.962 84.720 1.00 29.96 123 PRO B C 1
ATOM 6104 O O . PRO B 1 126 ? 119.624 -20.955 84.013 1.00 30.03 123 PRO B O 1
ATOM 6115 N N . ALA B 1 127 ? 120.112 -22.123 85.876 1.00 27.77 124 ALA B N 1
ATOM 6116 C CA . ALA B 1 127 ? 120.820 -21.030 86.522 1.00 27.28 124 ALA B CA 1
ATOM 6117 C C . ALA B 1 127 ? 121.990 -21.595 87.310 1.00 25.30 124 ALA B C 1
ATOM 6118 O O . ALA B 1 127 ? 122.023 -22.791 87.615 1.00 23.99 124 ALA B O 1
ATOM 6125 N N . PRO B 1 128 ? 122.951 -20.769 87.673 1.00 24.81 125 PRO B N 1
ATOM 6126 C CA . PRO B 1 128 ? 124.121 -21.268 88.406 1.00 22.64 125 PRO B CA 1
ATOM 6127 C C . PRO B 1 128 ? 123.908 -21.346 89.912 1.00 22.19 125 PRO B C 1
ATOM 6128 O O . PRO B 1 128 ? 124.780 -20.973 90.705 1.00 24.53 125 PRO B O 1
ATOM 6139 N N . ARG B 1 129 ? 122.756 -21.876 90.302 1.00 22.47 126 ARG B N 1
ATOM 6140 C CA . ARG B 1 129 ? 122.384 -22.033 91.706 1.00 22.58 126 ARG B CA 1
ATOM 6141 C C . ARG B 1 129 ? 122.900 -23.371 92.237 1.00 19.99 126 ARG B C 1
ATOM 6142 O O . ARG B 1 129 ? 122.150 -24.215 92.728 1.00 21.15 126 ARG B O 1
ATOM 6163 N N . ALA B 1 130 ? 124.216 -23.556 92.113 1.00 19.47 127 ALA B N 1
ATOM 6164 C CA . ALA B 1 130 ? 124.888 -24.786 92.478 1.00 19.55 127 ALA B CA 1
ATOM 6165 C C . ALA B 1 130 ? 126.246 -24.429 93.067 1.00 18.64 127 ALA B C 1
ATOM 6166 O O . ALA B 1 130 ? 126.733 -23.298 92.943 1.00 19.46 127 ALA B O 1
ATOM 6173 N N . VAL B 1 131 ? 126.846 -25.401 93.737 1.00 17.46 128 VAL B N 1
ATOM 6174 C CA . VAL B 1 131 ? 128.175 -25.212 94.307 1.00 16.09 128 VAL B CA 1
ATOM 6175 C C . VAL B 1 131 ? 128.962 -26.491 94.102 1.00 15.31 128 VAL B C 1
ATOM 6176 O O . VAL B 1 131 ? 128.444 -27.591 94.305 1.00 16.47 128 VAL B O 1
ATOM 6189 N N . ASN B 1 132 ? 130.225 -26.345 93.701 1.00 15.29 129 ASN B N 1
ATOM 6190 C CA . ASN B 1 132 ? 131.134 -27.476 93.596 1.00 14.49 129 ASN B CA 1
ATOM 6191 C C . ASN B 1 132 ? 131.858 -27.652 94.925 1.00 14.41 129 ASN B C 1
ATOM 6192 O O . ASN B 1 132 ? 132.399 -26.689 95.473 1.00 15.75 129 ASN B O 1
ATOM 6203 N N . VAL B 1 133 ? 131.876 -28.879 95.431 1.00 14.77 130 VAL B N 1
ATOM 6204 C CA . VAL B 1 133 ? 132.495 -29.173 96.712 1.00 14.73 130 VAL B CA 1
ATOM 6205 C C . VAL B 1 133 ? 133.571 -30.223 96.474 1.00 15.02 130 VAL B C 1
ATOM 6206 O O . VAL B 1 133 ? 133.277 -31.405 96.289 1.00 15.91 130 VAL B O 1
ATOM 6219 N N . GLY B 1 134 ? 134.826 -29.785 96.463 1.00 14.98 131 GLY B N 1
ATOM 6220 C CA . GLY B 1 134 ? 135.940 -30.686 96.286 1.00 14.41 131 GLY B CA 1
ATOM 6221 C C . GLY B 1 134 ? 136.379 -31.242 97.632 1.00 13.23 131 GLY B C 1
ATOM 6222 O O . GLY B 1 134 ? 136.319 -30.563 98.665 1.00 14.06 131 GLY B O 1
ATOM 6226 N N . VAL B 1 135 ? 136.751 -32.512 97.611 1.00 12.60 132 VAL B N 1
ATOM 6227 C CA . VAL B 1 135 ? 137.362 -33.202 98.733 1.00 12.63 132 VAL B CA 1
ATOM 6228 C C . VAL B 1 135 ? 138.685 -33.770 98.249 1.00 12.95 132 VAL B C 1
ATOM 6229 O O . VAL B 1 135 ? 138.717 -34.562 97.295 1.00 13.68 132 VAL B O 1
ATOM 6242 N N . PHE B 1 136 ? 139.774 -33.356 98.868 1.00 12.18 133 PHE B N 1
ATOM 6243 C CA . PHE B 1 136 ? 141.092 -33.820 98.473 1.00 11.42 133 PHE B CA 1
ATOM 6244 C C . PHE B 1 136 ? 141.299 -35.238 98.987 1.00 11.99 133 PHE B C 1
ATOM 6245 O O . PHE B 1 136 ? 141.322 -35.465 100.200 1.00 12.95 133 PHE B O 1
ATOM 6262 N N . LEU B 1 137 ? 141.474 -36.198 98.082 1.00 12.36 134 LEU B N 1
ATOM 6263 C CA . LEU B 1 137 ? 141.831 -37.557 98.494 1.00 12.62 134 LEU B CA 1
ATOM 6264 C C . LEU B 1 137 ? 143.322 -37.818 98.377 1.00 13.83 134 LEU B C 1
ATOM 6265 O O . LEU B 1 137 ? 143.776 -38.929 98.666 1.00 15.23 134 LEU B O 1
ATOM 6281 N N . SER B 1 138 ? 144.077 -36.816 97.965 1.00 13.18 135 SER B N 1
ATOM 6282 C CA . SER B 1 138 ? 145.521 -36.776 97.916 1.00 12.47 135 SER B CA 1
ATOM 6283 C C . SER B 1 138 ? 145.949 -35.424 98.461 1.00 11.97 135 SER B C 1
ATOM 6284 O O . SER B 1 138 ? 145.189 -34.460 98.404 1.00 13.66 135 SER B O 1
ATOM 6292 N N . ASP B 1 139 ? 147.181 -35.348 98.961 1.00 12.11 136 ASP B N 1
ATOM 6293 C CA . ASP B 1 139 ? 147.758 -34.045 99.268 1.00 11.98 136 ASP B CA 1
ATOM 6294 C C . ASP B 1 139 ? 147.922 -33.272 97.963 1.00 13.19 136 ASP B C 1
ATOM 6295 O O . ASP B 1 139 ? 148.536 -33.780 97.010 1.00 15.27 136 ASP B O 1
ATOM 6304 N N . VAL B 1 140 ? 147.409 -32.046 97.919 1.00 11.32 137 VAL B N 1
ATOM 6305 C CA . VAL B 1 140 ? 147.411 -31.239 96.704 1.00 11.77 137 VAL B CA 1
ATOM 6306 C C . VAL B 1 140 ? 148.541 -30.241 96.843 1.00 12.03 137 VAL B C 1
ATOM 6307 O O . VAL B 1 140 ? 148.547 -29.440 97.781 1.00 12.82 137 VAL B O 1
ATOM 6320 N N . THR B 1 141 ? 149.514 -30.308 95.940 1.00 11.35 138 THR B N 1
ATOM 6321 C CA . THR B 1 141 ? 150.738 -29.521 96.006 1.00 12.04 138 THR B CA 1
ATOM 6322 C C . THR B 1 141 ? 150.908 -28.736 94.714 1.00 12.76 138 THR B C 1
ATOM 6323 O O . THR B 1 141 ? 150.078 -28.787 93.825 1.00 13.50 138 THR B O 1
ATOM 6334 N N A GLU B 1 142 ? 152.029 -28.019 94.607 0.53 13.27 139 GLU B N 1
ATOM 6335 N N B GLU B 1 142 ? 152.027 -28.013 94.612 0.47 13.26 139 GLU B N 1
ATOM 6336 C CA A GLU B 1 142 ? 152.338 -27.319 93.371 0.53 15.03 139 GLU B CA 1
ATOM 6337 C CA B GLU B 1 142 ? 152.347 -27.333 93.364 0.47 15.30 139 GLU B CA 1
ATOM 6338 C C A GLU B 1 142 ? 152.801 -28.267 92.270 0.53 14.44 139 GLU B C 1
ATOM 6339 C C B GLU B 1 142 ? 152.651 -28.313 92.242 0.47 13.27 139 GLU B C 1
ATOM 6340 O O A GLU B 1 142 ? 152.996 -27.820 91.131 0.53 14.88 139 GLU B O 1
ATOM 6341 O O B GLU B 1 142 ? 152.577 -27.933 91.071 0.47 15.05 139 GLU B O 1
ATOM 6364 N N . PHE B 1 143 ? 152.994 -29.560 92.568 1.00 13.43 140 PHE B N 1
ATOM 6365 C CA . PHE B 1 143 ? 153.636 -30.457 91.615 1.00 13.41 140 PHE B CA 1
ATOM 6366 C C . PHE B 1 143 ? 152.737 -31.521 91.019 1.00 14.80 140 PHE B C 1
ATOM 6367 O O . PHE B 1 143 ? 153.153 -32.167 90.046 1.00 15.61 140 PHE B O 1
ATOM 6385 N N . ASN B 1 144 ? 151.548 -31.758 91.570 1.00 13.19 141 ASN B N 1
ATOM 6386 C CA . ASN B 1 144 ? 150.723 -32.859 91.094 1.00 12.63 141 ASN B CA 1
ATOM 6387 C C . ASN B 1 144 ? 149.447 -32.382 90.410 1.00 11.92 141 ASN B C 1
ATOM 6388 O O . ASN B 1 144 ? 148.420 -33.057 90.430 1.00 13.39 141 ASN B O 1
ATOM 6399 N N . GLY B 1 145 ? 149.537 -31.268 89.671 1.00 13.22 142 GLY B N 1
ATOM 6400 C CA . GLY B 1 145 ? 148.427 -30.815 88.873 1.00 13.79 142 GLY B CA 1
ATOM 6401 C C . GLY B 1 145 ? 147.200 -30.353 89.646 1.00 12.70 142 GLY B C 1
ATOM 6402 O O . GLY B 1 145 ? 146.074 -30.744 89.329 1.00 12.18 142 GLY B O 1
ATOM 6406 N N . PRO B 1 146 ? 147.384 -29.431 90.588 1.00 12.23 143 PRO B N 1
ATOM 6407 C CA . PRO B 1 146 ? 146.243 -28.900 91.344 1.00 13.45 143 PRO B CA 1
ATOM 6408 C C . PRO B 1 146 ? 145.298 -28.126 90.450 1.00 12.67 143 PRO B C 1
ATOM 6409 O O . PRO B 1 146 ? 145.711 -27.528 89.445 1.00 13.51 143 PRO B O 1
ATOM 6420 N N . VAL B 1 147 ? 144.023 -28.066 90.850 1.00 12.79 144 VAL B N 1
ATOM 6421 C CA . VAL B 1 147 ? 143.137 -27.077 90.236 1.00 14.08 144 VAL B CA 1
ATOM 6422 C C . VAL B 1 147 ? 143.739 -25.692 90.386 1.00 14.13 144 VAL B C 1
ATOM 6423 O O . VAL B 1 147 ? 144.247 -25.306 91.459 1.00 14.07 144 VAL B O 1
ATOM 6436 N N . VAL B 1 148 ? 143.670 -24.934 89.299 1.00 13.63 145 VAL B N 1
ATOM 6437 C CA . VAL B 1 148 ? 144.060 -23.533 89.238 1.00 14.10 145 VAL B CA 1
ATOM 6438 C C . VAL B 1 148 ? 142.796 -22.753 88.933 1.00 15.15 145 VAL B C 1
ATOM 6439 O O . VAL B 1 148 ? 142.079 -23.081 87.983 1.00 15.12 145 VAL B O 1
ATOM 6452 N N . PHE B 1 149 ? 142.541 -21.717 89.726 1.00 14.08 146 PHE B N 1
ATOM 6453 C CA . PHE B 1 149 ? 141.455 -20.782 89.520 1.00 14.68 146 PHE B CA 1
ATOM 6454 C C . PHE B 1 149 ? 141.995 -19.461 88.996 1.00 15.05 146 PHE B C 1
ATOM 6455 O O . PHE B 1 149 ? 143.100 -19.031 89.364 1.00 15.12 146 PHE B O 1
ATOM 6472 N N . LEU B 1 150 ? 141.193 -18.802 88.176 1.00 14.96 147 LEU B N 1
ATOM 6473 C CA . LEU B 1 150 ? 141.387 -17.376 87.923 1.00 15.61 147 LEU B CA 1
ATOM 6474 C C . LEU B 1 150 ? 140.579 -16.652 88.997 1.00 16.48 147 LEU B C 1
ATOM 6475 O O . LEU B 1 150 ? 139.350 -16.634 88.947 1.00 16.63 147 LEU B O 1
ATOM 6491 N N . SER B 1 151 ? 141.274 -16.099 89.985 1.00 16.06 148 SER B N 1
ATOM 6492 C CA . SER B 1 151 ? 140.629 -15.590 91.198 1.00 17.28 148 SER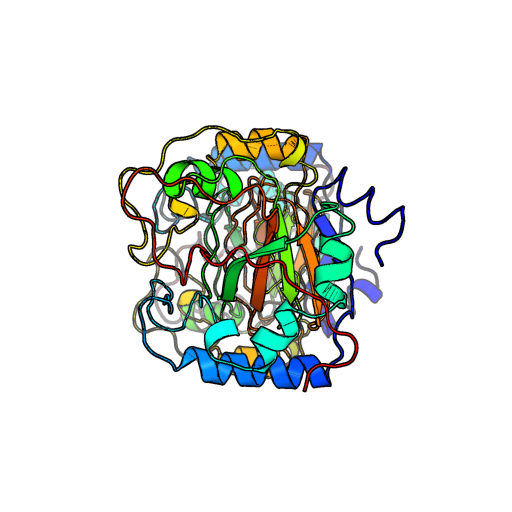 B CA 1
ATOM 6493 C C . SER B 1 151 ? 139.571 -14.546 90.868 1.00 17.31 148 SER B C 1
ATOM 6494 O O . SER B 1 151 ? 139.840 -13.591 90.143 1.00 17.37 148 SER B O 1
ATOM 6502 N N . GLY B 1 152 ? 138.368 -14.715 91.423 1.00 17.26 149 GLY B N 1
ATOM 6503 C CA . GLY B 1 152 ? 137.278 -13.777 91.227 1.00 17.46 149 GLY B CA 1
ATOM 6504 C C . GLY B 1 152 ? 136.630 -13.788 89.858 1.00 18.57 149 GLY B C 1
ATOM 6505 O O . GLY B 1 152 ? 135.772 -12.939 89.589 1.00 20.29 149 GLY B O 1
ATOM 6509 N N . SER B 1 153 ? 137.006 -14.728 88.977 1.00 18.36 150 SER B N 1
ATOM 6510 C CA . SER B 1 153 ? 136.530 -14.670 87.595 1.00 17.79 150 SER B CA 1
ATOM 6511 C C . SER B 1 153 ? 135.075 -15.084 87.452 1.00 19.48 150 SER B C 1
ATOM 6512 O O . SER B 1 153 ? 134.502 -14.883 86.388 1.00 21.24 150 SER B O 1
ATOM 6520 N N . HIS B 1 154 ? 134.467 -15.653 88.489 1.00 20.09 151 HIS B N 1
ATOM 6521 C CA . HIS B 1 154 ? 133.034 -15.933 88.454 1.00 19.11 151 HIS B CA 1
ATOM 6522 C C . HIS B 1 154 ? 132.205 -14.658 88.428 1.00 20.33 151 HIS B C 1
ATOM 6523 O O . HIS B 1 154 ? 131.046 -14.692 87.994 1.00 23.24 151 HIS B O 1
ATOM 6537 N N . GLN B 1 155 ? 132.759 -13.527 88.875 1.00 19.83 152 GLN B N 1
ATOM 6538 C CA . GLN B 1 155 ? 132.018 -12.279 88.795 1.00 24.20 152 GLN B CA 1
ATOM 6539 C C . GLN B 1 155 ? 131.740 -11.859 87.356 1.00 29.95 152 GLN B C 1
ATOM 6540 O O . GLN B 1 155 ? 130.854 -11.033 87.132 1.00 36.53 152 GLN B O 1
ATOM 6554 N N . ARG B 1 156 ? 132.481 -12.406 86.383 1.00 30.52 153 ARG B N 1
ATOM 6555 C CA . ARG B 1 156 ? 132.220 -12.165 84.967 1.00 35.13 153 ARG B CA 1
ATOM 6556 C C . ARG B 1 156 ? 130.910 -12.782 84.492 1.00 30.69 153 ARG B C 1
ATOM 6557 O O . ARG B 1 156 ? 130.414 -12.402 83.421 1.00 32.60 153 ARG B O 1
ATOM 6578 N N . GLY B 1 157 ? 130.354 -13.735 85.240 1.00 28.15 154 GLY B N 1
ATOM 6579 C CA . GLY B 1 157 ? 129.210 -14.491 84.779 1.00 27.50 154 GLY B CA 1
ATOM 6580 C C . GLY B 1 157 ? 129.677 -15.448 83.693 1.00 29.10 154 GLY B C 1
ATOM 6581 O O . GLY B 1 157 ? 130.861 -15.739 83.556 1.00 27.09 154 GLY B O 1
ATOM 6585 N N . THR B 1 158 ? 128.736 -15.889 82.876 1.00 30.53 155 THR B N 1
ATOM 6586 C CA . THR B 1 158 ? 129.053 -16.872 81.848 1.00 29.82 155 THR B CA 1
ATOM 6587 C C . THR B 1 158 ? 129.674 -16.211 80.620 1.00 31.74 155 THR B C 1
ATOM 6588 O O . THR B 1 158 ? 129.135 -15.238 80.072 1.00 33.52 155 THR B O 1
ATOM 6599 N N . VAL B 1 159 ? 130.818 -16.741 80.192 1.00 31.15 156 VAL B N 1
ATOM 6600 C CA . VAL B 1 159 ? 131.471 -16.299 78.963 1.00 33.12 156 VAL B CA 1
ATOM 6601 C C . VAL B 1 159 ? 130.951 -17.187 77.839 1.00 32.49 156 VAL B C 1
ATOM 6602 O O . VAL B 1 159 ? 131.251 -18.387 77.788 1.00 31.36 156 VAL B O 1
ATOM 6615 N N . GLU B 1 160 ? 130.166 -16.598 76.943 1.00 32.40 157 GLU B N 1
ATOM 6616 C CA . GLU B 1 160 ? 129.462 -17.365 75.928 1.00 34.04 157 GLU B CA 1
ATOM 6617 C C . GLU B 1 160 ? 130.425 -18.013 74.940 1.00 34.74 157 GLU B C 1
ATOM 6618 O O . GLU B 1 160 ? 131.480 -17.468 74.603 1.00 34.70 157 GLU B O 1
ATOM 6630 N N . ARG B 1 161 ? 130.050 -19.206 74.493 1.00 34.81 158 ARG B N 1
ATOM 6631 C CA . ARG B 1 161 ? 130.771 -19.920 73.449 1.00 37.32 158 ARG B CA 1
ATOM 6632 C C . ARG B 1 161 ? 129.875 -21.040 72.954 1.00 40.96 158 ARG B C 1
ATOM 6633 O O . ARG B 1 161 ? 128.870 -21.385 73.584 1.00 39.92 158 ARG B O 1
ATOM 6654 N N . LYS B 1 162 ? 130.271 -21.619 71.826 1.00 45.47 159 LYS B N 1
ATOM 6655 C CA . LYS B 1 162 ? 129.649 -22.813 71.277 1.00 45.86 159 LYS B CA 1
ATOM 6656 C C . LYS B 1 162 ? 130.545 -24.024 71.506 1.00 41.76 159 LYS B C 1
ATOM 6657 O O . LYS B 1 162 ? 131.774 -23.916 71.519 1.00 39.13 159 LYS B O 1
ATOM 6676 N N . ALA B 1 163 ? 129.912 -25.184 71.675 1.00 40.33 160 ALA B N 1
ATOM 6677 C CA . ALA B 1 163 ? 130.644 -26.437 71.795 1.00 40.27 160 ALA B CA 1
ATOM 6678 C C . ALA B 1 163 ? 131.522 -26.670 70.573 1.00 40.62 160 ALA B C 1
ATOM 6679 O O . ALA B 1 163 ? 131.129 -26.366 69.446 1.00 43.75 160 ALA B O 1
ATOM 6686 N N . ARG B 1 164 ? 132.719 -27.213 70.803 1.00 38.62 161 ARG B N 1
ATOM 6687 C CA . ARG B 1 164 ? 133.585 -27.603 69.696 1.00 41.40 161 ARG B CA 1
ATOM 6688 C C . ARG B 1 164 ? 132.868 -28.574 68.768 1.00 43.72 161 ARG B C 1
ATOM 6689 O O . ARG B 1 164 ? 132.005 -29.350 69.189 1.00 42.42 161 ARG B O 1
ATOM 6710 N N . GLU B 1 165 ? 133.262 -28.540 67.491 1.00 48.12 162 GLU B N 1
ATOM 6711 C CA . GLU B 1 165 ? 132.609 -29.357 66.472 1.00 51.98 162 GLU B CA 1
ATOM 6712 C C . GLU B 1 165 ? 132.688 -30.841 66.810 1.00 52.04 162 GLU B C 1
ATOM 6713 O O . GLU B 1 165 ? 131.729 -31.589 66.582 1.00 55.47 162 GLU B O 1
ATOM 6717 N N . THR B 1 166 ? 133.823 -31.290 67.337 1.00 44.08 163 THR B N 1
ATOM 6718 C CA . THR B 1 166 ? 134.019 -32.684 67.713 1.00 41.69 163 THR B CA 1
ATOM 6719 C C . THR B 1 166 ? 134.145 -32.765 69.228 1.00 36.68 163 THR B C 1
ATOM 6720 O O . THR B 1 166 ? 134.841 -31.951 69.841 1.00 37.34 163 THR B O 1
ATOM 6731 N N . SER B 1 167 ? 133.460 -33.734 69.820 1.00 36.03 164 SER B N 1
ATOM 6732 C CA . SER B 1 167 ? 133.548 -33.989 71.251 1.00 34.18 164 SER B CA 1
ATOM 6733 C C . SER B 1 167 ? 134.722 -34.914 71.547 1.00 33.74 164 SER B C 1
ATOM 6734 O O . SER B 1 167 ? 134.956 -35.893 70.834 1.00 34.06 164 SER B O 1
ATOM 6742 N N . ARG B 1 168 ? 135.457 -34.607 72.615 1.00 31.78 165 ARG B N 1
ATOM 6743 C CA . ARG B 1 168 ? 136.597 -35.443 72.972 1.00 30.86 165 ARG B CA 1
ATOM 6744 C C . ARG B 1 168 ? 136.155 -36.816 73.467 1.00 31.15 165 ARG B C 1
ATOM 6745 O O . ARG B 1 168 ? 136.817 -37.824 73.190 1.00 32.62 165 ARG B O 1
ATOM 6766 N N . SER B 1 169 ? 135.053 -36.871 74.210 1.00 29.65 166 SER B N 1
ATOM 6767 C CA . SER B 1 169 ? 134.582 -38.095 74.834 1.00 28.88 166 SER B CA 1
ATOM 6768 C C . SER B 1 169 ? 133.091 -38.251 74.572 1.00 29.66 166 SER B C 1
ATOM 6769 O O . SER B 1 169 ? 132.354 -37.263 74.513 1.00 30.11 166 SER B O 1
ATOM 6777 N N . ASP B 1 170 ? 132.653 -39.497 74.393 1.00 29.86 167 ASP B N 1
ATOM 6778 C CA . ASP B 1 170 ? 131.230 -39.785 74.319 1.00 30.40 167 ASP B CA 1
ATOM 6779 C C . ASP B 1 170 ? 130.662 -40.223 75.658 1.00 28.91 167 ASP B C 1
ATOM 6780 O O . ASP B 1 170 ? 129.465 -40.513 75.738 1.00 31.55 167 ASP B O 1
ATOM 6789 N N . GLN B 1 171 ? 131.484 -40.244 76.713 1.00 27.35 168 GLN B N 1
ATOM 6790 C CA . GLN B 1 171 ? 131.056 -40.684 78.038 1.00 27.43 168 GLN B CA 1
ATOM 6791 C C . GLN B 1 171 ? 130.713 -39.538 78.972 1.00 28.40 168 GLN B C 1
ATOM 6792 O O . GLN B 1 171 ? 130.004 -39.754 79.955 1.00 28.84 168 GLN B O 1
ATOM 6806 N N . HIS B 1 172 ? 131.234 -38.348 78.703 1.00 25.90 169 HIS B N 1
ATOM 6807 C CA . HIS B 1 172 ? 130.931 -37.139 79.451 1.00 24.70 169 HIS B CA 1
ATOM 6808 C C . HIS B 1 172 ? 131.367 -35.984 78.569 1.00 25.77 169 HIS B C 1
ATOM 6809 O O . HIS B 1 172 ? 131.877 -36.191 77.467 1.00 26.87 169 HIS B O 1
ATOM 6823 N N . VAL B 1 173 ? 131.152 -34.764 79.040 1.00 25.48 170 VAL B N 1
ATOM 6824 C CA . VAL B 1 173 ? 131.646 -33.587 78.338 1.00 26.33 170 VAL B CA 1
ATOM 6825 C C . VAL B 1 173 ? 133.001 -33.239 78.944 1.00 25.22 170 VAL B C 1
ATOM 6826 O O . VAL B 1 173 ? 133.084 -32.674 80.033 1.00 24.01 170 VAL B O 1
ATOM 6839 N N . ASP B 1 174 ? 134.069 -33.576 78.244 1.00 25.64 171 ASP B N 1
ATOM 6840 C CA . ASP B 1 174 ? 135.380 -33.122 78.670 1.00 24.80 171 ASP B CA 1
ATOM 6841 C C . ASP B 1 174 ? 135.446 -31.601 78.525 1.00 25.45 171 ASP B C 1
ATOM 6842 O O . ASP B 1 174 ? 134.922 -31.053 77.546 1.00 26.62 171 ASP B O 1
ATOM 6851 N N . PRO B 1 175 ? 136.042 -30.889 79.487 1.00 24.02 172 PRO B N 1
ATOM 6852 C CA . PRO B 1 175 ? 136.104 -29.417 79.381 1.00 24.40 172 PRO B CA 1
ATOM 6853 C C . PRO B 1 175 ? 136.765 -28.919 78.100 1.00 25.83 172 PRO B C 1
ATOM 6854 O O . PRO B 1 175 ? 136.546 -27.758 77.717 1.00 26.52 172 PRO B O 1
ATOM 6865 N N . ASP B 1 176 ? 137.583 -29.747 77.442 1.00 26.14 173 ASP B N 1
ATOM 6866 C CA . ASP B 1 176 ? 138.129 -29.383 76.141 1.00 27.57 173 ASP B CA 1
ATOM 6867 C C . ASP B 1 176 ? 137.027 -28.924 75.196 1.00 29.12 173 ASP B C 1
ATOM 6868 O O . ASP B 1 176 ? 137.263 -28.071 74.334 1.00 30.24 173 ASP B O 1
ATOM 6877 N N . ASP B 1 177 ? 135.827 -29.496 75.321 1.00 29.25 174 ASP B N 1
ATOM 6878 C CA . ASP B 1 177 ? 134.748 -29.172 74.391 1.00 30.78 174 ASP B CA 1
ATOM 6879 C C . ASP B 1 177 ? 134.282 -27.732 74.521 1.00 31.07 174 ASP B C 1
ATOM 6880 O O . ASP B 1 177 ? 133.707 -27.183 73.568 1.00 32.53 174 ASP B O 1
ATOM 6889 N N . TYR B 1 178 ? 134.503 -27.116 75.680 1.00 29.73 175 TYR B N 1
ATOM 6890 C CA . TYR B 1 178 ? 134.054 -25.765 75.991 1.00 29.80 175 TYR B CA 1
ATOM 6891 C C . TYR B 1 178 ? 135.215 -24.932 76.509 1.00 31.20 175 TYR B C 1
ATOM 6892 O O . TYR B 1 178 ? 135.058 -24.097 77.407 1.00 33.02 175 TYR B O 1
ATOM 6910 N N . SER B 1 179 ? 136.402 -25.141 75.956 1.00 23.35 176 SER B N 1
ATOM 6911 C CA . SER B 1 179 ? 137.602 -24.591 76.568 1.00 24.50 176 SER B CA 1
ATOM 6912 C C . SER B 1 179 ? 137.716 -23.100 76.287 1.00 24.19 176 SER B C 1
ATOM 6913 O O . SER B 1 179 ? 137.298 -22.613 75.233 1.00 25.73 176 SER B O 1
ATOM 6921 N N . MET B 1 180 ? 138.272 -22.374 77.259 1.00 24.12 177 MET B N 1
ATOM 6922 C CA . MET B 1 180 ? 138.550 -20.961 77.044 1.00 24.87 177 MET B CA 1
ATOM 6923 C C . MET B 1 180 ? 139.589 -20.823 75.938 1.00 27.12 177 MET B C 1
ATOM 6924 O O . MET B 1 180 ? 140.436 -21.697 75.742 1.00 29.83 177 MET B O 1
ATOM 6938 N N . THR B 1 181 ? 139.506 -19.720 75.192 1.00 28.35 178 THR B N 1
ATOM 6939 C CA . THR B 1 181 ? 140.505 -19.451 74.180 1.00 31.70 178 THR B CA 1
ATOM 6940 C C . THR B 1 181 ? 141.716 -18.766 74.808 1.00 30.06 178 THR B C 1
ATOM 6941 O O . THR B 1 181 ? 141.613 -18.153 75.876 1.00 27.69 178 THR B O 1
ATOM 6952 N N . PRO B 1 182 ? 142.883 -18.883 74.174 1.00 32.57 179 PRO B N 1
ATOM 6953 C CA . PRO B 1 182 ? 144.068 -18.164 74.674 1.00 29.32 179 PRO B CA 1
ATOM 6954 C C . PRO B 1 182 ? 143.843 -16.670 74.833 1.00 27.47 179 PRO B C 1
ATOM 6955 O O . PRO B 1 182 ? 144.234 -16.094 75.860 1.00 27.59 179 PRO B O 1
ATOM 6966 N N . ALA B 1 183 ? 143.168 -16.046 73.872 1.00 28.84 180 ALA B N 1
ATOM 6967 C CA . ALA B 1 183 ? 142.906 -14.615 73.964 1.00 28.88 180 ALA B CA 1
ATOM 6968 C C . ALA B 1 183 ? 142.033 -14.302 75.169 1.00 28.12 180 ALA B C 1
ATOM 6969 O O . ALA B 1 183 ? 142.248 -13.296 75.858 1.00 29.42 180 ALA B O 1
ATOM 6976 N N . GLU B 1 184 ? 141.045 -15.157 75.443 1.00 27.35 181 GLU B N 1
ATOM 6977 C CA . GLU B 1 184 ? 140.198 -14.959 76.611 1.00 29.79 181 GLU B CA 1
ATOM 6978 C C . GLU B 1 184 ? 141.010 -15.070 77.889 1.00 27.71 181 GLU B C 1
ATOM 6979 O O . GLU B 1 184 ? 140.857 -14.260 78.805 1.00 28.96 181 GLU B O 1
ATOM 6991 N N . LEU B 1 185 ? 141.882 -16.082 77.967 1.00 26.02 182 LEU B N 1
ATOM 6992 C CA . LEU B 1 185 ? 142.669 -16.300 79.175 1.00 25.19 182 LEU B CA 1
ATOM 6993 C C . LEU B 1 185 ? 143.652 -15.164 79.416 1.00 25.63 182 LEU B C 1
ATOM 6994 O O . LEU B 1 185 ? 143.794 -14.697 80.550 1.00 25.44 182 LEU B O 1
ATOM 7010 N N . SER B 1 186 ? 144.319 -14.688 78.363 1.00 24.39 183 SER B N 1
ATOM 7011 C CA . SER B 1 186 ? 145.257 -13.584 78.520 1.00 24.99 183 SER B CA 1
ATOM 7012 C C . SER B 1 186 ? 144.557 -12.335 79.033 1.00 26.74 183 SER B C 1
ATOM 7013 O O . SER B 1 186 ? 145.119 -11.584 79.836 1.00 29.32 183 SER B O 1
ATOM 7021 N N . GLN B 1 187 ? 143.339 -12.084 78.556 1.00 26.77 184 GLN B N 1
ATOM 7022 C CA . GLN B 1 187 ? 142.579 -10.924 79.008 1.00 28.38 184 GLN B CA 1
ATOM 7023 C C . GLN B 1 187 ? 142.121 -11.098 80.445 1.00 29.55 184 GLN B C 1
ATOM 7024 O O . GLN B 1 187 ? 142.213 -10.166 81.249 1.00 33.71 184 GLN B O 1
ATOM 7038 N N . MET B 1 188 ? 141.614 -12.282 80.774 1.00 26.58 185 MET B N 1
ATOM 7039 C CA . MET B 1 188 ? 141.035 -12.511 82.092 1.00 26.77 185 MET B CA 1
ATOM 7040 C C . MET B 1 188 ? 142.098 -12.547 83.183 1.00 26.77 185 MET B C 1
ATOM 7041 O O . MET B 1 188 ? 141.868 -12.044 84.285 1.00 27.03 185 MET B O 1
ATOM 7055 N N . VAL B 1 189 ? 143.249 -13.168 82.916 1.00 27.73 186 VAL B N 1
ATOM 7056 C CA . VAL B 1 189 ? 144.240 -13.362 83.970 1.00 25.12 186 VAL B CA 1
ATOM 7057 C C . VAL B 1 189 ? 144.767 -12.031 84.499 1.00 25.42 186 VAL B C 1
ATOM 7058 O O . VAL B 1 189 ? 145.273 -11.979 85.627 1.00 25.04 186 VAL B O 1
ATOM 7071 N N . GLU B 1 190 ? 144.669 -10.952 83.709 1.00 28.94 187 GLU B N 1
ATOM 7072 C CA . GLU B 1 190 ? 145.155 -9.649 84.148 1.00 31.35 187 GLU B CA 1
ATOM 7073 C C . GLU B 1 190 ? 144.421 -9.173 85.399 1.00 31.19 187 GLU B C 1
ATOM 7074 O O . GLU B 1 190 ? 145.044 -8.676 86.343 1.00 37.23 187 GLU B O 1
ATOM 7078 N N . LYS B 1 191 ? 143.092 -9.308 85.424 1.00 27.10 188 LYS B N 1
ATOM 7079 C CA . LYS B 1 191 ? 142.300 -8.899 86.581 1.00 27.79 188 LYS B CA 1
ATOM 7080 C C . LYS B 1 191 ? 141.954 -10.046 87.518 1.00 24.59 188 LYS B C 1
ATOM 7081 O O . LYS B 1 191 ? 141.434 -9.796 88.615 1.00 26.24 188 LYS B O 1
ATOM 7085 N N . HIS B 1 192 ? 142.238 -11.285 87.127 1.00 22.14 189 HIS B N 1
ATOM 7086 C CA . HIS B 1 192 ? 141.835 -12.467 87.889 1.00 19.81 189 HIS B CA 1
ATOM 7087 C C . HIS B 1 192 ? 143.017 -13.417 87.927 1.00 17.76 189 HIS B C 1
ATOM 7088 O O . HIS B 1 192 ? 143.087 -14.375 87.151 1.00 17.74 189 HIS B O 1
ATOM 7102 N N . PRO B 1 193 ? 143.997 -13.160 88.791 1.00 18.33 190 PRO B N 1
ATOM 7103 C CA . PRO B 1 193 ? 145.245 -13.926 88.730 1.00 18.23 190 PRO B CA 1
ATOM 7104 C C . PRO B 1 193 ? 145.054 -15.391 89.096 1.00 16.32 190 PRO B C 1
ATOM 7105 O O . PRO B 1 193 ? 144.117 -15.774 89.796 1.00 15.66 190 PRO B O 1
ATOM 7116 N N . MET B 1 194 ? 146.008 -16.210 88.642 1.00 16.22 191 MET B N 1
ATOM 7117 C CA . MET B 1 194 ? 146.005 -17.633 88.939 1.00 15.16 191 MET B CA 1
ATOM 7118 C C . MET B 1 194 ? 146.255 -17.884 90.426 1.00 15.12 191 MET B C 1
ATOM 7119 O O . MET B 1 194 ? 147.152 -17.298 91.034 1.00 16.16 191 MET B O 1
ATOM 7133 N N . VAL B 1 195 ? 145.473 -18.798 90.994 1.00 14.72 192 VAL B N 1
ATOM 7134 C CA . VAL B 1 195 ? 145.709 -19.283 92.353 1.00 14.78 192 VAL B CA 1
ATOM 7135 C C . VAL B 1 195 ? 145.350 -20.757 92.425 1.00 14.17 192 VAL B C 1
ATOM 7136 O O . VAL B 1 195 ? 144.329 -21.188 91.887 1.00 14.94 192 VAL B O 1
ATOM 7149 N N A SER B 1 196 ? 146.189 -21.540 93.102 0.24 13.87 193 SER B N 1
ATOM 7150 N N B SER B 1 196 ? 146.218 -21.550 93.068 0.49 13.13 193 SER B N 1
ATOM 7151 N N C SER B 1 196 ? 146.158 -21.513 93.161 0.27 14.97 193 SER B N 1
ATOM 7152 C CA A SER B 1 196 ? 145.949 -22.975 93.265 0.24 14.31 193 SER B CA 1
ATOM 7153 C CA B SER B 1 196 ? 145.982 -22.984 93.285 0.49 13.70 193 SER B CA 1
ATOM 7154 C CA C SER B 1 196 ? 145.972 -22.955 93.277 0.27 14.57 193 SER B CA 1
ATOM 7155 C C A SER B 1 196 ? 145.938 -23.312 94.748 0.24 13.12 193 SER B C 1
ATOM 7156 C C B SER B 1 196 ? 145.938 -23.219 94.785 0.49 14.98 193 SER B C 1
ATOM 7157 C C C SER B 1 196 ? 145.954 -23.318 94.754 0.27 12.89 193 SER B C 1
ATOM 7158 O O A SER B 1 196 ? 147.010 -23.467 95.359 0.24 13.19 193 SER B O 1
ATOM 7159 O O B SER B 1 196 ? 146.992 -23.224 95.444 0.49 13.47 193 SER B O 1
ATOM 7160 O O C SER B 1 196 ? 147.024 -23.494 95.362 0.27 13.29 193 SER B O 1
ATOM 7182 N N . PRO B 1 197 ? 144.767 -23.437 95.370 1.00 14.04 194 PRO B N 1
ATOM 7183 C CA . PRO B 1 197 ? 144.723 -23.790 96.789 1.00 14.98 194 PRO B CA 1
ATOM 7184 C C . PRO B 1 197 ? 145.375 -25.150 97.016 1.00 13.95 194 PRO B C 1
ATOM 7185 O O . PRO B 1 197 ? 145.090 -26.118 96.317 1.00 14.95 194 PRO B O 1
ATOM 7196 N N A LYS B 1 198 ? 146.323 -25.158 97.946 0.53 13.64 195 LYS B N 1
ATOM 7197 N N B LYS B 1 198 ? 146.275 -25.210 97.992 0.47 13.55 195 LYS B N 1
ATOM 7198 C CA A LYS B 1 198 ? 147.064 -26.332 98.374 0.53 12.98 195 LYS B CA 1
ATOM 7199 C CA B LYS B 1 198 ? 147.066 -26.405 98.270 0.47 15.20 195 LYS B CA 1
ATOM 7200 C C A LYS B 1 198 ? 146.597 -26.753 99.754 0.53 13.56 195 LYS B C 1
ATOM 7201 C C B LYS B 1 198 ? 146.892 -26.794 99.738 0.47 12.62 195 LYS B C 1
ATOM 7202 O O A LYS B 1 198 ? 146.338 -25.910 100.611 0.53 13.31 195 LYS B O 1
ATOM 7203 O O B LYS B 1 198 ? 147.068 -25.962 100.627 0.47 12.75 195 LYS B O 1
ATOM 7240 N N . ALA B 1 199 ? 146.554 -28.058 99.989 1.00 12.47 196 ALA B N 1
ATOM 7241 C CA . ALA B 1 199 ? 146.270 -28.552 101.336 1.00 12.25 196 ALA B CA 1
ATOM 7242 C C . ALA B 1 199 ? 146.413 -30.064 101.350 1.00 11.85 196 ALA B C 1
ATOM 7243 O O . ALA B 1 199 ? 146.435 -30.723 100.302 1.00 12.46 196 ALA B O 1
ATOM 7251 N N . ALA B 1 200 ? 146.487 -30.602 102.561 1.00 12.40 197 ALA B N 1
ATOM 7252 C CA . ALA B 1 200 ? 146.588 -32.040 102.798 1.00 12.38 197 ALA B CA 1
ATOM 7253 C C . ALA B 1 200 ? 145.295 -32.757 102.433 1.00 12.27 197 ALA B C 1
ATOM 7254 O O . ALA B 1 200 ? 144.209 -32.176 102.410 1.00 13.05 197 ALA B O 1
ATOM 7261 N N . SER B 1 201 ? 145.430 -34.059 102.117 1.00 13.51 198 SER B N 1
ATOM 7262 C CA . SER B 1 201 ? 144.255 -34.896 101.927 1.00 13.69 198 SER B CA 1
ATOM 7263 C C . SER B 1 201 ? 143.289 -34.732 103.110 1.00 13.19 198 SER B C 1
ATOM 7264 O O . SER B 1 201 ? 143.685 -34.527 104.265 1.00 14.66 198 SER B O 1
ATOM 7272 N N . GLY B 1 202 ? 142.003 -34.801 102.796 1.00 12.62 199 GLY B N 1
ATOM 7273 C CA . GLY B 1 202 ? 140.951 -34.593 103.760 1.00 12.11 199 GLY B CA 1
ATOM 7274 C C . GLY B 1 202 ? 140.444 -33.171 103.794 1.00 13.52 199 GLY B C 1
ATOM 7275 O O . GLY B 1 202 ? 139.431 -32.898 104.435 1.00 14.97 199 GLY B O 1
ATOM 7279 N N . SER B 1 203 ? 141.099 -32.271 103.087 1.00 13.01 200 SER B N 1
ATOM 7280 C CA . SER B 1 203 ? 140.646 -30.895 103.017 1.00 12.36 200 SER B CA 1
ATOM 7281 C C . SER B 1 203 ? 139.512 -30.754 102.011 1.00 12.48 200 SER B C 1
ATOM 7282 O O . SER B 1 203 ? 139.340 -31.581 101.112 1.00 13.77 200 SER B O 1
ATOM 7290 N N . VAL B 1 204 ? 138.720 -29.688 102.176 1.00 12.75 201 VAL B N 1
ATOM 7291 C CA . VAL B 1 204 ? 137.539 -29.421 101.372 1.00 12.63 201 VAL B CA 1
ATOM 7292 C C . VAL B 1 204 ? 137.725 -28.072 100.695 1.00 12.97 201 VAL B C 1
ATOM 7293 O O . VAL B 1 204 ? 138.241 -27.137 101.310 1.00 14.03 201 VAL B O 1
ATOM 7306 N N . MET B 1 205 ? 137.331 -27.982 99.431 1.00 12.83 202 MET B N 1
ATOM 7307 C CA . MET B 1 205 ? 137.465 -26.759 98.645 1.00 14.92 202 MET B CA 1
ATOM 7308 C C . MET B 1 205 ? 136.149 -26.530 97.913 1.00 15.88 202 MET B C 1
ATOM 7309 O O . MET B 1 205 ? 135.817 -27.289 96.993 1.00 17.87 202 MET B O 1
ATOM 7323 N N . LEU B 1 206 ? 135.417 -25.480 98.285 1.00 13.65 203 LEU B N 1
ATOM 7324 C CA . LEU B 1 206 ? 134.161 -25.145 97.618 1.00 13.73 203 LEU B CA 1
ATOM 7325 C C . LEU B 1 206 ? 134.463 -24.120 96.530 1.00 14.31 203 LEU B C 1
ATOM 7326 O O . LEU B 1 206 ? 135.287 -23.225 96.739 1.00 15.75 203 LEU B O 1
ATOM 7342 N N . PHE B 1 207 ? 133.833 -24.255 95.355 1.00 13.81 204 PHE B N 1
ATOM 7343 C CA . PHE B 1 207 ? 134.094 -23.278 94.312 1.00 13.12 204 PHE B CA 1
ATOM 7344 C C . PHE B 1 207 ? 132.885 -23.121 93.401 1.00 14.07 204 PHE B C 1
ATOM 7345 O O . PHE B 1 207 ? 132.051 -24.009 93.265 1.00 15.34 204 PHE B O 1
ATOM 7362 N N . HIS B 1 208 ? 132.792 -21.933 92.825 1.00 15.57 205 HIS B N 1
ATOM 7363 C CA . HIS B 1 208 ? 131.619 -21.465 92.112 1.00 16.72 205 HIS B CA 1
ATOM 7364 C C . HIS B 1 208 ? 131.562 -22.058 90.704 1.00 16.49 205 HIS B C 1
ATOM 7365 O O . HIS B 1 208 ? 132.594 -22.185 90.049 1.00 16.48 205 HIS B O 1
ATOM 7379 N N . PRO B 1 209 ? 130.371 -22.389 90.199 1.00 18.24 206 PRO B N 1
ATOM 7380 C CA . PRO B 1 209 ? 130.284 -23.015 88.869 1.00 20.08 206 PRO B CA 1
ATOM 7381 C C . PRO B 1 209 ? 130.591 -22.087 87.707 1.00 20.27 206 PRO B C 1
ATOM 7382 O O . PRO B 1 209 ? 130.615 -22.564 86.572 1.00 23.22 206 PRO B O 1
ATOM 7393 N N . GLU B 1 210 ? 130.816 -20.794 87.927 1.00 17.53 207 GLU B N 1
ATOM 7394 C CA . GLU B 1 210 ? 131.226 -19.888 86.864 1.00 18.09 207 GLU B CA 1
ATOM 7395 C C . GLU B 1 210 ? 132.671 -19.419 87.031 1.00 16.72 207 GLU B C 1
ATOM 7396 O O . GLU B 1 210 ? 133.127 -18.589 86.246 1.00 19.01 207 GLU B O 1
ATOM 7408 N N . ILE B 1 211 ? 133.417 -19.931 88.021 1.00 16.25 208 ILE B N 1
ATOM 7409 C CA . ILE B 1 211 ? 134.825 -19.566 88.118 1.00 16.28 208 ILE B CA 1
ATOM 7410 C C . ILE B 1 211 ? 135.591 -20.292 87.019 1.00 17.58 208 ILE B C 1
ATOM 7411 O O . ILE B 1 211 ? 135.310 -21.454 86.699 1.00 18.78 208 ILE B O 1
ATOM 7427 N N . ILE B 1 212 ? 136.507 -19.591 86.382 1.00 16.88 209 ILE B N 1
ATOM 7428 C CA . ILE B 1 212 ? 137.349 -20.220 85.367 1.00 17.25 209 ILE B CA 1
ATOM 7429 C C . ILE B 1 212 ? 138.410 -21.055 86.071 1.00 16.45 209 ILE B C 1
ATOM 7430 O O . ILE B 1 212 ? 139.104 -20.570 86.974 1.00 16.87 209 ILE B O 1
ATOM 7446 N N . HIS B 1 213 ? 138.507 -22.333 85.698 1.00 15.10 210 HIS B N 1
ATOM 7447 C CA . HIS B 1 213 ? 139.457 -23.227 86.331 1.00 15.03 210 HIS B CA 1
ATOM 7448 C C . HIS B 1 213 ? 140.006 -24.231 85.322 1.00 15.52 210 HIS B C 1
ATOM 7449 O O . HIS B 1 213 ? 139.435 -24.448 84.251 1.00 17.17 210 HIS B O 1
ATOM 7463 N N . GLY B 1 214 ? 141.179 -24.764 85.650 1.00 16.32 211 GLY B N 1
ATOM 7464 C CA . GLY B 1 214 ? 141.837 -25.782 84.844 1.00 15.77 211 GLY B CA 1
ATOM 7465 C C . GLY B 1 214 ? 142.935 -26.412 85.671 1.00 14.29 211 GLY B C 1
ATOM 7466 O O . GLY B 1 214 ? 143.142 -26.047 86.826 1.00 14.53 211 GLY B O 1
ATOM 7470 N N . SER B 1 215 ? 143.650 -27.366 85.082 1.00 15.78 212 SER B N 1
ATOM 7471 C CA . SER B 1 215 ? 144.753 -27.979 85.812 1.00 14.12 212 SER B CA 1
ATOM 7472 C C . SER B 1 215 ? 145.724 -28.625 84.838 1.00 14.79 212 SER B C 1
ATOM 7473 O O . SER B 1 215 ? 145.335 -29.096 83.769 1.00 16.75 212 SER B O 1
ATOM 7481 N N . ALA B 1 216 ? 146.988 -28.656 85.222 1.00 15.31 213 ALA B N 1
ATOM 7482 C CA . ALA B 1 216 ? 148.060 -29.106 84.346 1.00 16.19 213 ALA B CA 1
ATOM 7483 C C . ALA B 1 216 ? 148.272 -30.606 84.467 1.00 15.01 213 ALA B C 1
ATOM 7484 O O . ALA B 1 216 ? 147.794 -31.248 85.413 1.00 15.10 213 ALA B O 1
ATOM 7491 N N . PRO B 1 217 ? 149.078 -31.195 83.592 1.00 14.73 214 PRO B N 1
ATOM 7492 C CA . PRO B 1 217 ? 149.417 -32.614 83.770 1.00 15.38 214 PRO B CA 1
ATOM 7493 C C . PRO B 1 217 ? 150.218 -32.821 85.048 1.00 15.71 214 PRO B C 1
ATOM 7494 O O . PRO B 1 217 ? 150.854 -31.914 85.574 1.00 17.12 214 PRO B O 1
ATOM 7505 N N . ASN B 1 218 ? 150.204 -34.062 85.540 1.00 15.58 215 ASN B N 1
ATOM 7506 C CA . ASN B 1 218 ? 150.899 -34.457 86.764 1.00 16.22 215 ASN B CA 1
ATOM 7507 C C . ASN B 1 218 ? 152.147 -35.247 86.371 1.00 16.78 215 ASN B C 1
ATOM 7508 O O . ASN B 1 218 ? 152.062 -36.447 86.072 1.00 17.63 215 ASN B O 1
ATOM 7519 N N . ILE B 1 219 ? 153.314 -34.586 86.389 1.00 16.13 216 ILE B N 1
ATOM 7520 C CA . ILE B 1 219 ? 154.572 -35.266 86.071 1.00 17.04 216 ILE B CA 1
ATOM 7521 C C . ILE B 1 219 ? 155.227 -35.863 87.303 1.00 15.89 216 ILE B C 1
ATOM 7522 O O . ILE B 1 219 ? 156.292 -36.482 87.194 1.00 16.98 216 ILE B O 1
ATOM 7538 N N . SER B 1 220 ? 154.640 -35.666 88.480 1.00 14.28 217 SER B N 1
ATOM 7539 C CA . SER B 1 220 ? 155.271 -36.038 89.739 1.00 13.85 217 SER B CA 1
ATOM 7540 C C . SER B 1 220 ? 155.095 -37.514 90.060 1.00 13.73 217 SER B C 1
ATOM 7541 O O . SER B 1 220 ? 154.303 -38.219 89.441 1.00 14.89 217 SER B O 1
ATOM 7549 N N . PRO B 1 221 ? 155.816 -37.999 91.074 1.00 14.61 218 PRO B N 1
ATOM 7550 C CA . PRO B 1 221 ? 155.608 -39.372 91.567 1.00 14.22 218 PRO B CA 1
ATOM 7551 C C . PRO B 1 221 ? 154.403 -39.556 92.476 1.00 13.57 218 PRO B C 1
ATOM 7552 O O . PRO B 1 221 ? 154.203 -40.678 92.954 1.00 15.26 218 PRO B O 1
ATOM 7563 N N . PHE B 1 222 ? 153.603 -38.523 92.683 1.00 14.25 219 PHE B N 1
ATOM 7564 C CA . PHE B 1 222 ? 152.486 -38.535 93.616 1.00 13.28 219 PHE B CA 1
ATOM 7565 C C . PHE B 1 222 ? 151.191 -38.397 92.836 1.00 14.00 219 PHE B C 1
ATOM 7566 O O . PHE B 1 222 ? 151.076 -37.505 91.987 1.00 14.87 219 PHE B O 1
ATOM 7583 N N . ALA B 1 223 ? 150.197 -39.209 93.161 1.00 13.41 220 ALA B N 1
ATOM 7584 C CA . ALA B 1 223 ? 148.896 -39.077 92.516 1.00 13.10 220 ALA B CA 1
ATOM 7585 C C . ALA B 1 223 ? 148.138 -37.841 93.008 1.00 12.37 220 ALA B C 1
ATOM 7586 O O . ALA B 1 223 ? 148.431 -37.263 94.050 1.00 13.81 220 ALA B O 1
ATOM 7593 N N . ARG B 1 224 ? 147.090 -37.468 92.251 1.00 12.99 221 ARG B N 1
ATOM 7594 C CA . ARG B 1 224 ? 146.209 -36.360 92.646 1.00 12.73 221 ARG B CA 1
ATOM 7595 C C . ARG B 1 224 ? 144.756 -36.786 92.437 1.00 13.13 221 ARG B C 1
ATOM 7596 O O . ARG B 1 224 ? 144.142 -36.531 91.397 1.00 13.37 221 ARG B O 1
ATOM 7617 N N . ASP B 1 225 ? 144.193 -37.442 93.447 1.00 13.50 222 ASP B N 1
ATOM 7618 C CA . ASP B 1 225 ? 142.812 -37.912 93.391 1.00 13.82 222 ASP B CA 1
ATOM 7619 C C . ASP B 1 225 ? 141.896 -36.860 94.009 1.00 14.39 222 ASP B C 1
ATOM 7620 O O . ASP B 1 225 ? 141.967 -36.591 95.214 1.00 14.49 222 ASP B O 1
ATOM 7629 N N . LEU B 1 226 ? 141.057 -36.241 93.179 1.00 13.24 223 LEU B N 1
ATOM 7630 C CA . LEU B 1 226 ? 140.235 -35.102 93.580 1.00 12.11 223 LEU B CA 1
ATOM 7631 C C . LEU B 1 226 ? 138.766 -35.446 93.390 1.00 12.56 223 LEU B C 1
ATOM 7632 O O . LEU B 1 226 ? 138.312 -35.676 92.263 1.00 14.25 223 LEU B O 1
ATOM 7648 N N . LEU B 1 227 ? 138.017 -35.490 94.479 1.00 12.37 224 LEU B N 1
ATOM 7649 C CA . LEU B 1 227 ? 136.594 -35.767 94.444 1.00 11.87 224 LEU B CA 1
ATOM 7650 C C . LEU B 1 227 ? 135.839 -34.443 94.411 1.00 13.42 224 LEU B C 1
ATOM 7651 O O . LEU B 1 227 ? 136.215 -33.508 95.110 1.00 15.04 224 LEU B O 1
ATOM 7667 N N . ILE B 1 228 ? 134.802 -34.344 93.572 1.00 13.88 225 ILE B N 1
ATOM 7668 C CA . ILE B 1 228 ? 133.996 -33.122 93.455 1.00 13.99 225 ILE B CA 1
ATOM 7669 C C . ILE B 1 228 ? 132.525 -33.519 93.453 1.00 15.03 225 ILE B C 1
ATOM 7670 O O . ILE B 1 228 ? 132.076 -34.281 92.583 1.00 15.13 225 ILE B O 1
ATOM 7686 N N . ILE B 1 229 ? 131.776 -33.017 94.427 1.00 14.40 226 ILE B N 1
ATOM 7687 C CA . ILE B 1 229 ? 130.322 -33.160 94.460 1.00 14.62 226 ILE B CA 1
ATOM 7688 C C . ILE B 1 229 ? 129.746 -31.812 94.091 1.00 15.56 226 ILE B C 1
ATOM 7689 O O . ILE B 1 229 ? 130.028 -30.820 94.767 1.00 16.73 226 ILE B O 1
ATOM 7705 N N . THR B 1 230 ? 128.896 -31.783 93.078 1.00 16.28 227 THR B N 1
ATOM 7706 C CA . THR B 1 230 ? 128.187 -30.574 92.712 1.00 14.99 227 THR B CA 1
ATOM 7707 C C . THR B 1 230 ? 126.792 -30.687 93.307 1.00 16.02 227 THR B C 1
ATOM 7708 O O . THR B 1 230 ? 126.009 -31.546 92.905 1.00 17.90 227 THR B O 1
ATOM 7719 N N . TYR B 1 231 ? 126.512 -29.853 94.309 1.00 15.48 228 TYR B N 1
ATOM 7720 C CA . TYR B 1 231 ? 125.183 -29.741 94.886 1.00 16.95 228 TYR B CA 1
ATOM 7721 C C . TYR B 1 231 ? 124.393 -28.666 94.165 1.00 17.88 228 TYR B C 1
ATOM 7722 O O . TYR B 1 231 ? 124.912 -27.588 93.873 1.00 18.65 228 TYR B O 1
ATOM 7740 N N . ASN B 1 232 ? 123.121 -28.954 93.907 1.00 19.07 229 ASN B N 1
ATOM 7741 C CA . ASN B 1 232 ? 122.247 -28.051 93.177 1.00 19.45 229 ASN B CA 1
ATOM 7742 C C . ASN B 1 232 ? 120.991 -27.768 93.986 1.00 20.43 229 ASN B C 1
ATOM 7743 O O . ASN B 1 232 ? 120.473 -28.643 94.691 1.00 21.97 229 ASN B O 1
ATOM 7754 N N . ASP B 1 233 ? 120.510 -26.531 93.871 1.00 21.14 230 ASP B N 1
ATOM 7755 C CA . ASP B 1 233 ? 119.222 -26.140 94.426 1.00 22.22 230 ASP B CA 1
ATOM 7756 C C . ASP B 1 233 ? 118.118 -27.044 93.885 1.00 23.62 230 ASP B C 1
ATOM 7757 O O . ASP B 1 233 ? 118.013 -27.241 92.673 1.00 24.44 230 ASP B O 1
ATOM 7766 N N . VAL B 1 234 ? 117.305 -27.611 94.783 1.00 24.64 231 VAL B N 1
ATOM 7767 C CA . VAL B 1 234 ? 116.228 -28.511 94.355 1.00 27.26 231 VAL B CA 1
ATOM 7768 C C . VAL B 1 234 ? 115.257 -27.803 93.428 1.00 29.62 231 VAL B C 1
ATOM 7769 O O . VAL B 1 234 ? 114.564 -28.452 92.628 1.00 31.03 231 VAL B O 1
ATOM 7782 N N . ALA B 1 235 ? 115.162 -26.480 93.530 1.00 30.52 232 ALA B N 1
ATOM 7783 C CA . ALA B 1 235 ? 114.285 -25.692 92.677 1.00 33.33 232 ALA B CA 1
ATOM 7784 C C . ALA B 1 235 ? 114.942 -25.321 91.354 1.00 33.82 232 ALA B C 1
ATOM 7785 O O . ALA B 1 235 ? 114.350 -24.572 90.573 1.00 36.58 232 ALA B O 1
ATOM 7792 N N . ASN B 1 236 ? 116.144 -25.837 91.084 1.00 28.99 233 ASN B N 1
ATOM 7793 C CA . ASN B 1 236 ? 116.916 -25.487 89.897 1.00 27.16 233 ASN B CA 1
ATOM 7794 C C . ASN B 1 236 ? 117.215 -26.733 89.068 1.00 27.25 233 ASN B C 1
ATOM 7795 O O . ASN B 1 236 ? 118.251 -26.817 88.410 1.00 25.87 233 ASN B O 1
ATOM 7806 N N . ALA B 1 237 ? 116.306 -27.700 89.087 1.00 31.85 234 ALA B N 1
ATOM 7807 C CA . ALA B 1 237 ? 116.553 -28.958 88.398 1.00 32.82 234 ALA B CA 1
ATOM 7808 C C . ALA B 1 237 ? 116.664 -28.721 86.893 1.00 31.82 234 ALA B C 1
ATOM 7809 O O . ALA B 1 237 ? 115.946 -27.879 86.344 1.00 31.56 234 ALA B O 1
ATOM 7816 N N . PRO B 1 238 ? 117.533 -29.451 86.190 1.00 30.46 235 PRO B N 1
ATOM 7817 C CA . PRO B 1 238 ? 117.597 -29.295 84.732 1.00 32.97 235 PRO B CA 1
ATOM 7818 C C . PRO B 1 238 ? 116.251 -29.517 84.062 1.00 33.47 235 PRO B C 1
ATOM 7819 O O . PRO B 1 238 ? 115.443 -30.351 84.483 1.00 34.60 235 PRO B O 1
ATOM 7830 N N . LYS B 1 239 ? 116.027 -28.750 82.993 1.00 34.04 236 LYS B N 1
ATOM 7831 C CA . LYS B 1 239 ? 114.861 -28.881 82.123 1.00 37.86 236 LYS B CA 1
ATOM 7832 C C . LYS B 1 239 ? 115.386 -29.270 80.745 1.00 38.69 236 LYS B C 1
ATOM 7833 O O . LYS B 1 239 ? 115.456 -28.432 79.835 1.00 41.34 236 LYS B O 1
ATOM 7852 N N . PRO B 1 240 ? 115.774 -30.528 80.555 1.00 39.07 237 PRO B N 1
ATOM 7853 C CA . PRO B 1 240 ? 116.398 -30.915 79.289 1.00 39.83 237 PRO B CA 1
ATOM 7854 C C . PRO B 1 240 ? 115.446 -30.766 78.120 1.00 43.70 237 PRO B C 1
ATOM 7855 O O . PRO B 1 240 ? 114.225 -30.891 78.254 1.00 45.68 237 PRO B O 1
ATOM 7866 N N . ALA B 1 241 ? 116.034 -30.493 76.959 1.00 50.86 238 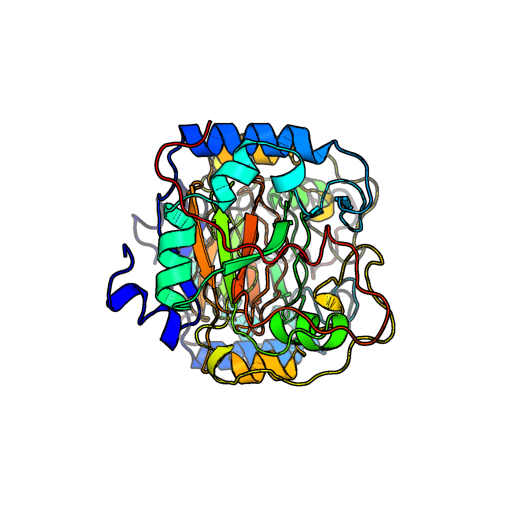ALA B N 1
ATOM 7867 C CA . ALA B 1 241 ? 115.284 -30.463 75.714 1.00 60.02 238 ALA B CA 1
ATOM 7868 C C . ALA B 1 241 ? 114.678 -31.834 75.451 1.00 65.32 238 ALA B C 1
ATOM 7869 O O . ALA B 1 241 ? 113.474 -32.035 75.643 1.00 71.88 238 ALA B O 1
ATOM 7876 N N . GLY B 1 242 ? 115.509 -32.784 75.029 1.00 61.72 239 GLY B N 1
ATOM 7877 C CA . GLY B 1 242 ? 115.032 -34.111 74.695 1.00 61.55 239 GLY B CA 1
ATOM 7878 C C . GLY B 1 242 ? 115.381 -35.148 75.741 1.00 54.19 239 GLY B C 1
ATOM 7879 O O . GLY B 1 242 ? 115.058 -34.989 76.921 1.00 50.31 239 GLY B O 1
ATOM 7883 N N . GLU B 1 243 ? 116.044 -36.210 75.313 1.00 48.87 240 GLU B N 1
ATOM 7884 C CA . GLU B 1 243 ? 116.472 -37.245 76.236 1.00 42.81 240 GLU B CA 1
ATOM 7885 C C . GLU B 1 243 ? 117.644 -36.716 77.056 1.00 36.95 240 GLU B C 1
ATOM 7886 O O . GLU B 1 243 ? 118.580 -36.144 76.486 1.00 39.01 240 GLU B O 1
ATOM 7890 N N . PRO B 1 244 ? 117.637 -36.873 78.375 1.00 35.29 241 PRO B N 1
ATOM 7891 C CA . PRO B 1 244 ? 118.784 -36.415 79.169 1.00 34.55 241 PRO B CA 1
ATOM 7892 C C . PRO B 1 244 ? 120.008 -37.310 79.014 1.00 30.33 241 PRO B C 1
ATOM 7893 O O . PRO B 1 244 ? 119.944 -38.449 78.545 1.00 30.31 241 PRO B O 1
ATOM 7904 N N . ARG B 1 245 ? 121.149 -36.758 79.408 1.00 28.11 242 ARG B N 1
ATOM 7905 C CA . ARG B 1 245 ? 122.360 -37.530 79.571 1.00 26.51 242 ARG B CA 1
ATOM 7906 C C . ARG B 1 245 ? 122.165 -38.529 80.707 1.00 26.64 242 ARG B C 1
ATOM 7907 O O . ARG B 1 245 ? 121.203 -38.435 81.476 1.00 26.11 242 ARG B O 1
ATOM 7928 N N . PRO B 1 246 ? 123.048 -39.516 80.823 1.00 28.60 243 PRO B N 1
ATOM 7929 C CA . PRO B 1 246 ? 122.883 -40.535 81.867 1.00 26.97 243 PRO B CA 1
ATOM 7930 C C . PRO B 1 246 ? 122.875 -39.951 83.272 1.00 25.53 243 PRO B C 1
ATOM 7931 O O . PRO B 1 246 ? 123.503 -38.929 83.561 1.00 24.68 243 PRO B O 1
ATOM 7942 N N . GLU B 1 247 ? 122.188 -40.661 84.168 1.00 27.01 244 GLU B N 1
ATOM 7943 C CA . GLU B 1 247 ? 122.126 -40.236 85.564 1.00 26.21 244 GLU B CA 1
ATOM 7944 C C . GLU B 1 247 ? 123.505 -40.220 86.223 1.00 24.52 244 GLU B C 1
ATOM 7945 O O . GLU B 1 247 ? 123.740 -39.430 87.149 1.00 22.73 244 GLU B O 1
ATOM 7957 N N . TYR B 1 248 ? 124.440 -41.052 85.756 1.00 25.62 245 TYR B N 1
ATOM 7958 C CA . TYR B 1 248 ? 125.758 -41.043 86.387 1.00 24.26 245 TYR B CA 1
ATOM 7959 C C . TYR B 1 248 ? 126.471 -39.715 86.216 1.00 22.36 245 TYR B C 1
ATOM 7960 O O . TYR B 1 248 ? 127.347 -39.393 87.023 1.00 21.27 245 TYR B O 1
ATOM 7978 N N . VAL B 1 249 ? 126.125 -38.932 85.192 1.00 22.06 246 VAL B N 1
ATOM 7979 C CA . VAL B 1 249 ? 126.740 -37.633 85.003 1.00 22.98 246 VAL B CA 1
ATOM 7980 C C . VAL B 1 249 ? 125.820 -36.479 85.399 1.00 22.97 246 VAL B C 1
ATOM 7981 O O . VAL B 1 249 ? 126.318 -35.468 85.910 1.00 23.01 246 VAL B O 1
ATOM 7994 N N . ILE B 1 250 ? 124.498 -36.621 85.257 1.00 23.85 247 ILE B N 1
ATOM 7995 C CA . ILE B 1 250 ? 123.556 -35.541 85.580 1.00 23.97 247 ILE B CA 1
ATOM 7996 C C . ILE B 1 250 ? 122.457 -36.118 86.470 1.00 23.23 247 ILE B C 1
ATOM 7997 O O . ILE B 1 250 ? 121.607 -36.896 86.011 1.00 24.55 247 ILE B O 1
ATOM 8013 N N . GLY B 1 251 ? 122.473 -35.727 87.746 1.00 23.91 248 GLY B N 1
ATOM 8014 C CA . GLY B 1 251 ? 121.547 -36.298 88.705 1.00 24.49 248 GLY B CA 1
ATOM 8015 C C . GLY B 1 251 ? 120.105 -35.956 88.380 1.00 26.36 248 GLY B C 1
ATOM 8016 O O . GLY B 1 251 ? 119.789 -34.900 87.817 1.00 28.01 248 GLY B O 1
ATOM 8020 N N . ARG B 1 252 ? 119.215 -36.876 88.741 1.00 26.17 249 ARG B N 1
ATOM 8021 C CA . ARG B 1 252 ? 117.790 -36.728 88.467 1.00 27.45 249 ARG B CA 1
ATOM 8022 C C . ARG B 1 252 ? 116.919 -36.738 89.714 1.00 29.99 249 ARG B C 1
ATOM 8023 O O . ARG B 1 252 ? 115.782 -36.258 89.652 1.00 33.13 249 ARG B O 1
ATOM 8044 N N . ASP B 1 253 ? 117.408 -37.274 90.829 1.00 30.84 250 ASP B N 1
ATOM 8045 C CA . ASP B 1 253 ? 116.611 -37.409 92.046 1.00 31.51 250 ASP B CA 1
ATOM 8046 C C . ASP B 1 253 ? 116.780 -36.143 92.875 1.00 30.64 250 ASP B C 1
ATOM 8047 O O . ASP B 1 253 ? 117.820 -35.929 93.511 1.00 29.38 250 ASP B O 1
ATOM 8056 N N . THR B 1 254 ? 115.757 -35.291 92.854 1.00 31.69 251 THR B N 1
ATOM 8057 C CA . THR B 1 254 ? 115.796 -34.005 93.534 1.00 29.70 251 THR B CA 1
ATOM 8058 C C . THR B 1 254 ? 115.236 -34.066 94.956 1.00 29.27 251 THR B C 1
ATOM 8059 O O . THR B 1 254 ? 114.883 -33.022 95.512 1.00 31.55 251 THR B O 1
ATOM 8070 N N . THR B 1 255 ? 115.146 -35.247 95.554 1.00 27.57 252 THR B N 1
ATOM 8071 C CA . THR B 1 255 ? 114.781 -35.341 96.966 1.00 27.44 252 THR B CA 1
ATOM 8072 C C . THR B 1 255 ? 115.778 -34.534 97.802 1.00 27.59 252 THR B C 1
ATOM 8073 O O . THR B 1 255 ? 116.992 -34.690 97.620 1.00 27.32 252 THR B O 1
ATOM 8084 N N . PRO B 1 256 ? 115.325 -33.663 98.707 1.00 29.98 253 PRO B N 1
ATOM 8085 C CA . PRO B 1 256 ? 116.290 -32.884 99.500 1.00 28.12 253 PRO B CA 1
ATOM 8086 C C . PRO B 1 256 ? 117.151 -33.774 100.376 1.00 25.83 253 PRO B C 1
ATOM 8087 O O . PRO B 1 256 ? 116.658 -34.680 101.055 1.00 27.56 253 PRO B O 1
ATOM 8098 N N . LEU B 1 257 ? 118.445 -33.487 100.381 1.00 24.31 254 LEU B N 1
ATOM 8099 C CA . LEU B 1 257 ? 119.356 -34.201 101.254 1.00 25.89 254 LEU B CA 1
ATOM 8100 C C . LEU B 1 257 ? 119.189 -33.740 102.698 1.00 27.98 254 LEU B C 1
ATOM 8101 O O . LEU B 1 257 ? 118.896 -32.572 102.978 1.00 30.62 254 LEU B O 1
ATOM 8117 N N . VAL B 1 258 ? 119.367 -34.685 103.616 1.00 26.02 255 VAL B N 1
ATOM 8118 C CA . VAL B 1 258 ? 119.388 -34.431 105.050 1.00 25.95 255 VAL B CA 1
ATOM 8119 C C . VAL B 1 258 ? 120.782 -34.784 105.557 1.00 24.88 255 VAL B C 1
ATOM 8120 O O . VAL B 1 258 ? 121.278 -35.892 105.306 1.00 27.16 255 VAL B O 1
ATOM 8133 N N . SER B 1 259 ? 121.420 -33.849 106.254 1.00 23.58 256 SER B N 1
ATOM 8134 C CA . SER B 1 259 ? 122.802 -34.067 106.640 1.00 23.09 256 SER B CA 1
ATOM 8135 C C . SER B 1 259 ? 122.912 -34.982 107.858 1.00 23.90 256 SER B C 1
ATOM 8136 O O . SER B 1 259 ? 121.978 -35.138 108.660 1.00 25.62 256 SER B O 1
ATOM 8144 N N A ARG B 1 260 ? 124.093 -35.569 108.002 0.51 22.56 257 ARG B N 1
ATOM 8145 N N B ARG B 1 260 ? 124.085 -35.615 107.962 0.49 22.56 257 ARG B N 1
ATOM 8146 C CA A ARG B 1 260 ? 124.392 -36.478 109.090 0.51 26.78 257 ARG B CA 1
ATOM 8147 C CA B ARG B 1 260 ? 124.451 -36.525 109.039 0.49 26.02 257 ARG B CA 1
ATOM 8148 C C A ARG B 1 260 ? 125.686 -36.033 109.741 0.51 23.14 257 ARG B C 1
ATOM 8149 C C B ARG B 1 260 ? 125.689 -35.990 109.741 0.49 23.30 257 ARG B C 1
ATOM 8150 O O A ARG B 1 260 ? 126.612 -35.585 109.058 0.51 22.21 257 ARG B O 1
ATOM 8151 O O B ARG B 1 260 ? 126.591 -35.451 109.092 0.49 22.48 257 ARG B O 1
ATOM 8192 N N . SER B 1 261 ? 125.738 -36.151 111.060 1.00 24.98 258 SER B N 1
ATOM 8193 C CA . SER B 1 261 ? 126.893 -35.737 111.836 1.00 27.01 258 SER B CA 1
ATOM 8194 C C . SER B 1 261 ? 127.789 -36.934 112.103 1.00 29.76 258 SER B C 1
ATOM 8195 O O . SER B 1 261 ? 127.392 -38.092 111.950 1.00 30.70 258 SER B O 1
ATOM 8204 N N . GLY B 1 262 ? 129.013 -36.642 112.517 1.00 33.61 259 GLY B N 1
ATOM 8205 C CA . GLY B 1 262 ? 129.903 -37.667 112.994 1.00 35.42 259 GLY B CA 1
ATOM 8206 C C . GLY B 1 262 ? 130.826 -38.161 111.909 1.00 30.65 259 GLY B C 1
ATOM 8207 O O . GLY B 1 262 ? 130.744 -37.740 110.747 1.00 28.01 259 GLY B O 1
ATOM 8211 N N . PRO B 1 263 ? 131.720 -39.075 112.269 1.00 30.95 260 PRO B N 1
ATOM 8212 C CA . PRO B 1 263 ? 132.728 -39.539 111.322 1.00 26.47 260 PRO B CA 1
ATOM 8213 C C . PRO B 1 263 ? 132.172 -40.542 110.328 1.00 26.47 260 PRO B C 1
ATOM 8214 O O . PRO B 1 263 ? 131.135 -41.184 110.539 1.00 30.42 260 PRO B O 1
ATOM 8225 N N . LEU B 1 264 ? 132.900 -40.656 109.231 1.00 23.28 261 LEU B N 1
ATOM 8226 C CA . LEU B 1 264 ? 132.637 -41.668 108.222 1.00 26.49 261 LEU B CA 1
ATOM 8227 C C . LEU B 1 264 ? 133.147 -43.018 108.684 1.00 34.73 261 LEU B C 1
ATOM 8228 O O . LEU B 1 264 ? 134.217 -43.121 109.290 1.00 40.04 261 LEU B O 1
ATOM 8244 N N . HIS B 1 265 ? 132.409 -44.064 108.329 1.00 30.99 262 HIS B N 1
ATOM 8245 C CA . HIS B 1 265 ? 132.822 -45.424 108.699 1.00 28.08 262 HIS B CA 1
ATOM 8246 C C . HIS B 1 265 ? 133.009 -46.302 107.465 1.00 26.98 262 HIS B C 1
ATOM 8247 O O . HIS B 1 265 ? 132.551 -45.959 106.357 1.00 24.64 262 HIS B O 1
#

Secondary structure (DSSP, 8-state):
----HHHHHHHHHHSEEEETT-S-HHHHHHHHHHHHHHTT--STTEEE-TTSSSEEEEE-GGGT-HHHHHHHHBHHHHHHHHHHH-S-EEEEEEEEEEE-TTTBPPEEEE-SHHHHHHHH---S--EEEEEEESS-B-TTS---EEETTGGGG-----PPPSS-S-SSS--GGGGPPPHHHHHHHHTTS-EE---B-TT-EEEE-TTS-EEE--B-SSS-EEEEEEEEEEGGG----SSSPPPTTTS----PPP--B-S---/---HHHHHHHHHHSEEEETTSS-HHHHHHHHHHHHHHTTS-STTEEE-TTSSSEEEEE-GGGT-HHHHHHHTBHHHHHHHHHHH-S-EEEEEEEEEEE-TTTBPPEEEE-SHHHHHHHH---S--EEEEEEESS-B-SSS---EEETTGGGG--------SS-S-SSS--GGGGPPPHHHHHHHHHHS-EE---B-TT-EEEE-TTS-EEE--B-SSS-EEEEEEEEEEGGG----SSSPPPTTTS----PPP--B-S---

Radius of gyration: 25.52 Å; Cα contacts (8 Å, |Δi|>4): 1220; chains: 2; bounding box: 76×49×52 Å

Foldseek 3Di:
DPQDPVQLVQCVQFFKGKFAQLADPVLLVVVVVLVVVQQPDDDLQWDADPVRPGTFKGFDSVVPDVLVVQVVQACSQVVVFCVNLVAFKDFFIKMKGKQAEAWRAKAFWAFQPVCCCVQFQQPDQSKKKKKFWSAFFDPAFWFKKWQTRQCVVPADDDDFAPDAPDPSAGGCVRVHDDPVRCVVSCVVRPIDGDGHGGGMMMMGGRRITIMIGHRHHNTMTIMIITMMHHLVRAGDGDDDGDDCRGGPDPSDGRHHDHDGGD/DDDPVQLVQCVQFFKGKFFPLAPVVLLVLVVVLVVVQQPDDDLQFDCDPVRPGTFKGFDSLVPDVLVVQVVQACSFVVVFCVNLVAFKDFFIKMKGKAAEAWRAKAFWAFQPVCCCVAFQQPDQSKKKKKAWSAFFDPAFWFKKWQTRQCVVPADDDAFDPDAPDPSAGGCVRVHDDPVRCVVSCVVRPIDGDTHGGGMMMMGGRSITIMIGHHHHNTMTIMIITMMHHLVRAGDGDDDGDDCRGGPDDSDGRHHDYDHGD